Protein AF-0000000074467148 (afdb_homodimer)

Solvent-accessible surface area (backbone atoms only — not comparable to full-atom values): 26726 Å² total; per-residue (Å²): 134,72,75,73,66,62,62,80,53,48,64,63,38,46,51,55,46,44,69,70,68,57,58,71,66,44,76,43,79,76,62,63,61,38,77,90,37,53,48,39,23,67,80,35,46,62,63,37,41,44,37,37,30,52,40,49,51,48,48,52,51,47,27,49,78,68,72,18,40,34,40,35,54,47,58,42,64,22,31,46,59,41,92,94,37,37,88,87,49,82,38,47,50,94,80,54,76,74,76,33,55,79,20,55,50,23,32,38,51,49,55,31,47,70,57,46,72,66,40,91,47,50,44,78,45,66,46,48,82,69,73,62,61,58,79,48,76,84,27,48,66,45,44,56,67,69,36,61,63,39,61,74,54,61,29,28,50,43,64,56,45,30,52,58,56,52,49,52,50,38,26,72,64,75,40,73,79,69,70,73,43,76,49,51,72,71,59,47,55,72,73,43,84,42,67,82,70,40,35,38,44,45,49,65,70,58,42,53,56,36,43,77,75,75,40,79,76,67,42,41,64,57,48,48,52,51,28,49,52,50,34,41,53,51,55,54,60,74,94,135,72,74,73,68,62,65,80,53,48,63,63,39,46,51,54,47,44,70,71,67,56,59,71,65,45,78,43,80,76,64,64,63,39,77,91,37,53,50,39,25,67,80,36,46,63,64,36,42,45,36,37,28,52,41,50,49,48,48,51,50,48,28,49,77,67,73,20,39,32,39,36,55,48,57,42,64,22,33,46,57,41,90,93,36,36,87,86,49,81,39,46,48,94,82,53,76,74,75,33,56,80,20,54,51,23,32,38,50,48,56,30,47,71,55,47,71,66,41,89,46,51,45,79,43,65,46,46,83,70,73,63,62,58,79,46,74,85,26,48,66,45,44,56,69,70,36,60,62,40,59,74,56,63,28,27,51,44,64,58,45,31,54,59,56,53,50,51,50,40,25,73,63,74,40,73,80,69,71,72,44,76,50,51,70,71,58,48,55,74,74,43,84,42,67,80,68,40,35,38,46,44,50,65,69,57,43,54,56,34,43,76,74,73,40,79,74,67,43,40,64,57,49,48,53,52,30,48,51,50,33,43,52,51,55,54,61,75,94

Sequence (478 aa):
MGGQPPTRFLLFVARSELGRVRPSHVINAAGKRGDPNVDWCESHREETIRSNILGAVNLADCCFIHDVHLTHLGSGCIYDYNEDHPWDGPGYTEEDEPNFTKSFYSNTKVLSERVLRHYSNVLILRIRNPIGADLHPKNMITKLASYKKLINVPNTNPGPFTHNEVMDLLKKHIWPELQWENFTEEEQRKVLKAPRCNTTLDVRKLQRKLSEYGYRLPTAHEAMEDAFNRIKQRETLNVMGGQPPTRFLLFVARSELGRVRPSHVINAAGKRGDPNVDWCESHREETIRSNILGAVNLADCCFIHDVHLTHLGSGCIYDYNEDHPWDGPGYTEEDEPNFTKSFYSNTKVLSERVLRHYSNVLILRIRNPIGADLHPKNMITKLASYKKLINVPNTNPGPFTHNEVMDLLKKHIWPELQWENFTEEEQRKVLKAPRCNTTLDVRKLQRKLSEYGYRLPTAHEAMEDAFNRIKQRETLNV

Structure (mmCIF, N/CA/C/O backbone):
data_AF-0000000074467148-model_v1
#
loop_
_entity.id
_entity.type
_entity.pdbx_description
1 polymer 'NAD-dependent epimerase/dehydratase domain-containing protein'
#
loop_
_atom_site.group_PDB
_atom_site.id
_atom_site.type_symbol
_atom_site.label_atom_id
_atom_site.label_alt_id
_atom_site.label_comp_id
_atom_site.label_asym_id
_atom_site.label_entity_id
_atom_site.label_seq_id
_atom_site.pdbx_PDB_ins_code
_atom_site.Cartn_x
_atom_site.Cartn_y
_atom_site.Cartn_z
_atom_site.occupancy
_atom_site.B_iso_or_equiv
_atom_site.auth_seq_id
_atom_site.auth_comp_id
_atom_site.auth_asym_id
_atom_site.auth_atom_id
_atom_site.pdbx_PDB_model_num
ATOM 1 N N . MET A 1 1 ? 2.393 -16.094 -24.938 1 22.53 1 MET A N 1
ATOM 2 C CA . MET A 1 1 ? 3.393 -15.625 -23.984 1 22.53 1 MET A CA 1
ATOM 3 C C . MET A 1 1 ? 3.838 -14.203 -24.312 1 22.53 1 MET A C 1
ATOM 5 O O . MET A 1 1 ? 4.895 -14 -24.906 1 22.53 1 MET A O 1
ATOM 9 N N . GLY A 1 2 ? 2.988 -13.328 -24.781 1 29.53 2 GLY A N 1
ATOM 10 C CA . GLY A 1 2 ? 3.248 -11.992 -25.297 1 29.53 2 GLY A CA 1
ATOM 11 C C . GLY A 1 2 ? 4.012 -11.125 -24.312 1 29.53 2 GLY A C 1
ATOM 12 O O . GLY A 1 2 ? 3.924 -11.32 -23.094 1 29.53 2 GLY A O 1
ATOM 13 N N . GLY A 1 3 ? 5.156 -10.758 -24.688 1 32.91 3 GLY A N 1
ATOM 14 C CA . GLY A 1 3 ? 5.949 -9.797 -23.938 1 32.91 3 GLY A CA 1
ATOM 15 C C . GLY A 1 3 ? 5.109 -8.734 -23.266 1 32.91 3 GLY A C 1
ATOM 16 O O . GLY A 1 3 ? 4.145 -8.227 -23.844 1 32.91 3 GLY A O 1
ATOM 17 N N . GLN A 1 4 ? 4.98 -8.945 -21.969 1 37.38 4 GLN A N 1
ATOM 18 C CA . GLN A 1 4 ? 4.242 -7.906 -21.25 1 37.38 4 GLN A CA 1
ATOM 19 C C . GLN A 1 4 ? 4.633 -6.516 -21.75 1 37.38 4 GLN A C 1
ATOM 21 O O . GLN A 1 4 ? 5.82 -6.191 -21.828 1 37.38 4 GLN A O 1
ATOM 26 N N . PRO A 1 5 ? 3.867 -5.918 -22.516 1 41.41 5 PRO A N 1
ATOM 27 C CA . PRO A 1 5 ? 4.23 -4.547 -22.875 1 41.41 5 PRO A CA 1
ATOM 28 C C . PRO A 1 5 ? 4.797 -3.756 -21.703 1 41.41 5 PRO A C 1
ATOM 30 O O . PRO A 1 5 ? 4.488 -4.055 -20.547 1 41.41 5 PRO A O 1
ATOM 33 N N . PRO A 1 6 ? 5.844 -3.059 -21.953 1 41.28 6 PRO A N 1
ATOM 34 C CA . PRO A 1 6 ? 6.445 -2.285 -20.859 1 41.28 6 PRO A CA 1
ATOM 35 C C . PRO A 1 6 ? 5.402 -1.564 -20 1 41.28 6 PRO A C 1
ATOM 37 O O . PRO A 1 6 ? 4.371 -1.131 -20.516 1 41.28 6 PRO A O 1
ATOM 40 N N . THR A 1 7 ? 5.379 -1.869 -18.719 1 42.12 7 THR A N 1
ATOM 41 C CA . THR A 1 7 ? 4.504 -1.412 -17.656 1 42.12 7 THR A CA 1
ATOM 42 C C . THR A 1 7 ? 4.105 0.046 -17.859 1 42.12 7 THR A C 1
ATOM 44 O O . THR A 1 7 ? 2.98 0.439 -17.547 1 42.12 7 THR A O 1
ATOM 47 N N . ARG A 1 8 ? 5.137 0.842 -18.469 1 43.28 8 ARG A N 1
ATOM 48 C CA . ARG A 1 8 ? 4.855 2.25 -18.719 1 43.28 8 ARG A CA 1
ATOM 49 C C . ARG A 1 8 ? 3.555 2.418 -19.5 1 43.28 8 ARG A C 1
ATOM 51 O O . ARG A 1 8 ? 2.775 3.334 -19.219 1 43.28 8 ARG A O 1
ATOM 58 N N . PHE A 1 9 ? 3.418 1.468 -20.406 1 41.28 9 PHE A N 1
ATOM 59 C CA . PHE A 1 9 ? 2.32 1.437 -21.375 1 41.28 9 PHE A CA 1
ATOM 60 C C . PHE A 1 9 ? 1.026 0.995 -20.703 1 41.28 9 PHE A C 1
ATOM 62 O O . PHE A 1 9 ? -0.064 1.383 -21.125 1 41.28 9 PHE A O 1
ATOM 69 N N . LEU A 1 10 ? 1.215 0.474 -19.578 1 47.41 10 LEU A N 1
ATOM 70 C CA . LEU A 1 10 ? 0.026 -0.198 -19.062 1 47.41 10 LEU A CA 1
ATOM 71 C C . LEU A 1 10 ? -0.92 0.8 -18.406 1 47.41 10 LEU A C 1
ATOM 73 O O . LEU A 1 10 ? -2.141 0.698 -18.547 1 47.41 10 LEU A O 1
ATOM 77 N N . LEU A 1 11 ? -0.36 1.913 -17.75 1 52.75 11 LEU A N 1
ATOM 78 C CA . LEU A 1 11 ? -1.231 2.83 -17.016 1 52.75 11 LEU A CA 1
ATOM 79 C C . LEU A 1 11 ? -2.092 3.641 -17.984 1 52.75 11 LEU A C 1
ATOM 81 O O . LEU A 1 11 ? -3.299 3.783 -17.766 1 52.75 11 LEU A O 1
ATOM 85 N N . PHE A 1 12 ? -1.429 4.152 -19.094 1 54.44 12 PHE A N 1
ATOM 86 C CA . PHE A 1 12 ? -2.119 4.957 -20.094 1 54.44 12 PHE A CA 1
ATOM 87 C C . PHE A 1 12 ? -3.045 4.094 -20.938 1 54.44 12 PHE A C 1
ATOM 89 O O . PHE A 1 12 ? -4.141 4.523 -21.312 1 54.44 12 PHE A O 1
ATOM 96 N N . VAL A 1 13 ? -2.689 2.904 -20.859 1 56.62 13 VAL A N 1
ATOM 97 C CA . VAL A 1 13 ? -3.361 2.012 -21.797 1 56.62 13 VAL A CA 1
ATOM 98 C C . VAL A 1 13 ? -4.688 1.545 -21.203 1 56.62 13 VAL A C 1
ATOM 100 O O . VAL A 1 13 ? -5.699 1.472 -21.906 1 56.62 13 VAL A O 1
ATOM 103 N N . ALA A 1 14 ? -4.711 1.574 -19.938 1 70.62 14 ALA A N 1
ATOM 104 C CA . ALA A 1 14 ? -5.945 1.047 -19.359 1 70.62 14 ALA A CA 1
ATOM 105 C C . ALA A 1 14 ? -7.113 1.998 -19.609 1 70.62 14 ALA A C 1
ATOM 107 O O . ALA A 1 14 ? -8.188 1.574 -20.047 1 70.62 14 ALA A O 1
ATOM 108 N N . ARG A 1 15 ? -6.793 3.273 -19.438 1 70.12 15 ARG A N 1
ATOM 109 C CA . ARG A 1 15 ? -7.859 4.254 -19.594 1 70.12 15 ARG A CA 1
ATOM 110 C C . ARG A 1 15 ? -8.32 4.336 -21.047 1 70.12 15 ARG A C 1
ATOM 112 O O . ARG A 1 15 ? -9.523 4.32 -21.328 1 70.12 15 ARG A O 1
ATOM 119 N N . SER A 1 16 ? -7.273 4.438 -21.828 1 74.44 16 SER A N 1
ATOM 120 C CA . SER A 1 16 ? -7.598 4.547 -23.25 1 74.44 16 SER A CA 1
ATOM 121 C C . SER A 1 16 ? -8.328 3.303 -23.75 1 74.44 16 SER A C 1
ATOM 123 O O . SER A 1 16 ? -9.312 3.404 -24.469 1 74.44 16 SER A O 1
ATOM 125 N N . GLU A 1 17 ? -7.898 2.189 -23.312 1 80.19 17 GLU A N 1
ATOM 126 C CA . GLU A 1 17 ? -8.484 0.932 -23.781 1 80.19 17 GLU A CA 1
ATOM 127 C C . GLU A 1 17 ? -9.883 0.733 -23.219 1 80.19 17 GLU A C 1
ATOM 129 O O . GLU A 1 17 ? -10.766 0.208 -23.891 1 80.19 17 GLU A O 1
ATOM 134 N N . LEU A 1 18 ? -10.172 1.201 -22.016 1 84.69 18 LEU A N 1
ATOM 135 C CA . LEU A 1 18 ? -11.484 1.062 -21.406 1 84.69 18 LEU A CA 1
ATOM 136 C C . LEU A 1 18 ? -12.508 1.945 -22.109 1 84.69 18 LEU A C 1
ATOM 138 O O . LEU A 1 18 ? -13.672 1.561 -22.25 1 84.69 18 LEU A O 1
ATOM 142 N N . GLY A 1 19 ? -12.008 3.158 -22.469 1 81.38 19 GLY A N 1
ATOM 143 C CA . GLY A 1 19 ? -12.883 4.043 -23.219 1 81.38 19 GLY A CA 1
ATOM 144 C C . GLY A 1 19 ? -13.219 3.516 -24.609 1 81.38 19 GLY A C 1
ATOM 145 O O . GLY A 1 19 ? -14.336 3.703 -25.094 1 81.38 19 GLY A O 1
ATOM 146 N N . ARG A 1 20 ? -12.312 2.809 -25.188 1 84 20 ARG A N 1
ATOM 147 C CA . ARG A 1 20 ? -12.469 2.285 -26.531 1 84 20 ARG A CA 1
ATOM 148 C C . ARG A 1 20 ? -13.312 1.015 -26.531 1 84 20 ARG A C 1
ATOM 150 O O . ARG A 1 20 ? -14.273 0.898 -27.297 1 84 20 ARG A O 1
ATOM 157 N N . VAL A 1 21 ? -13.008 0.038 -25.641 1 85.81 21 VAL A N 1
ATOM 158 C CA . VAL A 1 21 ? -13.617 -1.286 -25.641 1 85.81 21 VAL A CA 1
ATOM 159 C C . VAL A 1 21 ? -14.914 -1.25 -24.828 1 85.81 21 VAL A C 1
ATOM 161 O O . VAL A 1 21 ? -15.867 -1.97 -25.141 1 85.81 21 VAL A O 1
ATOM 164 N N . ARG A 1 22 ? -15.016 -0.431 -23.844 1 86.94 22 ARG A N 1
ATOM 165 C CA . ARG A 1 22 ? -16.172 -0.265 -22.953 1 86.94 22 ARG A CA 1
ATOM 166 C C . ARG A 1 22 ? -16.656 -1.611 -22.438 1 86.94 22 ARG A C 1
ATOM 168 O O . ARG A 1 22 ? -17.828 -1.956 -22.594 1 86.94 22 ARG A O 1
ATOM 175 N N . PRO A 1 23 ? -15.82 -2.355 -21.781 1 91.19 23 PRO A N 1
ATOM 176 C CA . PRO A 1 23 ? -16.219 -3.664 -21.266 1 91.19 23 PRO A CA 1
ATOM 177 C C . PRO A 1 23 ? -17.141 -3.557 -20.047 1 91.19 23 PRO A C 1
ATOM 179 O O . PRO A 1 23 ? -17.172 -2.512 -19.391 1 91.19 23 PRO A O 1
ATOM 182 N N . SER A 1 24 ? -17.891 -4.621 -19.875 1 92.56 24 SER A N 1
ATOM 183 C CA . SER A 1 24 ? -18.688 -4.684 -18.641 1 92.56 24 SER A CA 1
ATOM 184 C C . SER A 1 24 ? -17.844 -5.199 -17.469 1 92.56 24 SER A C 1
ATOM 186 O O . SER A 1 24 ? -18.109 -4.852 -16.312 1 92.56 24 SER A O 1
ATOM 188 N N . HIS A 1 25 ? -16.922 -6.125 -17.844 1 95.31 25 HIS A N 1
ATOM 189 C CA . HIS A 1 25 ? -16.062 -6.73 -16.828 1 95.31 25 HIS A CA 1
ATOM 190 C C . HIS A 1 25 ? -14.625 -6.824 -17.312 1 95.31 25 HIS A C 1
ATOM 192 O O . HIS A 1 25 ? -14.375 -7.016 -18.516 1 95.31 25 HIS A O 1
ATOM 198 N N . VAL A 1 26 ? -13.734 -6.602 -16.375 1 95.25 26 VAL A N 1
ATOM 199 C CA . VAL A 1 26 ? -12.305 -6.777 -16.609 1 95.25 26 VAL A CA 1
ATOM 200 C C . VAL A 1 26 ? -11.742 -7.816 -15.641 1 95.25 26 VAL A C 1
ATOM 202 O O . VAL A 1 26 ? -12.109 -7.836 -14.461 1 95.25 26 VAL A O 1
ATOM 205 N N . ILE A 1 27 ? -10.945 -8.719 -16.125 1 95.38 27 ILE A N 1
ATOM 206 C CA . ILE A 1 27 ? -10.18 -9.648 -15.305 1 95.38 27 ILE A CA 1
ATOM 207 C C . ILE A 1 27 ? -8.695 -9.273 -15.352 1 95.38 27 ILE A C 1
ATOM 209 O O . ILE A 1 27 ? -8.109 -9.188 -16.438 1 95.38 27 ILE A O 1
ATOM 213 N N . ASN A 1 28 ? -8.117 -9.008 -14.188 1 94.44 28 ASN A N 1
ATOM 214 C CA . ASN A 1 28 ? -6.703 -8.672 -14.102 1 94.44 28 ASN A CA 1
ATOM 215 C C . ASN A 1 28 ? -5.871 -9.867 -13.625 1 94.44 28 ASN A C 1
ATOM 217 O O . ASN A 1 28 ? -5.953 -10.266 -12.469 1 94.44 28 ASN A O 1
ATOM 221 N N . ALA A 1 29 ? -5.086 -10.414 -14.523 1 91.75 29 ALA A N 1
ATOM 222 C CA . ALA A 1 29 ? -4.172 -11.5 -14.203 1 91.75 29 ALA A CA 1
ATOM 223 C C . ALA A 1 29 ? -2.719 -11.055 -14.336 1 91.75 29 ALA A C 1
ATOM 225 O O . ALA A 1 29 ? -1.809 -11.891 -14.367 1 91.75 29 ALA A O 1
ATOM 226 N N . ALA A 1 30 ? -2.639 -9.766 -14.461 1 87.31 30 ALA A N 1
ATOM 227 C CA . ALA A 1 30 ? -1.29 -9.234 -14.648 1 87.31 30 ALA A CA 1
ATOM 228 C C . ALA A 1 30 ? -0.532 -9.18 -13.328 1 87.31 30 ALA A C 1
ATOM 230 O O . ALA A 1 30 ? -1.136 -9.023 -12.258 1 87.31 30 ALA A O 1
ATOM 231 N N . GLY A 1 31 ? 0.733 -9.328 -13.344 1 86.75 31 GLY A N 1
ATOM 232 C CA . GLY A 1 31 ? 1.639 -9.242 -12.211 1 86.75 31 GLY A CA 1
ATOM 233 C C . GLY A 1 31 ? 3.018 -9.805 -12.5 1 86.75 31 GLY A C 1
ATOM 234 O O . GLY A 1 31 ? 3.166 -10.695 -13.352 1 86.75 31 GLY A O 1
ATOM 235 N N . LYS A 1 32 ? 3.922 -9.25 -11.797 1 87.75 32 LYS A N 1
ATOM 236 C CA . LYS A 1 32 ? 5.285 -9.758 -11.906 1 87.75 32 LYS A CA 1
ATOM 237 C C . LYS A 1 32 ? 5.617 -10.711 -10.766 1 87.75 32 LYS A C 1
ATOM 239 O O . LYS A 1 32 ? 5.535 -10.328 -9.594 1 87.75 32 LYS A O 1
ATOM 244 N N . ARG A 1 33 ? 5.863 -11.945 -11.078 1 85.06 33 ARG A N 1
ATOM 245 C CA . ARG A 1 33 ? 6.309 -12.93 -10.086 1 85.06 33 ARG A CA 1
ATOM 246 C C . ARG A 1 33 ? 7.828 -13.039 -10.07 1 85.06 33 ARG A C 1
ATOM 248 O O . ARG A 1 33 ? 8.398 -13.727 -9.219 1 85.06 33 ARG A O 1
ATOM 255 N N . GLY A 1 34 ? 8.398 -12.305 -10.977 1 84.5 34 GLY A N 1
ATOM 256 C CA . GLY A 1 34 ? 9.844 -12.344 -11.109 1 84.5 34 GLY A CA 1
ATOM 257 C C . GLY A 1 34 ? 10.32 -13.227 -12.25 1 84.5 34 GLY A C 1
ATOM 258 O O . GLY A 1 34 ? 9.609 -14.148 -12.664 1 84.5 34 GLY A O 1
ATOM 259 N N . ASP A 1 35 ? 11.328 -12.945 -12.852 1 80.5 35 ASP A N 1
ATOM 260 C CA . ASP A 1 35 ? 11.977 -13.742 -13.891 1 80.5 35 ASP A CA 1
ATOM 261 C C . ASP A 1 35 ? 13.43 -14.047 -13.531 1 80.5 35 ASP A C 1
ATOM 263 O O . ASP A 1 35 ? 14.258 -13.133 -13.461 1 80.5 35 ASP A O 1
ATOM 267 N N . PRO A 1 36 ? 13.703 -15.289 -13.148 1 78.31 36 PRO A N 1
ATOM 268 C CA . PRO A 1 36 ? 12.914 -16.5 -13.414 1 78.31 36 PRO A CA 1
ATOM 269 C C . PRO A 1 36 ? 11.977 -16.859 -12.266 1 78.31 36 PRO A C 1
ATOM 271 O O . PRO A 1 36 ? 11.078 -17.672 -12.438 1 78.31 36 PRO A O 1
ATOM 274 N N . ASN A 1 37 ? 12.32 -16.281 -11.102 1 83.5 37 ASN A N 1
ATOM 275 C CA . ASN A 1 37 ? 11.492 -16.609 -9.945 1 83.5 37 ASN A CA 1
ATOM 276 C C . ASN A 1 37 ? 11.344 -15.406 -9.008 1 83.5 37 ASN A C 1
ATOM 278 O O . ASN A 1 37 ? 11.734 -14.289 -9.359 1 83.5 37 ASN A O 1
ATOM 282 N N . VAL A 1 38 ? 10.805 -15.656 -7.867 1 89.56 38 VAL A N 1
ATOM 283 C CA . VAL A 1 38 ? 10.406 -14.625 -6.914 1 89.56 38 VAL A CA 1
ATOM 284 C C . VAL A 1 38 ? 11.648 -13.891 -6.402 1 89.56 38 VAL A C 1
ATOM 286 O O . VAL A 1 38 ? 11.562 -12.734 -5.988 1 89.56 38 VAL A O 1
ATOM 289 N N . ASP A 1 39 ? 12.797 -14.469 -6.516 1 92.5 39 ASP A N 1
ATOM 290 C CA . ASP A 1 39 ? 14.039 -13.844 -6.055 1 92.5 39 ASP A CA 1
ATOM 291 C C . ASP A 1 39 ? 14.336 -12.57 -6.836 1 92.5 39 ASP A C 1
ATOM 293 O O . ASP A 1 39 ? 14.938 -11.633 -6.301 1 92.5 39 ASP A O 1
ATOM 297 N N . TRP A 1 40 ? 13.922 -12.578 -8.047 1 94.38 40 TRP A N 1
ATOM 298 C CA . TRP A 1 40 ? 14.117 -11.445 -8.938 1 94.38 40 TRP A CA 1
ATOM 299 C C . TRP A 1 40 ? 13.492 -10.18 -8.352 1 94.38 40 TRP A C 1
ATOM 301 O O . TRP A 1 40 ? 14.055 -9.086 -8.469 1 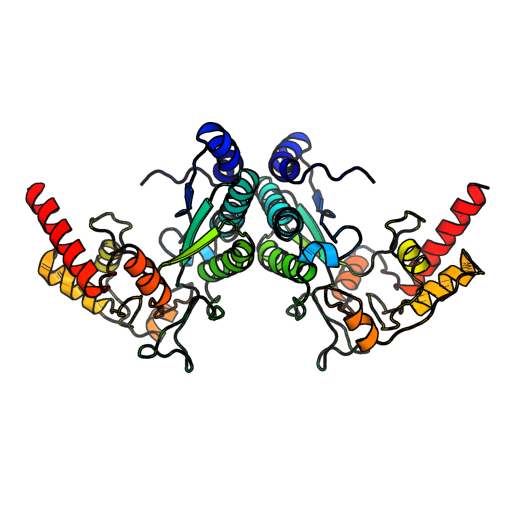94.38 40 TRP A O 1
ATOM 311 N N . CYS A 1 41 ? 12.461 -10.297 -7.629 1 95.56 41 CYS A N 1
ATOM 312 C CA . CYS A 1 41 ? 11.711 -9.164 -7.098 1 95.56 41 CYS A CA 1
ATOM 313 C C . CYS A 1 41 ? 12.492 -8.469 -5.992 1 95.56 41 CYS A C 1
ATOM 315 O O . CYS A 1 41 ? 12.25 -7.293 -5.699 1 95.56 41 CYS A O 1
ATOM 317 N N . GLU A 1 42 ? 13.43 -9.203 -5.398 1 96 42 GLU A N 1
ATOM 318 C CA . GLU A 1 42 ? 14.219 -8.633 -4.309 1 96 42 GLU A CA 1
ATOM 319 C C . GLU A 1 42 ? 15.141 -7.527 -4.816 1 96 42 GLU A C 1
ATOM 321 O O . GLU A 1 42 ? 15.445 -6.582 -4.082 1 96 42 GLU A O 1
ATOM 326 N N . SER A 1 43 ? 15.562 -7.68 -6.055 1 95.44 43 SER A N 1
ATOM 327 C CA . SER A 1 43 ? 16.531 -6.723 -6.594 1 95.44 43 SER A CA 1
ATOM 328 C C . SER A 1 43 ? 15.891 -5.836 -7.66 1 95.44 43 SER A C 1
ATOM 330 O O . SER A 1 43 ? 16.547 -4.965 -8.227 1 95.44 43 SER A O 1
ATOM 332 N N . HIS A 1 44 ? 14.688 -6.078 -8 1 96.12 44 HIS A N 1
ATOM 333 C CA . HIS A 1 44 ? 13.953 -5.285 -8.984 1 96.12 44 HIS A CA 1
ATOM 334 C C . HIS A 1 44 ? 12.672 -4.711 -8.375 1 96.12 44 HIS A C 1
ATOM 336 O O . HIS A 1 44 ? 11.586 -4.871 -8.945 1 96.12 44 HIS A O 1
ATOM 342 N N . ARG A 1 45 ? 12.859 -3.967 -7.371 1 96.5 45 ARG A N 1
ATOM 343 C CA . ARG A 1 45 ? 11.734 -3.557 -6.535 1 96.5 45 ARG A CA 1
ATOM 344 C C . ARG A 1 45 ? 10.859 -2.537 -7.258 1 96.5 45 ARG A C 1
ATOM 346 O O . ARG A 1 45 ? 9.633 -2.643 -7.238 1 96.5 45 ARG A O 1
ATOM 353 N N . GLU A 1 46 ? 11.469 -1.579 -7.953 1 95.94 46 GLU A N 1
ATOM 354 C CA . GLU A 1 46 ? 10.695 -0.551 -8.641 1 95.94 46 GLU A CA 1
ATOM 355 C C . GLU A 1 46 ? 9.836 -1.155 -9.742 1 95.94 46 GLU A C 1
ATOM 357 O O . GLU A 1 46 ? 8.664 -0.803 -9.883 1 95.94 46 GLU A O 1
ATOM 362 N N . GLU A 1 47 ? 10.406 -2.059 -10.414 1 94.19 47 GLU A N 1
ATOM 363 C CA . GLU A 1 47 ? 9.656 -2.738 -11.469 1 94.19 47 GLU A CA 1
ATOM 364 C C . GLU A 1 47 ? 8.516 -3.572 -10.883 1 94.19 47 GLU A C 1
ATOM 366 O O . GLU A 1 47 ? 7.434 -3.643 -11.469 1 94.19 47 GLU A O 1
ATOM 371 N N . THR A 1 48 ? 8.828 -4.203 -9.797 1 96.44 48 THR A N 1
ATOM 372 C CA . THR A 1 48 ? 7.816 -5.016 -9.133 1 96.44 48 THR A CA 1
ATOM 373 C C . THR A 1 48 ? 6.668 -4.145 -8.625 1 96.44 48 THR A C 1
ATOM 375 O O . THR A 1 48 ? 5.496 -4.492 -8.805 1 96.44 48 THR A O 1
ATOM 378 N N . ILE A 1 49 ? 6.98 -2.969 -8.07 1 97.19 49 ILE A N 1
ATOM 379 C CA . ILE A 1 49 ? 5.973 -2.025 -7.594 1 97.19 49 ILE A CA 1
ATOM 380 C C . ILE A 1 49 ? 5.117 -1.552 -8.766 1 97.19 49 ILE A C 1
ATOM 382 O O . ILE A 1 49 ? 3.889 -1.519 -8.672 1 97.19 49 ILE A O 1
ATOM 386 N N . ARG A 1 50 ? 5.746 -1.254 -9.828 1 94.88 50 ARG A N 1
ATOM 387 C CA . ARG A 1 50 ? 5.055 -0.731 -11.008 1 94.88 50 ARG A CA 1
ATOM 388 C C . ARG A 1 50 ? 3.996 -1.712 -11.5 1 94.88 50 ARG A C 1
ATOM 390 O O . ARG A 1 50 ? 2.865 -1.317 -11.797 1 94.88 50 ARG A O 1
ATOM 397 N N . SER A 1 51 ? 4.383 -2.906 -11.5 1 94 51 SER A N 1
ATOM 398 C CA . SER A 1 51 ? 3.48 -3.93 -12.016 1 94 51 SER A CA 1
ATOM 399 C C . SER A 1 51 ? 2.451 -4.344 -10.977 1 94 51 SER A C 1
ATOM 401 O O . SER A 1 51 ? 1.244 -4.277 -11.219 1 94 51 SER A O 1
ATOM 403 N N . ASN A 1 52 ? 2.877 -4.684 -9.797 1 96 52 ASN A N 1
ATOM 404 C CA . ASN A 1 52 ? 2.049 -5.402 -8.836 1 96 52 ASN A CA 1
ATOM 405 C C . ASN A 1 52 ? 1.216 -4.445 -7.984 1 96 52 ASN A C 1
ATOM 407 O O . ASN A 1 52 ? 0.215 -4.848 -7.391 1 96 52 ASN A O 1
ATOM 411 N N . ILE A 1 53 ? 1.654 -3.172 -7.852 1 97.12 53 ILE A N 1
ATOM 412 C CA . ILE A 1 53 ? 0.907 -2.225 -7.035 1 97.12 53 ILE A CA 1
ATOM 413 C C . ILE A 1 53 ? 0.31 -1.135 -7.922 1 97.12 53 ILE A C 1
ATOM 415 O O . ILE A 1 53 ? -0.901 -1.108 -8.156 1 97.12 53 ILE A O 1
ATOM 419 N N . LEU A 1 54 ? 1.164 -0.397 -8.586 1 95 54 LEU A N 1
ATOM 420 C CA . LEU A 1 54 ? 0.72 0.739 -9.391 1 95 54 LEU A CA 1
ATOM 421 C C . LEU A 1 54 ? -0.217 0.286 -10.508 1 95 54 LEU A C 1
ATOM 423 O O . LEU A 1 54 ? -1.293 0.861 -10.688 1 95 54 LEU A O 1
ATOM 427 N N . GLY A 1 55 ? 0.194 -0.719 -11.234 1 93.31 55 GLY A N 1
ATOM 428 C CA . GLY A 1 55 ? -0.629 -1.225 -12.32 1 93.31 55 GLY A CA 1
ATOM 429 C C . GLY A 1 55 ? -1.982 -1.731 -11.859 1 93.31 55 GLY A C 1
ATOM 430 O O . GLY A 1 55 ? -3.01 -1.406 -12.453 1 93.31 55 GLY A O 1
ATOM 431 N N . ALA A 1 56 ? -1.976 -2.486 -10.789 1 95.06 56 ALA A N 1
ATOM 432 C CA . ALA A 1 56 ? -3.209 -3.074 -10.273 1 95.06 56 ALA A CA 1
ATOM 433 C C . ALA A 1 56 ? -4.156 -1.995 -9.758 1 95.06 56 ALA A C 1
ATOM 435 O O . ALA A 1 56 ? -5.344 -1.987 -10.094 1 95.06 56 ALA A O 1
ATOM 436 N N . VAL A 1 57 ? -3.65 -1.03 -8.984 1 96.38 57 VAL A N 1
ATOM 437 C CA . VAL A 1 57 ? -4.484 0.001 -8.375 1 96.38 57 VAL A CA 1
ATOM 438 C C . VAL A 1 57 ? -4.98 0.964 -9.453 1 96.38 57 VAL A C 1
ATOM 440 O O . VAL A 1 57 ? -6.133 1.405 -9.414 1 96.38 57 VAL A O 1
ATOM 443 N N . ASN A 1 58 ? -4.125 1.257 -10.375 1 93.69 58 ASN A N 1
ATOM 444 C CA . ASN A 1 58 ? -4.535 2.115 -11.484 1 93.69 58 ASN A CA 1
ATOM 445 C C . ASN A 1 58 ? -5.68 1.494 -12.273 1 93.69 58 ASN A C 1
ATOM 447 O O . ASN A 1 58 ? -6.645 2.18 -12.625 1 93.69 58 ASN A O 1
ATOM 451 N N . LEU A 1 59 ? -5.535 0.259 -12.562 1 94.06 59 LEU A N 1
ATOM 452 C CA . LEU A 1 59 ? -6.594 -0.435 -13.289 1 94.06 59 LEU A CA 1
ATOM 453 C C . LEU A 1 59 ? -7.898 -0.416 -12.5 1 94.06 59 LEU A C 1
ATOM 455 O O . LEU A 1 59 ? -8.969 -0.164 -13.062 1 94.06 59 LEU A O 1
ATOM 459 N N . ALA A 1 60 ? -7.789 -0.695 -11.234 1 96.25 60 ALA A N 1
ATOM 460 C CA . ALA A 1 60 ? -8.977 -0.67 -10.383 1 96.25 60 ALA A CA 1
ATOM 461 C C . ALA A 1 60 ? -9.641 0.704 -10.406 1 96.25 60 ALA A C 1
ATOM 463 O O . ALA A 1 60 ? -10.859 0.808 -10.523 1 96.25 60 ALA A O 1
ATOM 464 N N . ASP A 1 61 ? -8.828 1.753 -10.305 1 95.31 61 ASP A N 1
ATOM 465 C CA . ASP A 1 61 ? -9.336 3.121 -10.289 1 95.31 61 ASP A CA 1
ATOM 466 C C . ASP A 1 61 ? -9.992 3.482 -11.617 1 95.31 61 ASP A C 1
ATOM 468 O O . ASP A 1 61 ? -11.062 4.082 -11.648 1 95.31 61 ASP A O 1
ATOM 472 N N . CYS A 1 62 ? -9.336 3.092 -12.742 1 93.19 62 CYS A N 1
ATOM 473 C CA . CYS A 1 62 ? -9.898 3.34 -14.062 1 93.19 62 CYS A CA 1
ATOM 474 C C . CYS A 1 62 ? -11.234 2.633 -14.234 1 93.19 62 CYS A C 1
ATOM 476 O O . CYS A 1 62 ? -12.188 3.215 -14.758 1 93.19 62 CYS A O 1
ATOM 478 N N . CYS A 1 63 ? -11.289 1.425 -13.797 1 94.81 63 CYS A N 1
ATOM 479 C CA . CYS A 1 63 ? -12.539 0.679 -13.875 1 94.81 63 CYS A CA 1
ATOM 480 C C . CYS A 1 63 ? -13.617 1.341 -13.031 1 94.81 63 CYS A C 1
ATOM 482 O O . CYS A 1 63 ? -14.773 1.431 -13.445 1 94.81 63 CYS A O 1
ATOM 484 N N . PHE A 1 64 ? -13.227 1.801 -11.883 1 95.56 64 PHE A N 1
ATOM 485 C CA . PHE A 1 64 ? -14.172 2.461 -10.992 1 95.56 64 PHE A CA 1
ATOM 486 C C . PHE A 1 64 ? -14.773 3.693 -11.656 1 95.56 64 PHE A C 1
ATOM 488 O O . PHE A 1 64 ? -15.992 3.865 -11.672 1 95.56 64 PHE A O 1
ATOM 495 N N . ILE A 1 65 ? -13.93 4.516 -12.234 1 92.5 65 ILE A N 1
ATOM 496 C CA . ILE A 1 65 ? -14.344 5.758 -12.875 1 92.5 65 ILE A CA 1
ATOM 497 C C . ILE A 1 65 ? -15.305 5.449 -14.023 1 92.5 65 ILE A C 1
ATOM 499 O O . ILE A 1 65 ? -16.25 6.199 -14.273 1 92.5 65 ILE A O 1
ATOM 503 N N . HIS A 1 66 ? -15.172 4.324 -14.68 1 92.44 66 HIS A N 1
ATOM 504 C CA . HIS A 1 66 ? -15.961 3.975 -15.852 1 92.44 66 HIS A CA 1
ATOM 505 C C . HIS A 1 66 ? -17.109 3.031 -15.484 1 92.44 66 HIS A C 1
ATOM 507 O O . HIS A 1 66 ? -17.781 2.494 -16.359 1 92.44 66 HIS A O 1
ATOM 513 N N . ASP A 1 67 ? -17.219 2.791 -14.211 1 94.38 67 ASP A N 1
ATOM 514 C CA . ASP A 1 67 ? -18.281 1.929 -13.711 1 94.38 67 ASP A CA 1
ATOM 515 C C . ASP A 1 67 ? -18.156 0.517 -14.281 1 94.38 67 ASP A C 1
ATOM 517 O O . ASP A 1 67 ? -19.125 -0.034 -14.805 1 94.38 67 ASP A O 1
ATOM 521 N N . VAL A 1 68 ? -16.953 0.001 -14.289 1 95.75 68 VAL A N 1
ATOM 522 C CA . VAL A 1 68 ? -16.656 -1.342 -14.781 1 95.75 68 VAL A CA 1
ATOM 523 C C . VAL A 1 68 ? -16.219 -2.229 -13.617 1 95.75 68 VAL A C 1
ATOM 525 O O . VAL A 1 68 ? -15.445 -1.801 -12.758 1 95.75 68 VAL A O 1
ATOM 528 N N . HIS A 1 69 ? -16.719 -3.445 -13.547 1 97.31 69 HIS A N 1
ATOM 529 C CA . HIS A 1 69 ? -16.312 -4.422 -12.547 1 97.31 69 HIS A CA 1
ATOM 530 C C . HIS A 1 69 ? -14.922 -4.977 -12.844 1 97.31 69 HIS A C 1
ATOM 532 O O . HIS A 1 69 ? -14.602 -5.281 -14 1 97.31 69 HIS A O 1
ATOM 538 N N . LEU A 1 70 ? -14.133 -5.117 -11.766 1 97.44 70 LEU A N 1
ATOM 539 C CA . LEU A 1 70 ? -12.805 -5.707 -11.891 1 97.44 70 LEU A CA 1
ATOM 540 C C . LEU A 1 70 ? -12.672 -6.949 -11.016 1 97.44 70 LEU A C 1
ATOM 542 O O . LEU A 1 70 ? -12.883 -6.879 -9.797 1 97.44 70 LEU A O 1
ATOM 546 N N . THR A 1 71 ? -12.422 -8.07 -11.648 1 97.5 71 THR A N 1
ATOM 547 C CA . THR A 1 71 ? -11.953 -9.242 -10.922 1 97.5 71 THR A CA 1
ATOM 548 C C . THR A 1 71 ? -10.422 -9.297 -10.914 1 97.5 71 THR A C 1
ATOM 550 O O . THR A 1 71 ? -9.797 -9.43 -11.969 1 97.5 71 THR A O 1
ATOM 553 N N . HIS A 1 72 ? -9.875 -9.141 -9.766 1 97.19 72 HIS A N 1
ATOM 554 C CA . HIS A 1 72 ? -8.422 -9.148 -9.586 1 97.19 72 HIS A CA 1
ATOM 555 C C . HIS A 1 72 ? -7.945 -10.5 -9.055 1 97.19 72 HIS A C 1
ATOM 557 O O . HIS A 1 72 ? -8.359 -10.93 -7.973 1 97.19 72 HIS A O 1
ATOM 563 N N . LEU A 1 73 ? -7.129 -11.18 -9.797 1 95.12 73 LEU A N 1
ATOM 564 C CA . LEU A 1 73 ? -6.512 -12.398 -9.297 1 95.12 73 LEU A CA 1
ATOM 565 C C . LEU A 1 73 ? -5.375 -12.078 -8.336 1 95.12 73 LEU A C 1
ATOM 567 O O . LEU A 1 73 ? -4.285 -11.688 -8.758 1 95.12 73 LEU A O 1
ATOM 571 N N . GLY A 1 74 ? -5.633 -12.258 -7.098 1 94.25 74 GLY A N 1
ATOM 572 C CA . GLY A 1 74 ? -4.648 -12.039 -6.051 1 94.25 74 GLY A CA 1
ATOM 573 C C . GLY A 1 74 ? -3.732 -13.234 -5.84 1 94.25 74 GLY A C 1
ATOM 574 O O . GLY A 1 74 ? -3.492 -14.008 -6.762 1 94.25 74 GLY A O 1
ATOM 575 N N . SER A 1 75 ? -3.152 -13.234 -4.703 1 93.5 75 SER A N 1
ATOM 576 C CA . SER A 1 75 ? -2.184 -14.289 -4.406 1 93.5 75 SER A CA 1
ATOM 577 C C . SER A 1 75 ? -2.404 -14.859 -3.01 1 93.5 75 SER A C 1
ATOM 579 O O . SER A 1 75 ? -2.684 -14.117 -2.066 1 93.5 75 SER A O 1
ATOM 581 N N . GLY A 1 76 ? -2.273 -16.156 -2.945 1 92.69 76 GLY A N 1
ATOM 582 C CA . GLY A 1 76 ? -2.248 -16.797 -1.637 1 92.69 76 GLY A CA 1
ATOM 583 C C . GLY A 1 76 ? -0.875 -16.781 -0.99 1 92.69 76 GLY A C 1
ATOM 584 O O . GLY A 1 76 ? -0.723 -17.172 0.168 1 92.69 76 GLY A O 1
ATOM 585 N N . CYS A 1 77 ? 0.107 -16.281 -1.768 1 93 77 CYS A N 1
ATOM 586 C CA . CYS A 1 77 ? 1.474 -16.234 -1.26 1 93 77 CYS A CA 1
ATOM 587 C C . CYS A 1 77 ? 1.648 -15.086 -0.266 1 93 77 CYS A C 1
ATOM 589 O O . CYS A 1 77 ? 2.674 -14.406 -0.274 1 93 77 CYS A O 1
ATOM 591 N N . ILE A 1 78 ? 0.611 -14.883 0.519 1 96.5 78 ILE A N 1
ATOM 592 C CA . ILE A 1 78 ? 0.639 -13.844 1.544 1 96.5 78 ILE A CA 1
ATOM 593 C C . ILE A 1 78 ? 0.365 -14.461 2.912 1 96.5 78 ILE A C 1
ATOM 595 O O . ILE A 1 78 ? 0.337 -13.758 3.926 1 96.5 78 ILE A O 1
ATOM 599 N N . TYR A 1 79 ? 0.246 -15.797 2.93 1 95.81 79 TYR A N 1
ATOM 600 C CA . TYR A 1 79 ? 0.019 -16.562 4.148 1 95.81 79 TYR A CA 1
ATOM 601 C C . TYR A 1 79 ? 1.085 -17.641 4.324 1 95.81 79 TYR A C 1
ATOM 603 O O . TYR A 1 79 ? 1.607 -18.172 3.342 1 95.81 79 TYR A O 1
ATOM 611 N N . ASP A 1 80 ? 1.338 -17.891 5.57 1 95.06 80 ASP A N 1
ATOM 612 C CA . ASP A 1 80 ? 2.229 -18.984 5.949 1 95.06 80 ASP A CA 1
ATOM 613 C C . ASP A 1 80 ? 1.656 -19.781 7.117 1 95.06 80 ASP A C 1
ATOM 615 O O . ASP A 1 80 ? 0.955 -19.234 7.969 1 95.06 80 ASP A O 1
ATOM 619 N N . TYR A 1 81 ? 1.956 -21.031 7.082 1 93.19 81 TYR A N 1
ATOM 620 C CA . TYR A 1 81 ? 1.502 -21.859 8.203 1 93.19 81 TYR A CA 1
ATOM 621 C C . TYR A 1 81 ? 2.072 -21.344 9.516 1 93.19 81 TYR A C 1
ATOM 623 O O . TYR A 1 81 ? 3.213 -20.875 9.57 1 93.19 81 TYR A O 1
ATOM 631 N N . ASN A 1 82 ? 1.251 -21.344 10.461 1 93.25 82 ASN A N 1
ATOM 632 C CA . ASN A 1 82 ? 1.671 -21.047 11.828 1 93.25 82 ASN A CA 1
ATOM 633 C C . ASN A 1 82 ? 0.844 -21.828 12.852 1 93.25 82 ASN A C 1
ATOM 635 O O . ASN A 1 82 ? 0.11 -22.75 12.484 1 93.25 82 ASN A O 1
ATOM 639 N N . GLU A 1 83 ? 1.021 -21.547 14.109 1 92.56 83 GLU A N 1
ATOM 640 C CA . GLU A 1 83 ? 0.348 -22.297 15.164 1 92.56 83 GLU A CA 1
ATOM 641 C C . GLU A 1 83 ? -1.169 -22.219 15.023 1 92.56 83 GLU A C 1
ATOM 643 O O . GLU A 1 83 ? -1.874 -23.203 15.227 1 92.56 83 GLU A O 1
ATOM 648 N N . ASP A 1 84 ? -1.646 -21.062 14.625 1 91.44 84 ASP A N 1
ATOM 649 C CA . ASP A 1 84 ? -3.082 -20.828 14.508 1 91.44 84 ASP A CA 1
ATOM 650 C C . ASP A 1 84 ? -3.625 -21.406 13.203 1 91.44 84 ASP A C 1
ATOM 652 O O . ASP A 1 84 ? -4.82 -21.703 13.094 1 91.44 84 ASP A O 1
ATOM 656 N N . HIS A 1 85 ? -2.721 -21.562 12.258 1 91.69 85 HIS A N 1
ATOM 657 C CA . HIS A 1 85 ? -3.094 -22.078 10.953 1 91.69 85 HIS A CA 1
ATOM 658 C C . HIS A 1 85 ? -2.121 -23.172 10.492 1 91.69 85 HIS A C 1
ATOM 660 O O . HIS A 1 85 ? -1.368 -22.953 9.531 1 91.69 85 HIS A O 1
ATOM 666 N N . PRO A 1 86 ? -2.281 -24.297 11.148 1 88.44 86 PRO A N 1
ATOM 667 C CA . PRO A 1 86 ? -1.412 -25.391 10.727 1 88.44 86 PRO A CA 1
ATOM 668 C C . PRO A 1 86 ? -1.826 -25.984 9.383 1 88.44 86 PRO A C 1
ATOM 670 O O . PRO A 1 86 ? -2.916 -25.703 8.883 1 88.44 86 PRO A O 1
ATOM 673 N N . TRP A 1 87 ? -0.944 -26.844 8.836 1 83.88 87 TRP A N 1
ATOM 674 C CA . TRP A 1 87 ? -1.155 -27.359 7.484 1 83.88 87 TRP A CA 1
ATOM 675 C C . TRP A 1 87 ? -2.422 -28.219 7.418 1 83.88 87 TRP A C 1
ATOM 677 O O . TRP A 1 87 ? -3.059 -28.312 6.367 1 83.88 87 TRP A O 1
ATOM 687 N N . ASP A 1 88 ? -2.803 -28.734 8.508 1 82 88 ASP A N 1
ATOM 688 C CA . ASP A 1 88 ? -3.959 -29.625 8.539 1 82 88 ASP A CA 1
ATOM 689 C C . ASP A 1 88 ? -5.16 -28.938 9.188 1 82 88 ASP A C 1
ATOM 691 O O . ASP A 1 88 ? -6.109 -29.609 9.609 1 82 88 ASP A O 1
ATOM 695 N N . GLY A 1 89 ? -5.086 -27.656 9.328 1 84.44 89 GLY A N 1
ATOM 696 C CA . GLY A 1 89 ? -6.18 -26.875 9.891 1 84.44 89 GLY A CA 1
ATOM 697 C C . GLY A 1 89 ? -7.172 -26.406 8.844 1 84.44 89 GLY A C 1
ATOM 698 O O . GLY A 1 89 ? -7.188 -26.922 7.719 1 84.44 89 GLY A O 1
ATOM 699 N N . PRO A 1 90 ? -8.148 -25.578 9.188 1 84.94 90 PRO A N 1
ATOM 700 C CA . PRO A 1 90 ? -9.227 -25.125 8.305 1 84.94 90 PRO A CA 1
ATOM 701 C C . PRO A 1 90 ? -8.734 -24.219 7.18 1 84.94 90 PRO A C 1
ATOM 703 O O . PRO A 1 90 ? -9.453 -23.984 6.211 1 84.94 90 PRO A O 1
ATOM 706 N N . GLY A 1 91 ? -7.484 -23.766 7.234 1 90.31 91 GLY A N 1
ATOM 707 C CA . GLY A 1 91 ? -6.969 -22.875 6.207 1 90.31 91 GLY A CA 1
ATOM 708 C C . GLY A 1 91 ? -7.262 -21.406 6.484 1 90.31 91 GLY A C 1
ATOM 709 O O . GLY A 1 91 ? -8.031 -21.094 7.391 1 90.31 91 GLY A O 1
ATOM 710 N N . TYR A 1 92 ? -6.703 -20.547 5.738 1 94.62 92 TYR A N 1
ATOM 711 C CA . TYR A 1 92 ? -6.922 -19.125 5.863 1 94.62 92 TYR A CA 1
ATOM 712 C C . TYR A 1 92 ? -8.18 -18.688 5.121 1 94.62 92 TYR A C 1
ATOM 714 O O . TYR A 1 92 ? -8.398 -19.094 3.973 1 94.62 92 TYR A O 1
ATOM 722 N N . THR A 1 93 ? -8.969 -17.859 5.711 1 94.25 93 THR A N 1
ATOM 723 C CA . THR A 1 93 ? -10.141 -17.281 5.062 1 94.25 93 THR A CA 1
ATOM 724 C C . THR A 1 93 ? -9.805 -15.93 4.438 1 94.25 93 THR A C 1
ATOM 726 O O . THR A 1 93 ? -8.695 -15.414 4.621 1 94.25 93 THR A O 1
ATOM 729 N N . GLU A 1 94 ? -10.758 -15.359 3.705 1 94.31 94 GLU A N 1
ATOM 730 C CA . GLU A 1 94 ? -10.594 -14.062 3.053 1 94.31 94 GLU A CA 1
ATOM 731 C C . GLU A 1 94 ? -10.484 -12.938 4.078 1 94.31 94 GLU A C 1
ATOM 733 O O . GLU A 1 94 ? -9.992 -11.859 3.766 1 94.31 94 GLU A O 1
ATOM 738 N N . GLU A 1 95 ? -10.898 -13.211 5.297 1 94.88 95 GLU A N 1
ATOM 739 C CA . GLU A 1 95 ? -10.922 -12.164 6.32 1 94.88 95 GLU A CA 1
ATOM 740 C C . GLU A 1 95 ? -9.672 -12.219 7.188 1 94.88 95 GLU A C 1
ATOM 742 O O . GLU A 1 95 ? -9.414 -11.305 7.977 1 94.88 95 GLU A O 1
ATOM 747 N N . ASP A 1 96 ? -8.945 -13.32 6.984 1 95.75 96 ASP A N 1
ATOM 748 C CA . ASP A 1 96 ? -7.719 -13.43 7.77 1 95.75 96 ASP A CA 1
ATOM 749 C C . ASP A 1 96 ? -6.68 -12.406 7.316 1 95.75 96 ASP A C 1
ATOM 751 O O . AS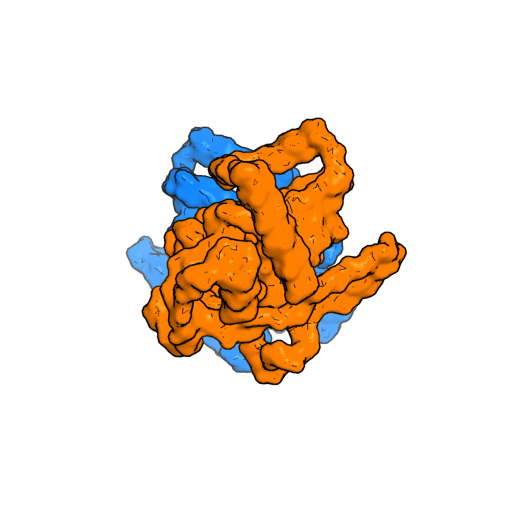P A 1 96 ? -6.492 -12.195 6.117 1 95.75 96 ASP A O 1
ATOM 755 N N . GLU A 1 97 ? -6.02 -11.797 8.289 1 95.75 97 GLU A N 1
ATOM 756 C CA . GLU A 1 97 ? -4.941 -10.867 7.961 1 95.75 97 GLU A CA 1
ATOM 757 C C . GLU A 1 97 ? -3.725 -11.609 7.41 1 95.75 97 GLU A C 1
ATOM 759 O O . GLU A 1 97 ? -3.322 -12.641 7.949 1 95.75 97 GLU A O 1
ATOM 764 N N . PRO A 1 98 ? -3.193 -11.102 6.328 1 96.88 98 PRO A N 1
ATOM 765 C CA . PRO A 1 98 ? -1.951 -11.703 5.84 1 96.88 98 PRO A CA 1
ATOM 766 C C . PRO A 1 98 ? -0.853 -11.734 6.898 1 96.88 98 PRO A C 1
ATOM 768 O O . PRO A 1 98 ? -0.712 -10.789 7.68 1 96.88 98 PRO A O 1
ATOM 771 N N . ASN A 1 99 ? -0.093 -12.852 6.941 1 96.31 99 ASN A N 1
ATOM 772 C CA . ASN A 1 99 ? 0.961 -12.977 7.941 1 96.31 99 ASN A CA 1
ATOM 773 C C . ASN A 1 99 ? 2.324 -13.195 7.297 1 96.31 99 ASN A C 1
ATOM 775 O O . ASN A 1 99 ? 3.287 -13.562 7.977 1 96.31 99 ASN A O 1
ATOM 779 N N . PHE A 1 100 ? 2.375 -13.062 5.953 1 95.75 100 PHE A N 1
ATOM 780 C CA . PHE A 1 100 ? 3.633 -13.32 5.262 1 95.75 100 PHE A CA 1
ATOM 781 C C . PHE A 1 100 ? 3.986 -12.172 4.324 1 95.75 100 PHE A C 1
ATOM 783 O O . PHE A 1 100 ? 3.357 -12.008 3.277 1 95.75 100 PHE A O 1
ATOM 790 N N . THR A 1 101 ? 5.035 -11.43 4.672 1 94.94 101 THR A N 1
ATOM 791 C CA . THR A 1 101 ? 5.531 -10.328 3.846 1 94.94 101 THR A CA 1
ATOM 792 C C . THR A 1 101 ? 7.051 -10.375 3.742 1 94.94 101 THR A C 1
ATOM 794 O O . THR A 1 101 ? 7.695 -9.352 3.494 1 94.94 101 THR A O 1
ATOM 797 N N . LYS A 1 102 ? 7.629 -11.539 3.936 1 94.44 102 LYS A N 1
ATOM 798 C CA . LYS A 1 102 ? 9.078 -11.664 4.047 1 94.44 102 LYS A CA 1
ATOM 799 C C . LYS A 1 102 ? 9.75 -11.547 2.68 1 94.44 102 LYS A C 1
ATOM 801 O O . LYS A 1 102 ? 10.922 -11.188 2.586 1 94.44 102 LYS A O 1
ATOM 806 N N . SER A 1 103 ? 9.086 -12.023 1.627 1 95.31 103 SER A N 1
ATOM 807 C CA . SER A 1 103 ? 9.562 -11.742 0.278 1 95.31 103 SER A CA 1
ATOM 808 C C . SER A 1 103 ? 9 -10.422 -0.245 1 95.31 103 SER A C 1
ATOM 810 O O . SER A 1 103 ? 7.887 -10.039 0.109 1 95.31 103 SER A O 1
ATOM 812 N N . PHE A 1 104 ? 9.852 -9.766 -1.117 1 96.94 104 PHE A N 1
ATOM 813 C CA . PHE A 1 104 ? 9.352 -8.508 -1.664 1 96.94 104 PHE A CA 1
ATOM 814 C C . PHE A 1 104 ? 8.133 -8.742 -2.547 1 96.94 104 PHE A C 1
ATOM 816 O O . PHE A 1 104 ? 7.203 -7.934 -2.561 1 96.94 104 PHE A O 1
ATOM 823 N N . TYR A 1 105 ? 8.086 -9.82 -3.26 1 95.88 105 TYR A N 1
ATOM 824 C CA . TYR A 1 105 ? 6.914 -10.211 -4.039 1 95.88 105 TYR A CA 1
ATOM 825 C C . TYR A 1 105 ? 5.668 -10.266 -3.168 1 95.88 105 TYR A C 1
ATOM 827 O O . TYR A 1 105 ? 4.664 -9.617 -3.467 1 95.88 105 TYR A O 1
ATOM 835 N N . SER A 1 106 ? 5.727 -11 -2.094 1 96.69 106 SER A N 1
ATOM 836 C CA . SER A 1 106 ? 4.578 -11.148 -1.207 1 96.69 106 SER A CA 1
ATOM 837 C C . SER A 1 106 ? 4.184 -9.82 -0.579 1 96.69 106 SER A C 1
ATOM 839 O O . SER A 1 106 ? 2.996 -9.531 -0.416 1 96.69 106 SER A O 1
ATOM 841 N N . ASN A 1 107 ? 5.207 -9.086 -0.225 1 97.44 107 ASN A N 1
ATOM 842 C CA . ASN A 1 107 ? 4.938 -7.77 0.337 1 97.44 107 ASN A CA 1
ATOM 843 C C . ASN A 1 107 ? 4.133 -6.902 -0.626 1 97.44 107 ASN A C 1
ATOM 845 O O . ASN A 1 107 ? 3.176 -6.238 -0.221 1 97.44 107 ASN A O 1
ATOM 849 N N . THR A 1 108 ? 4.484 -6.883 -1.897 1 97.81 108 THR A N 1
ATOM 850 C CA . THR A 1 108 ? 3.771 -6.066 -2.875 1 97.81 108 THR A CA 1
ATOM 851 C C . THR A 1 108 ? 2.336 -6.555 -3.045 1 97.81 108 THR A C 1
ATOM 853 O O . THR A 1 108 ? 1.419 -5.754 -3.23 1 97.81 108 THR A O 1
ATOM 856 N N . LYS A 1 109 ? 2.158 -7.82 -2.979 1 97.31 109 LYS A N 1
ATOM 857 C CA . LYS A 1 109 ? 0.809 -8.359 -3.111 1 97.31 109 LYS A CA 1
ATOM 858 C C . LYS A 1 109 ? -0.058 -7.977 -1.917 1 97.31 109 LYS A C 1
ATOM 860 O O . LYS A 1 109 ? -1.245 -7.68 -2.074 1 97.31 109 LYS A O 1
ATOM 865 N N . VAL A 1 110 ? 0.526 -8 -0.756 1 97.81 110 VAL A N 1
ATOM 866 C CA . VAL A 1 110 ? -0.194 -7.574 0.44 1 97.81 110 VAL A CA 1
ATOM 867 C C . VAL A 1 110 ? -0.566 -6.098 0.323 1 97.81 110 VAL A C 1
ATOM 869 O O . VAL A 1 110 ? -1.723 -5.723 0.536 1 97.81 110 VAL A O 1
ATOM 872 N N . LEU A 1 111 ? 0.398 -5.293 -0.009 1 98.06 111 LEU A N 1
ATOM 873 C CA . LEU A 1 111 ? 0.163 -3.859 -0.114 1 98.06 111 LEU A CA 1
ATOM 874 C C . LEU A 1 111 ? -0.896 -3.557 -1.169 1 98.06 111 LEU A C 1
ATOM 876 O O . LEU A 1 111 ? -1.779 -2.725 -0.947 1 98.06 111 LEU A O 1
ATOM 880 N N . SER A 1 112 ? -0.805 -4.215 -2.27 1 97.56 112 SER A N 1
ATOM 881 C CA . SER A 1 112 ? -1.789 -4.047 -3.332 1 97.56 112 SER A CA 1
ATOM 882 C C . SER A 1 112 ? -3.191 -4.402 -2.85 1 97.56 112 SER A C 1
ATOM 884 O O . SER A 1 112 ? -4.141 -3.646 -3.076 1 97.56 112 SER A O 1
ATOM 886 N N . GLU A 1 113 ? -3.328 -5.469 -2.176 1 97.69 113 GLU A N 1
ATOM 887 C CA . GLU A 1 113 ? -4.641 -5.914 -1.716 1 97.69 113 GLU A CA 1
ATOM 888 C C . GLU A 1 113 ? -5.215 -4.957 -0.674 1 97.69 113 GLU A C 1
ATOM 890 O O . GLU A 1 113 ? -6.422 -4.723 -0.64 1 97.69 113 GLU A O 1
ATOM 895 N N . ARG A 1 114 ? -4.328 -4.461 0.176 1 97.56 114 ARG A N 1
ATOM 896 C CA . ARG A 1 114 ? -4.766 -3.535 1.214 1 97.56 114 ARG A CA 1
ATOM 897 C C . ARG A 1 114 ? -5.379 -2.279 0.602 1 97.56 114 ARG A C 1
ATOM 899 O O . ARG A 1 114 ? -6.23 -1.636 1.217 1 97.56 114 ARG A O 1
ATOM 906 N N . VAL A 1 115 ? -5.004 -1.944 -0.582 1 98.38 115 VAL A N 1
ATOM 907 C CA . VAL A 1 115 ? -5.559 -0.785 -1.274 1 98.38 115 VAL A CA 1
ATOM 908 C C . VAL A 1 115 ? -6.805 -1.196 -2.059 1 98.38 115 VAL A C 1
ATOM 910 O O . VAL A 1 115 ? -7.855 -0.566 -1.938 1 98.38 115 VAL A O 1
ATOM 913 N N . LEU A 1 116 ? -6.73 -2.324 -2.773 1 98.25 116 LEU A N 1
ATOM 914 C CA . LEU A 1 116 ? -7.762 -2.762 -3.707 1 98.25 116 LEU A CA 1
ATOM 915 C C . LEU A 1 116 ? -9.055 -3.086 -2.971 1 98.25 116 LEU A C 1
ATOM 917 O O . LEU A 1 116 ? -10.148 -2.902 -3.518 1 98.25 116 LEU A O 1
ATOM 921 N N . ARG A 1 117 ? -8.938 -3.469 -1.758 1 97.38 117 ARG A N 1
ATOM 922 C CA . ARG A 1 117 ? -10.109 -3.924 -1.012 1 97.38 117 ARG A CA 1
ATOM 923 C C . ARG A 1 117 ? -11.078 -2.771 -0.758 1 97.38 117 ARG A C 1
ATOM 925 O O . ARG A 1 117 ? -12.227 -2.996 -0.383 1 97.38 117 ARG A O 1
ATOM 932 N N . HIS A 1 118 ? -10.633 -1.545 -0.952 1 97.62 118 HIS A N 1
ATOM 933 C CA . HIS A 1 118 ? -11.484 -0.393 -0.664 1 97.62 118 HIS A CA 1
ATOM 934 C C . HIS A 1 118 ? -12.281 0.028 -1.895 1 97.62 118 HIS A C 1
ATOM 936 O O . HIS A 1 118 ? -13.133 0.914 -1.814 1 97.62 118 HIS A O 1
ATOM 942 N N . TYR A 1 119 ? -11.961 -0.547 -3.051 1 97.94 119 TYR A N 1
ATOM 943 C CA . TYR A 1 119 ? -12.742 -0.291 -4.258 1 97.94 119 TYR A CA 1
ATOM 944 C C . TYR A 1 119 ? -13.984 -1.168 -4.297 1 97.94 119 TYR A C 1
ATOM 946 O O . TYR A 1 119 ? -13.891 -2.396 -4.266 1 97.94 119 TYR A O 1
ATOM 954 N N . SER A 1 120 ? -15.133 -0.554 -4.375 1 97 120 SER A N 1
ATOM 955 C CA . SER A 1 120 ? -16.406 -1.27 -4.328 1 97 120 SER A CA 1
ATOM 956 C C . SER A 1 120 ? -16.609 -2.1 -5.59 1 97 120 SER A C 1
ATOM 958 O O . SER A 1 120 ? -17.453 -3.012 -5.605 1 97 120 SER A O 1
ATOM 960 N N . ASN A 1 121 ? -15.914 -1.801 -6.637 1 97.44 121 ASN A N 1
ATOM 961 C CA . ASN A 1 121 ? -16.094 -2.482 -7.914 1 97.44 121 ASN A CA 1
ATOM 962 C C . ASN A 1 121 ? -15.117 -3.639 -8.086 1 97.44 121 ASN A C 1
ATOM 964 O O . ASN A 1 121 ? -15.008 -4.211 -9.172 1 97.44 121 ASN A O 1
ATOM 968 N N . VAL A 1 122 ? -14.383 -4.043 -7.043 1 98.19 122 VAL A N 1
ATOM 969 C CA . VAL A 1 122 ? -13.305 -5.012 -7.195 1 98.19 122 VAL A CA 1
ATOM 970 C C . VAL A 1 122 ? -13.656 -6.293 -6.441 1 98.19 122 VAL A C 1
ATOM 972 O O . VAL A 1 122 ? -14.102 -6.246 -5.297 1 98.19 122 VAL A O 1
ATOM 975 N N . LEU A 1 123 ? -13.539 -7.402 -7.09 1 97.5 123 LEU A N 1
ATOM 976 C CA . LEU A 1 123 ? -13.523 -8.734 -6.496 1 97.5 123 LEU A CA 1
ATOM 977 C C . LEU A 1 123 ? -12.117 -9.32 -6.508 1 97.5 123 LEU A C 1
ATOM 979 O O . LEU A 1 123 ? -11.484 -9.406 -7.566 1 97.5 123 LEU A O 1
ATOM 983 N N . ILE A 1 124 ? -11.617 -9.672 -5.363 1 97.38 124 ILE A N 1
ATOM 984 C CA . ILE A 1 124 ? -10.289 -10.258 -5.27 1 97.38 124 ILE A CA 1
ATOM 985 C C . ILE A 1 124 ? -10.406 -11.773 -5.121 1 97.38 124 ILE A C 1
ATOM 987 O O . ILE A 1 124 ? -11.07 -12.266 -4.199 1 97.38 124 ILE A O 1
ATOM 991 N N . LEU A 1 125 ? -9.805 -12.484 -6.02 1 95.12 125 LEU A N 1
ATOM 992 C CA . LEU A 1 125 ? -9.703 -13.938 -5.957 1 95.12 125 LEU A CA 1
ATOM 993 C C . LEU A 1 125 ? -8.266 -14.367 -5.707 1 95.12 125 LEU A C 1
ATOM 995 O O . LEU A 1 125 ? -7.402 -14.219 -6.582 1 95.12 125 LEU A O 1
ATOM 999 N N . ARG A 1 126 ? -8.031 -14.875 -4.547 1 94.19 126 ARG A N 1
ATOM 1000 C CA . ARG A 1 126 ? -6.688 -15.352 -4.23 1 94.19 126 ARG A CA 1
ATOM 1001 C C . ARG A 1 126 ? -6.441 -16.734 -4.82 1 94.19 126 ARG A C 1
ATOM 1003 O O . ARG A 1 126 ? -7.258 -17.641 -4.652 1 94.19 126 ARG A O 1
ATOM 1010 N N . ILE A 1 127 ? -5.32 -16.812 -5.469 1 89 127 ILE A N 1
ATOM 1011 C CA . ILE A 1 127 ? -4.977 -18.094 -6.09 1 89 127 ILE A CA 1
ATOM 1012 C C . ILE A 1 127 ? -3.594 -18.531 -5.617 1 89 127 ILE A C 1
ATOM 1014 O O . ILE A 1 127 ? -2.73 -17.703 -5.324 1 89 127 ILE A O 1
ATOM 1018 N N . ARG A 1 128 ? -3.461 -19.797 -5.477 1 88.38 128 ARG A N 1
ATOM 1019 C CA . ARG A 1 128 ? -2.178 -20.406 -5.145 1 88.38 128 ARG A CA 1
ATOM 1020 C C . ARG A 1 128 ? -1.86 -21.562 -6.09 1 88.38 128 ARG A C 1
ATOM 1022 O O . ARG A 1 128 ? -2.711 -22.422 -6.34 1 88.38 128 ARG A O 1
ATOM 1029 N N . ASN A 1 129 ? -0.684 -21.547 -6.695 1 86.44 129 ASN A N 1
ATOM 1030 C CA . ASN A 1 129 ? -0.144 -22.625 -7.527 1 86.44 129 ASN A CA 1
ATOM 1031 C C . ASN A 1 129 ? -1.078 -22.953 -8.688 1 86.44 129 ASN A C 1
ATOM 1033 O O . ASN A 1 129 ? -1.545 -24.094 -8.805 1 86.44 129 ASN A O 1
ATOM 1037 N N . PRO A 1 130 ? -1.29 -21.969 -9.469 1 84.81 130 PRO A N 1
ATOM 1038 C CA . PRO A 1 130 ? -2.127 -22.281 -10.625 1 84.81 130 PRO A CA 1
ATOM 1039 C C . PRO A 1 130 ? -1.498 -23.328 -11.539 1 84.81 130 PRO A C 1
ATOM 1041 O O . PRO A 1 130 ? -0.281 -23.328 -11.742 1 84.81 130 PRO A O 1
ATOM 1044 N N . ILE A 1 131 ? -2.295 -24.281 -12.023 1 86.25 131 ILE A N 1
ATOM 1045 C CA . ILE A 1 131 ? -1.87 -25.328 -12.938 1 86.25 131 ILE A CA 1
ATOM 1046 C C . ILE A 1 131 ? -2.678 -25.25 -14.234 1 86.25 131 ILE A C 1
ATOM 1048 O O . ILE A 1 131 ? -3.908 -25.172 -14.195 1 86.25 131 ILE A O 1
ATOM 1052 N N . GLY A 1 132 ? -2.031 -25.109 -15.289 1 87.5 132 GLY A N 1
ATOM 1053 C CA . GLY A 1 132 ? -2.664 -25.156 -16.594 1 87.5 132 GLY A CA 1
ATOM 1054 C C . GLY A 1 132 ? -2.594 -26.531 -17.25 1 87.5 132 GLY A C 1
ATOM 1055 O O . GLY A 1 132 ? -1.728 -27.328 -16.906 1 87.5 132 GLY A O 1
ATOM 1056 N N . ALA A 1 133 ? -3.514 -26.734 -18.109 1 90.75 133 ALA A N 1
ATOM 1057 C CA . ALA A 1 133 ? -3.527 -28.016 -18.828 1 90.75 133 ALA A CA 1
ATOM 1058 C C . ALA A 1 133 ? -2.646 -27.953 -20.078 1 90.75 133 ALA A C 1
ATOM 1060 O O . ALA A 1 133 ? -3.1 -28.25 -21.188 1 90.75 133 ALA A O 1
ATOM 1061 N N . ASP A 1 134 ? -1.435 -27.531 -19.891 1 90.56 134 ASP A N 1
ATOM 1062 C CA . ASP A 1 134 ? -0.456 -27.453 -20.969 1 90.56 134 ASP A CA 1
ATOM 1063 C C . ASP A 1 134 ? 0.966 -27.609 -20.438 1 90.56 134 ASP A C 1
ATOM 1065 O O . ASP A 1 134 ? 1.167 -27.781 -19.234 1 90.56 134 ASP A O 1
ATOM 1069 N N . LEU A 1 135 ? 1.894 -27.672 -21.422 1 90.31 135 LEU A N 1
ATOM 1070 C CA . LEU A 1 135 ? 3.285 -27.859 -21.016 1 90.31 135 LEU A CA 1
ATOM 1071 C C . LEU A 1 135 ? 4.109 -26.609 -21.312 1 90.31 135 LEU A C 1
ATOM 1073 O O . LEU A 1 135 ? 5.273 -26.719 -21.703 1 90.31 135 LEU A O 1
ATOM 1077 N N . HIS A 1 136 ? 3.457 -25.484 -21.172 1 88.38 136 HIS A N 1
ATOM 1078 C CA . HIS A 1 136 ? 4.191 -24.234 -21.312 1 88.38 136 HIS A CA 1
ATOM 1079 C C . HIS A 1 136 ? 5.305 -24.141 -20.266 1 88.38 136 HIS A C 1
ATOM 1081 O O . HIS A 1 136 ? 5.125 -24.531 -19.109 1 88.38 136 HIS A O 1
ATOM 1087 N N . PRO A 1 137 ? 6.41 -23.594 -20.672 1 86.44 137 PRO A N 1
ATOM 1088 C CA . PRO A 1 137 ? 7.551 -23.547 -19.766 1 86.44 137 PRO A CA 1
ATOM 1089 C C . PRO A 1 137 ? 7.246 -22.766 -18.484 1 86.44 137 PRO A C 1
ATOM 1091 O O . PRO A 1 137 ? 7.879 -23 -17.453 1 86.44 137 PRO A O 1
ATOM 1094 N N . LYS A 1 138 ? 6.273 -21.938 -18.5 1 83.06 138 LYS A N 1
ATOM 1095 C CA . LYS A 1 138 ? 5.945 -21.141 -17.328 1 83.06 138 LYS A CA 1
ATOM 1096 C C . LYS A 1 138 ? 4.859 -21.797 -16.484 1 83.06 138 LYS A C 1
ATOM 1098 O O . LYS A 1 138 ? 4.523 -21.312 -15.406 1 83.06 138 LYS A O 1
ATOM 1103 N N . ASN A 1 139 ? 4.391 -22.906 -16.984 1 88.75 139 ASN A N 1
ATOM 1104 C CA . ASN A 1 139 ? 3.459 -23.688 -16.188 1 88.75 139 ASN A CA 1
ATOM 1105 C C . ASN A 1 139 ? 4.137 -24.297 -14.961 1 88.75 139 ASN A C 1
ATOM 1107 O O . ASN A 1 139 ? 5.273 -24.766 -15.039 1 88.75 139 ASN A O 1
ATOM 1111 N N . MET A 1 140 ? 3.445 -24.234 -13.875 1 86.75 140 MET A N 1
ATOM 1112 C CA . MET A 1 140 ? 4 -24.734 -12.625 1 86.75 140 MET A CA 1
ATOM 1113 C C . MET A 1 140 ? 4.496 -26.172 -12.781 1 86.75 140 MET A C 1
ATOM 1115 O O . MET A 1 140 ? 5.547 -26.531 -12.242 1 86.75 140 MET A O 1
ATOM 1119 N N . ILE A 1 141 ? 3.826 -26.984 -13.484 1 87.94 141 ILE A N 1
ATOM 1120 C CA . ILE A 1 141 ? 4.172 -28.391 -13.57 1 87.94 141 ILE A CA 1
ATOM 1121 C C . ILE A 1 141 ? 5.465 -28.562 -14.359 1 87.94 141 ILE A C 1
ATOM 1123 O O . ILE A 1 141 ? 6.305 -29.391 -14.016 1 87.94 141 ILE A O 1
ATOM 1127 N N . THR A 1 142 ? 5.621 -27.766 -15.414 1 89.75 142 THR A N 1
ATOM 1128 C CA . THR A 1 142 ? 6.859 -27.828 -16.188 1 89.75 142 THR A CA 1
ATOM 1129 C C . THR A 1 142 ? 8.039 -27.312 -15.359 1 89.75 142 THR A C 1
ATOM 1131 O O . THR A 1 142 ? 9.141 -27.859 -15.438 1 89.75 142 THR A O 1
ATOM 1134 N N . LYS A 1 143 ? 7.785 -26.375 -14.586 1 88.88 143 LYS A N 1
ATOM 1135 C CA . LYS A 1 143 ? 8.828 -25.828 -13.719 1 88.88 143 LYS A CA 1
ATOM 1136 C C . LYS A 1 143 ? 9.258 -26.859 -12.672 1 88.88 143 LYS A C 1
ATOM 1138 O O . LYS A 1 143 ? 10.453 -27.094 -12.477 1 88.88 143 LYS A O 1
ATOM 1143 N N . LEU A 1 144 ? 8.305 -27.422 -12.055 1 90.5 144 LEU A N 1
ATOM 1144 C CA . LEU A 1 144 ? 8.602 -28.406 -11.023 1 90.5 144 LEU A CA 1
ATOM 1145 C C . LEU A 1 144 ? 9.422 -29.562 -11.609 1 90.5 144 LEU A C 1
ATOM 1147 O O . LEU A 1 144 ? 10.367 -30.031 -10.977 1 90.5 144 LEU A O 1
ATOM 1151 N N . ALA A 1 145 ? 9.055 -29.922 -12.773 1 92.62 145 ALA A N 1
ATOM 1152 C CA . ALA A 1 145 ? 9.703 -31.062 -13.43 1 92.62 145 ALA A CA 1
ATOM 1153 C C . ALA A 1 145 ? 11.164 -30.75 -13.742 1 92.62 145 ALA A C 1
ATOM 1155 O O . ALA A 1 145 ? 11.969 -31.656 -13.938 1 92.62 145 ALA A O 1
ATOM 1156 N N . SER A 1 146 ? 11.422 -29.5 -13.836 1 91.69 146 SER A N 1
ATOM 1157 C CA . SER A 1 146 ? 12.781 -29.109 -14.203 1 91.69 146 SER A CA 1
ATOM 1158 C C . SER A 1 146 ? 13.68 -29.016 -12.977 1 91.69 146 SER A C 1
ATOM 1160 O O . SER A 1 146 ? 14.898 -28.922 -13.102 1 91.69 146 SER A O 1
ATOM 1162 N N . TYR A 1 147 ? 13.156 -29.094 -11.805 1 90.31 147 TYR A N 1
ATOM 1163 C CA . TYR A 1 147 ? 13.93 -28.953 -10.578 1 90.31 147 TYR A CA 1
ATOM 1164 C C . TYR A 1 147 ? 14.5 -30.297 -10.133 1 90.31 147 TYR A C 1
ATOM 1166 O O . TYR A 1 147 ? 13.828 -31.328 -10.242 1 90.31 147 TYR A O 1
ATOM 1174 N N . LYS A 1 148 ? 15.695 -30.188 -9.656 1 91.5 148 LYS A N 1
ATOM 1175 C CA . LYS A 1 148 ? 16.312 -31.391 -9.109 1 91.5 148 LYS A CA 1
ATOM 1176 C C . LYS A 1 148 ? 15.852 -31.641 -7.676 1 91.5 148 LYS A C 1
ATOM 1178 O O . LYS A 1 148 ? 15.742 -32.812 -7.254 1 91.5 148 LYS A O 1
ATOM 1183 N N . LYS A 1 149 ? 15.633 -30.625 -6.961 1 93.5 149 LYS A N 1
ATOM 1184 C CA . LYS A 1 149 ? 15.211 -30.719 -5.566 1 93.5 149 LYS A CA 1
ATOM 1185 C C . LYS A 1 149 ? 13.906 -29.969 -5.328 1 93.5 149 LYS A C 1
ATOM 1187 O O . LYS A 1 149 ? 13.703 -28.891 -5.879 1 93.5 149 LYS A O 1
ATOM 1192 N N . LEU A 1 150 ? 13.055 -30.594 -4.492 1 93.38 150 LEU A N 1
ATOM 1193 C CA . LEU A 1 150 ? 11.75 -30.016 -4.199 1 93.38 150 LEU A CA 1
ATOM 1194 C C . LEU A 1 150 ? 11.453 -30.062 -2.705 1 93.38 150 LEU A C 1
ATOM 1196 O O . LEU A 1 150 ? 11.898 -30.984 -2.008 1 93.38 150 LEU A O 1
ATOM 1200 N N . ILE A 1 151 ? 10.734 -29.047 -2.314 1 90.19 151 ILE A N 1
ATOM 1201 C CA . ILE A 1 151 ? 10.18 -29.109 -0.966 1 90.19 151 ILE A CA 1
ATOM 1202 C C . ILE A 1 151 ? 8.898 -29.938 -0.965 1 90.19 151 ILE A C 1
ATOM 1204 O O . ILE A 1 151 ? 8.203 -30.016 -1.978 1 90.19 151 ILE A O 1
ATOM 1208 N N . ASN A 1 152 ? 8.703 -30.656 0.113 1 91.5 152 ASN A N 1
ATOM 1209 C CA . ASN A 1 152 ? 7.504 -31.5 0.189 1 91.5 152 ASN A CA 1
ATOM 1210 C C . ASN A 1 152 ? 6.598 -31.062 1.338 1 91.5 152 ASN A C 1
ATOM 1212 O O . ASN A 1 152 ? 6.41 -31.812 2.299 1 91.5 152 ASN A O 1
ATOM 1216 N N . VAL A 1 153 ? 6.027 -29.922 1.245 1 89.75 153 VAL A N 1
ATOM 1217 C CA . VAL A 1 153 ? 5.105 -29.359 2.227 1 89.75 153 VAL A CA 1
ATOM 1218 C C . VAL A 1 153 ? 3.73 -29.156 1.589 1 89.75 153 VAL A C 1
ATOM 1220 O O . VAL A 1 153 ? 3.631 -28.703 0.448 1 89.75 153 VAL A O 1
ATOM 1223 N N . PRO A 1 154 ? 2.744 -29.625 2.277 1 89.19 154 PRO A N 1
ATOM 1224 C CA . PRO A 1 154 ? 1.408 -29.406 1.722 1 89.19 154 PRO A CA 1
ATOM 1225 C C . PRO A 1 154 ? 1.119 -27.922 1.457 1 89.19 154 PRO A C 1
ATOM 1227 O O . PRO A 1 154 ? 1.502 -27.062 2.254 1 89.19 154 PRO A O 1
ATOM 1230 N N . ASN A 1 155 ? 0.537 -27.672 0.229 1 84.38 155 ASN A N 1
ATOM 1231 C CA . ASN A 1 155 ? 0.249 -26.312 -0.193 1 84.38 155 ASN A CA 1
ATOM 1232 C C . ASN A 1 155 ? -1.01 -26.25 -1.054 1 84.38 155 ASN A C 1
ATOM 1234 O O . ASN A 1 155 ? -1.389 -27.234 -1.686 1 84.38 155 ASN A O 1
ATOM 1238 N N . THR A 1 156 ? -1.698 -25.156 -1.063 1 71.38 156 THR A N 1
ATOM 1239 C CA . THR A 1 156 ? -2.703 -24.781 -2.057 1 71.38 156 THR A CA 1
ATOM 1240 C C . THR A 1 156 ? -4.102 -25.172 -1.576 1 71.38 156 THR A C 1
ATOM 1242 O O . THR A 1 156 ? -4.254 -25.781 -0.517 1 71.38 156 THR A O 1
ATOM 1245 N N . ASN A 1 157 ? -5.191 -24.547 -2.064 1 65.81 157 ASN A N 1
ATOM 1246 C CA . ASN A 1 157 ? -6.602 -24.859 -1.867 1 65.81 157 ASN A CA 1
ATOM 1247 C C . ASN A 1 157 ? -7.285 -25.219 -3.186 1 65.81 157 ASN A C 1
ATOM 1249 O O . ASN A 1 157 ? -6.832 -24.812 -4.254 1 65.81 157 ASN A O 1
ATOM 1253 N N . PRO A 1 158 ? -8.523 -25.969 -3.186 1 65.94 158 PRO A N 1
ATOM 1254 C CA . PRO A 1 158 ? -9.102 -26.828 -2.146 1 65.94 158 PRO A CA 1
ATOM 1255 C C . PRO A 1 158 ? -8.398 -28.188 -2.039 1 65.94 158 PRO A C 1
ATOM 1257 O O . PRO A 1 158 ? -8.266 -28.891 -3.039 1 65.94 158 PRO A O 1
ATOM 1260 N N . GLY A 1 159 ? -8 -28.531 -0.844 1 76.44 159 GLY A N 1
ATOM 1261 C CA . GLY A 1 159 ? -7.305 -29.797 -0.628 1 76.44 159 GLY A CA 1
ATOM 1262 C C . GLY A 1 159 ? -5.812 -29.703 -0.874 1 76.44 159 GLY A C 1
ATOM 1263 O O . GLY A 1 159 ? -5.348 -29.891 -2.002 1 76.44 159 GLY A O 1
ATOM 1264 N N . PRO A 1 160 ? -5.102 -29.406 0.06 1 86.44 160 PRO A N 1
ATOM 1265 C CA . PRO A 1 160 ? -3.66 -29.203 -0.116 1 86.44 160 PRO A CA 1
ATOM 1266 C C . PRO A 1 160 ? -2.961 -30.406 -0.723 1 86.44 160 PRO A C 1
ATOM 1268 O O . PRO A 1 160 ? -3.4 -31.547 -0.524 1 86.44 160 PRO A O 1
ATOM 1271 N N . PHE A 1 161 ? -2.025 -30.172 -1.597 1 89.94 161 PHE A N 1
ATOM 1272 C CA . PHE A 1 161 ? -1.163 -31.203 -2.164 1 89.94 161 PHE A CA 1
ATOM 1273 C C . PHE A 1 161 ? 0.306 -30.828 -1.986 1 89.94 161 PHE A C 1
ATOM 1275 O O . PHE A 1 161 ? 0.633 -29.688 -1.675 1 89.94 161 PHE A O 1
ATOM 1282 N N . THR A 1 162 ? 1.105 -31.844 -2.145 1 92.31 162 THR A N 1
ATOM 1283 C CA . THR A 1 162 ? 2.545 -31.625 -2.086 1 92.31 162 THR A CA 1
ATOM 1284 C C . THR A 1 162 ? 3.154 -31.656 -3.484 1 92.31 162 THR A C 1
ATOM 1286 O O . THR A 1 162 ? 2.551 -32.188 -4.418 1 92.31 162 THR A O 1
ATOM 1289 N N . HIS A 1 163 ? 4.324 -31.094 -3.555 1 92.62 163 HIS A N 1
ATOM 1290 C CA . HIS A 1 163 ? 5.035 -31.156 -4.828 1 92.62 163 HIS A CA 1
ATOM 1291 C C . HIS A 1 163 ? 5.344 -32.594 -5.215 1 92.62 163 HIS A C 1
ATOM 1293 O O . HIS A 1 163 ? 5.328 -32.938 -6.395 1 92.62 163 HIS A O 1
ATOM 1299 N N . ASN A 1 164 ? 5.586 -33.438 -4.254 1 94.56 164 ASN A N 1
ATOM 1300 C CA . ASN A 1 164 ? 5.816 -34.844 -4.539 1 94.56 164 ASN A CA 1
ATOM 1301 C C . ASN A 1 164 ? 4.598 -35.5 -5.199 1 94.56 164 ASN A C 1
ATOM 1303 O O . ASN A 1 164 ? 4.738 -36.312 -6.113 1 94.56 164 ASN A O 1
ATOM 1307 N N . GLU A 1 165 ? 3.455 -35.125 -4.727 1 92.69 165 GLU A N 1
ATOM 1308 C CA . GLU A 1 165 ? 2.232 -35.656 -5.312 1 92.69 165 GLU A CA 1
ATOM 1309 C C . GLU A 1 165 ? 2.086 -35.25 -6.77 1 92.69 165 GLU A C 1
ATOM 1311 O O . GLU A 1 165 ? 1.658 -36.031 -7.613 1 92.69 165 GLU A O 1
ATOM 1316 N N . VAL A 1 166 ? 2.396 -34 -7.012 1 92.44 166 VAL A N 1
ATOM 1317 C CA . VAL A 1 166 ? 2.344 -33.5 -8.383 1 92.44 166 VAL A CA 1
ATOM 1318 C C . VAL A 1 166 ? 3.324 -34.281 -9.258 1 92.44 166 VAL A C 1
ATOM 1320 O O . VAL A 1 166 ? 2.98 -34.688 -10.367 1 92.44 166 VAL A O 1
ATOM 1323 N N . MET A 1 167 ? 4.5 -34.5 -8.719 1 94.06 167 MET A N 1
ATOM 1324 C CA . MET A 1 167 ? 5.539 -35.188 -9.453 1 94.06 167 MET A CA 1
ATOM 1325 C C . MET A 1 167 ? 5.129 -36.656 -9.719 1 94.06 167 MET A C 1
ATOM 1327 O O . MET A 1 167 ? 5.387 -37.188 -10.797 1 94.06 167 MET A O 1
ATOM 1331 N N . ASP A 1 168 ? 4.531 -37.219 -8.773 1 94.88 168 ASP A N 1
ATOM 1332 C CA . ASP A 1 168 ? 4.055 -38.594 -8.945 1 94.88 168 ASP A CA 1
ATOM 1333 C C . ASP A 1 168 ? 3.021 -38.688 -10.062 1 94.88 168 ASP A C 1
ATOM 1335 O O . ASP A 1 168 ? 3.045 -39.625 -10.859 1 94.88 168 ASP A O 1
ATOM 1339 N N . LEU A 1 169 ? 2.164 -37.75 -10.078 1 93.06 169 LEU A N 1
ATOM 1340 C CA . LEU A 1 169 ? 1.151 -37.719 -11.133 1 93.06 169 LEU A CA 1
ATOM 1341 C C . LEU A 1 169 ? 1.791 -37.469 -12.492 1 93.06 169 LEU A C 1
ATOM 1343 O O . LEU A 1 169 ? 1.383 -38.062 -13.484 1 93.06 169 LEU A O 1
ATOM 1347 N N . LEU A 1 170 ? 2.738 -36.625 -12.516 1 92.5 170 LEU A N 1
ATOM 1348 C CA . LEU A 1 170 ? 3.449 -36.344 -13.766 1 92.5 170 LEU A CA 1
ATOM 1349 C C . LEU A 1 170 ? 4.176 -37.594 -14.25 1 92.5 170 LEU A C 1
ATOM 1351 O O . LEU A 1 170 ? 4.168 -37.906 -15.445 1 92.5 170 LEU A O 1
ATOM 1355 N N . LYS A 1 171 ? 4.805 -38.25 -13.359 1 93.44 171 LYS A N 1
ATOM 1356 C CA . LYS A 1 171 ? 5.48 -39.5 -13.688 1 93.44 171 LYS A CA 1
ATOM 1357 C C . LYS A 1 171 ? 4.5 -40.531 -14.258 1 93.44 171 LYS A C 1
ATOM 1359 O O . LYS A 1 171 ? 4.793 -41.188 -15.258 1 93.44 171 LYS A O 1
ATOM 1364 N N . LYS A 1 172 ? 3.4 -40.562 -13.664 1 93.69 172 LYS A N 1
ATOM 1365 C CA . LYS A 1 172 ? 2.371 -41.531 -14.039 1 93.69 172 LYS A CA 1
ATOM 1366 C C . LYS A 1 172 ? 1.798 -41.219 -15.422 1 93.69 172 LYS A C 1
ATOM 1368 O O . LYS A 1 172 ? 1.554 -42.125 -16.219 1 93.69 172 LYS A O 1
ATOM 1373 N N . HIS A 1 173 ? 1.651 -39.969 -15.789 1 92.38 173 HIS A N 1
ATOM 1374 C CA . HIS A 1 173 ? 0.838 -39.625 -16.953 1 92.38 173 HIS A CA 1
ATOM 1375 C C . HIS A 1 173 ? 1.704 -39.094 -18.094 1 92.38 173 HIS A C 1
ATOM 1377 O O . HIS A 1 173 ? 1.333 -39.219 -19.266 1 92.38 173 HIS A O 1
ATOM 1383 N N . ILE A 1 174 ? 2.836 -38.531 -17.812 1 90.94 174 ILE A N 1
ATOM 1384 C CA . ILE A 1 174 ? 3.492 -37.75 -18.859 1 90.94 174 ILE A CA 1
ATOM 1385 C C . ILE A 1 174 ? 4.941 -38.188 -19 1 90.94 174 ILE A C 1
ATOM 1387 O O . ILE A 1 174 ? 5.371 -38.594 -20.094 1 90.94 174 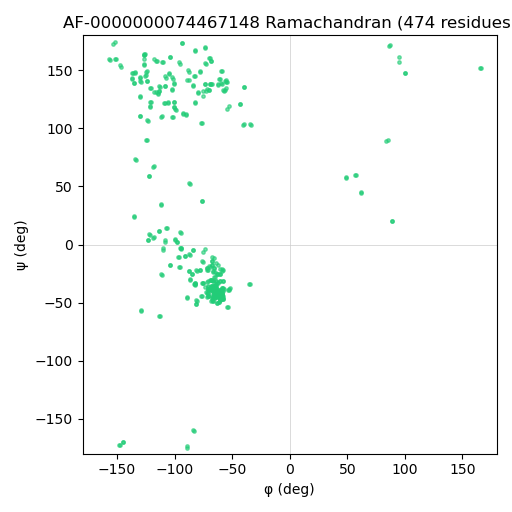ILE A O 1
ATOM 1391 N N . TRP A 1 175 ? 5.68 -38.125 -17.875 1 93.06 175 TRP A N 1
ATOM 1392 C CA . TRP A 1 175 ? 7.109 -38.406 -17.922 1 93.06 175 TRP A CA 1
ATOM 1393 C C . TRP A 1 175 ? 7.484 -39.531 -16.938 1 93.06 175 TRP A C 1
ATOM 1395 O O . TRP A 1 175 ? 7.957 -39.25 -15.836 1 93.06 175 TRP A O 1
ATOM 1405 N N . PRO A 1 176 ? 7.453 -40.75 -17.344 1 94.31 176 PRO A N 1
ATOM 1406 C CA . PRO A 1 176 ? 7.727 -41.875 -16.438 1 94.31 176 PRO A CA 1
ATOM 1407 C C . PRO A 1 176 ? 9.148 -41.875 -15.898 1 94.31 176 PRO A C 1
ATOM 1409 O O . PRO A 1 176 ? 9.43 -42.469 -14.867 1 94.31 176 PRO A O 1
ATOM 1412 N N . GLU A 1 177 ? 10.055 -41.156 -16.453 1 95.12 177 GLU A N 1
ATOM 1413 C CA . GLU A 1 177 ? 11.461 -41.188 -16.062 1 95.12 177 GLU A CA 1
ATOM 1414 C C . GLU A 1 177 ? 11.797 -40.031 -15.109 1 95.12 177 GLU A C 1
ATOM 1416 O O . GLU A 1 177 ? 12.953 -39.875 -14.719 1 95.12 177 GLU A O 1
ATOM 1421 N N . LEU A 1 178 ? 10.852 -39.25 -14.758 1 95.25 178 LEU A N 1
ATOM 1422 C CA . LEU A 1 178 ? 11.078 -38.125 -13.883 1 95.25 178 LEU A CA 1
ATOM 1423 C C . LEU A 1 178 ? 11.688 -38.562 -12.555 1 95.25 178 LEU A C 1
ATOM 1425 O O . LEU A 1 178 ? 11.273 -39.594 -11.984 1 95.25 178 LEU A O 1
ATOM 1429 N N . GLN A 1 179 ? 12.758 -37.844 -12.164 1 95.88 179 GLN A N 1
ATOM 1430 C CA . GLN A 1 179 ? 13.406 -38.062 -10.875 1 95.88 179 GLN A CA 1
ATOM 1431 C C . GLN A 1 179 ? 13.594 -36.75 -10.125 1 95.88 179 GLN A C 1
ATOM 1433 O O . GLN A 1 179 ? 13.781 -35.688 -10.75 1 95.88 179 GLN A O 1
ATOM 1438 N N . TRP A 1 180 ? 13.43 -36.812 -8.781 1 96.06 180 TRP A N 1
ATOM 1439 C CA . TRP A 1 180 ? 13.664 -35.625 -7.961 1 96.06 180 TRP A CA 1
ATOM 1440 C C . TRP A 1 180 ? 14.125 -36.031 -6.559 1 96.06 180 TRP A C 1
ATOM 1442 O O . TRP A 1 180 ? 14.023 -37.188 -6.172 1 96.06 180 TRP A O 1
ATOM 1452 N N . GLU A 1 181 ? 14.758 -35.094 -5.867 1 96.38 181 GLU A N 1
ATOM 1453 C CA . GLU A 1 181 ? 15.102 -35.219 -4.453 1 96.38 181 GLU A CA 1
ATOM 1454 C C . GLU A 1 181 ? 14.359 -34.188 -3.611 1 96.38 181 GLU A C 1
ATOM 1456 O O . GLU A 1 181 ? 13.812 -33.219 -4.145 1 96.38 181 GLU A O 1
ATOM 1461 N N . ASN A 1 182 ? 14.242 -34.5 -2.34 1 95.38 182 ASN A N 1
ATOM 1462 C CA . ASN A 1 182 ? 13.633 -33.562 -1.429 1 95.38 182 ASN A CA 1
ATOM 1463 C C . ASN A 1 182 ? 14.68 -32.875 -0.551 1 95.38 182 ASN A C 1
ATOM 1465 O O . ASN A 1 182 ? 15.719 -33.438 -0.251 1 95.38 182 ASN A O 1
ATOM 1469 N N . PHE A 1 183 ? 14.398 -31.656 -0.232 1 93 183 PHE A N 1
ATOM 1470 C CA . PHE A 1 183 ? 15.18 -30.969 0.793 1 93 183 PHE A CA 1
ATOM 1471 C C . PHE A 1 183 ? 14.273 -30.422 1.881 1 93 183 PHE A C 1
ATOM 1473 O O . PHE A 1 183 ? 13.055 -30.344 1.705 1 93 183 PHE A O 1
ATOM 1480 N N . THR A 1 184 ? 14.953 -30.078 3.023 1 89.5 184 THR A N 1
ATOM 1481 C CA . THR A 1 184 ? 14.211 -29.5 4.141 1 89.5 184 THR A CA 1
ATOM 1482 C C . THR A 1 184 ? 13.992 -28 3.928 1 89.5 184 THR A C 1
ATOM 1484 O O . THR A 1 184 ? 14.625 -27.391 3.064 1 89.5 184 THR A O 1
ATOM 1487 N N . GLU A 1 185 ? 13.125 -27.516 4.734 1 86.25 185 GLU A N 1
ATOM 1488 C CA . GLU A 1 185 ? 12.891 -26.078 4.691 1 86.25 185 GLU A CA 1
ATOM 1489 C C . GLU A 1 185 ? 14.172 -25.297 5 1 86.25 185 GLU A C 1
ATOM 1491 O O . GLU A 1 185 ? 14.438 -24.266 4.398 1 86.25 185 GLU A O 1
ATOM 1496 N N . GLU A 1 186 ? 14.906 -25.828 5.953 1 89.06 186 GLU A N 1
ATOM 1497 C CA . GLU A 1 186 ? 16.172 -25.188 6.32 1 89.06 186 GLU A CA 1
ATOM 1498 C C . GLU A 1 186 ? 17.156 -25.203 5.152 1 89.06 186 GLU A C 1
ATOM 1500 O O . GLU A 1 186 ? 17.812 -24.188 4.887 1 89.06 186 GLU A O 1
ATOM 1505 N N . GLU A 1 187 ? 17.203 -26.281 4.465 1 89.69 187 GLU A N 1
ATOM 1506 C CA . GLU A 1 187 ? 18.078 -26.406 3.301 1 89.69 187 GLU A CA 1
ATOM 1507 C C . GLU A 1 187 ? 17.625 -25.469 2.182 1 89.69 187 GLU A C 1
ATOM 1509 O O . GLU A 1 187 ? 18.453 -24.812 1.536 1 89.69 187 GLU A O 1
ATOM 1514 N N . GLN A 1 188 ? 16.359 -25.422 1.98 1 87.56 188 GLN A N 1
ATOM 1515 C CA . GLN A 1 188 ? 15.805 -24.562 0.944 1 87.56 188 GLN A CA 1
ATOM 1516 C C . GLN A 1 188 ? 16.109 -23.094 1.222 1 87.56 188 GLN A C 1
ATOM 1518 O O . GLN A 1 188 ? 16.453 -22.344 0.306 1 87.56 188 GLN A O 1
ATOM 1523 N N . ARG A 1 189 ? 16.031 -22.719 2.494 1 87.06 189 ARG A N 1
ATOM 1524 C CA . ARG A 1 189 ? 16.266 -21.328 2.889 1 87.06 189 ARG A CA 1
ATOM 1525 C C . ARG A 1 189 ? 17.688 -20.906 2.576 1 87.06 189 ARG A C 1
ATOM 1527 O O . ARG A 1 189 ? 17.953 -19.734 2.297 1 87.06 189 ARG A O 1
ATOM 1534 N N . LYS A 1 190 ? 18.594 -21.828 2.516 1 87.5 190 LYS A N 1
ATOM 1535 C CA . LYS A 1 190 ? 20.016 -21.516 2.273 1 87.5 190 LYS A CA 1
ATOM 1536 C C . LYS A 1 190 ? 20.266 -21.234 0.797 1 87.5 190 LYS A C 1
ATOM 1538 O O . LYS A 1 190 ? 21.203 -20.516 0.451 1 87.5 190 LYS A O 1
ATOM 1543 N N . VAL A 1 191 ? 19.359 -21.75 0.044 1 82.56 191 VAL A N 1
ATOM 1544 C CA . VAL A 1 191 ? 19.656 -21.656 -1.382 1 82.56 191 VAL A CA 1
ATOM 1545 C C . VAL A 1 191 ? 18.812 -20.547 -2.008 1 82.56 191 VAL A C 1
ATOM 1547 O O . VAL A 1 191 ? 19.141 -20.031 -3.074 1 82.56 191 VAL A O 1
ATOM 1550 N N . LEU A 1 192 ? 17.797 -20.125 -1.379 1 86.06 192 LEU A N 1
ATOM 1551 C CA . LEU A 1 192 ? 16.891 -19.141 -1.95 1 86.06 192 LEU A CA 1
ATOM 1552 C C . LEU A 1 192 ? 17.156 -17.766 -1.367 1 86.06 192 LEU A C 1
ATOM 1554 O O . LEU A 1 192 ? 17.438 -17.625 -0.174 1 86.06 192 LEU A O 1
ATOM 1558 N N . LYS A 1 193 ? 17 -16.781 -2.242 1 84.19 193 LYS A N 1
ATOM 1559 C CA . LYS A 1 193 ? 17.188 -15.398 -1.811 1 84.19 193 LYS A CA 1
ATOM 1560 C C . LYS A 1 193 ? 15.969 -14.906 -1.028 1 84.19 193 LYS A C 1
ATOM 1562 O O . LYS A 1 193 ? 16.109 -14.25 0.004 1 84.19 193 LYS A O 1
ATOM 1567 N N . ALA A 1 194 ? 14.836 -15.211 -1.529 1 88.56 194 ALA A N 1
ATOM 1568 C CA . ALA A 1 194 ? 13.586 -14.797 -0.886 1 88.56 194 ALA A CA 1
ATOM 1569 C C . ALA A 1 194 ? 12.945 -15.961 -0.132 1 88.56 194 ALA A C 1
ATOM 1571 O O . ALA A 1 194 ? 12.828 -17.062 -0.665 1 88.56 194 ALA A O 1
ATOM 1572 N N . PRO A 1 195 ? 12.531 -15.688 1.105 1 89.56 195 PRO A N 1
ATOM 1573 C CA . PRO A 1 195 ? 11.789 -16.734 1.822 1 89.56 195 PRO A CA 1
ATOM 1574 C C . PRO A 1 195 ? 10.523 -17.156 1.09 1 89.56 195 PRO A C 1
ATOM 1576 O O . PRO A 1 195 ? 9.93 -16.375 0.35 1 89.56 195 PRO A O 1
ATOM 1579 N N . ARG A 1 196 ? 10.172 -18.406 1.264 1 88.5 196 ARG A N 1
ATOM 1580 C CA . ARG A 1 196 ? 8.953 -18.938 0.686 1 88.5 196 ARG A CA 1
ATOM 1581 C C . ARG A 1 196 ? 7.918 -19.25 1.769 1 88.5 196 ARG A C 1
ATOM 1583 O O . ARG A 1 196 ? 8.266 -19.359 2.947 1 88.5 196 ARG A O 1
ATOM 1590 N N . CYS A 1 197 ? 6.684 -19.266 1.286 1 90.69 197 CYS A N 1
ATOM 1591 C CA . CYS A 1 197 ? 5.586 -19.562 2.197 1 90.69 197 CYS A CA 1
ATOM 1592 C C . CYS A 1 197 ? 4.727 -20.703 1.662 1 90.69 197 CYS A C 1
ATOM 1594 O O . CYS A 1 197 ? 4.785 -21.031 0.474 1 90.69 197 CYS A O 1
ATOM 1596 N N . ASN A 1 198 ? 4.059 -21.375 2.59 1 90.62 198 ASN A N 1
ATOM 1597 C CA . ASN A 1 198 ? 3.082 -22.422 2.289 1 90.62 198 ASN A CA 1
ATOM 1598 C C . ASN A 1 198 ? 1.777 -22.188 3.049 1 90.62 198 ASN A C 1
ATOM 1600 O O . ASN A 1 198 ? 1.793 -21.781 4.207 1 90.62 198 ASN A O 1
ATOM 1604 N N . THR A 1 199 ? 0.716 -22.469 2.332 1 92 199 THR A N 1
ATOM 1605 C CA . THR A 1 199 ? -0.556 -22.219 2.998 1 92 199 THR A CA 1
ATOM 1606 C C . THR A 1 199 ? -1.669 -23.062 2.383 1 92 199 THR A C 1
ATOM 1608 O O . THR A 1 199 ? -1.511 -23.594 1.288 1 92 199 THR A O 1
ATOM 1611 N N . THR A 1 200 ? -2.684 -23.219 3.154 1 91.44 200 THR A N 1
ATOM 1612 C CA . THR A 1 200 ? -3.979 -23.688 2.67 1 91.44 200 THR A CA 1
ATOM 1613 C C . THR A 1 200 ? -5.031 -22.578 2.799 1 91.44 200 THR A C 1
ATOM 1615 O O . THR A 1 200 ? -5.156 -21.953 3.852 1 91.44 200 THR A O 1
ATOM 1618 N N . LEU A 1 201 ? -5.75 -22.406 1.72 1 92.44 201 LEU A N 1
ATOM 1619 C CA . LEU A 1 201 ? -6.812 -21.406 1.717 1 92.44 201 LEU A CA 1
ATOM 1620 C C . LEU A 1 201 ? -8.172 -22.062 1.914 1 92.44 201 LEU A C 1
ATOM 1622 O O . LEU A 1 201 ? -8.445 -23.125 1.359 1 92.44 201 LEU A O 1
ATOM 1626 N N . ASP A 1 202 ? -8.945 -21.422 2.719 1 91.94 202 ASP A N 1
ATOM 1627 C CA . ASP A 1 202 ? -10.328 -21.844 2.857 1 91.94 202 ASP A CA 1
ATOM 1628 C C . ASP A 1 202 ? -11.133 -21.5 1.605 1 91.94 202 ASP A C 1
ATOM 1630 O O . ASP A 1 202 ? -11.031 -20.391 1.075 1 91.94 202 ASP A O 1
ATOM 1634 N N . VAL A 1 203 ? -11.93 -22.469 1.105 1 92.06 203 VAL A N 1
ATOM 1635 C CA . VAL A 1 203 ? -12.609 -22.25 -0.166 1 92.06 203 VAL A CA 1
ATOM 1636 C C . VAL A 1 203 ? -14.117 -22.297 0.042 1 92.06 203 VAL A C 1
ATOM 1638 O O . VAL A 1 203 ? -14.883 -22.297 -0.924 1 92.06 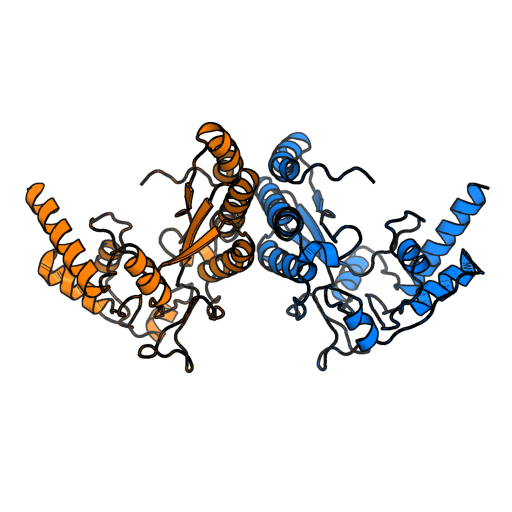203 VAL A O 1
ATOM 1641 N N . ARG A 1 204 ? -14.695 -22.391 1.19 1 93.88 204 ARG A N 1
ATOM 1642 C CA . ARG A 1 204 ? -16.125 -22.578 1.473 1 93.88 204 ARG A CA 1
ATOM 1643 C C . ARG A 1 204 ? -16.953 -21.438 0.892 1 93.88 204 ARG A C 1
ATOM 1645 O O . ARG A 1 204 ? -18.016 -21.656 0.322 1 93.88 204 ARG A O 1
ATOM 1652 N N . LYS A 1 205 ? -16.375 -20.156 1.013 1 94.75 205 LYS A N 1
ATOM 1653 C CA . LYS A 1 205 ? -17.094 -19.016 0.462 1 94.75 205 LYS A CA 1
ATOM 1654 C C . LYS A 1 205 ? -17.25 -19.141 -1.051 1 94.75 205 LYS A C 1
ATOM 1656 O O . LYS A 1 205 ? -18.344 -18.922 -1.588 1 94.75 205 LYS A O 1
ATOM 1661 N N . LEU A 1 206 ? -16.219 -19.516 -1.678 1 93.25 206 LEU A N 1
ATOM 1662 C CA . LEU A 1 206 ? -16.25 -19.703 -3.125 1 93.25 206 LEU A CA 1
ATOM 1663 C C . LEU A 1 206 ? -17.156 -20.875 -3.508 1 93.25 206 LEU A C 1
ATOM 1665 O O . LEU A 1 206 ? -17.938 -20.766 -4.453 1 93.25 206 LEU A O 1
ATOM 1669 N N . GLN A 1 207 ? -17 -21.891 -2.795 1 92.88 207 GLN A N 1
ATOM 1670 C CA . GLN A 1 207 ? -17.812 -23.078 -3.057 1 92.88 207 GLN A CA 1
ATOM 1671 C C . GLN A 1 207 ? -19.297 -22.766 -2.939 1 92.88 207 GLN A C 1
ATOM 1673 O O . GLN A 1 207 ? -20.094 -23.188 -3.781 1 92.88 207 GLN A O 1
ATOM 1678 N N . ARG A 1 208 ? -19.641 -22.094 -1.898 1 95.75 208 ARG A N 1
ATOM 1679 C CA . ARG A 1 208 ? -21.031 -21.719 -1.691 1 95.75 208 ARG A CA 1
ATOM 1680 C C . ARG A 1 208 ? -21.531 -20.828 -2.83 1 95.75 208 ARG A C 1
ATOM 1682 O O . ARG A 1 208 ? -22.641 -21.047 -3.348 1 95.75 208 ARG A O 1
ATOM 1689 N N . LYS A 1 209 ? -20.75 -19.922 -3.195 1 95.62 209 LYS A N 1
ATOM 1690 C CA . LYS A 1 209 ? -21.156 -19 -4.266 1 95.62 209 LYS A CA 1
ATOM 1691 C C . LYS A 1 209 ? -21.328 -19.75 -5.586 1 95.62 209 LYS A C 1
ATOM 1693 O O . LYS A 1 209 ? -22.297 -19.516 -6.316 1 95.62 209 LYS A O 1
ATOM 1698 N N . LEU A 1 210 ? -20.438 -20.625 -5.883 1 95 210 LEU A N 1
ATOM 1699 C CA . LEU A 1 210 ? -20.5 -21.406 -7.113 1 95 210 LEU A CA 1
ATOM 1700 C C . LEU A 1 210 ? -21.734 -22.297 -7.129 1 95 210 LEU A C 1
ATOM 1702 O O . LEU A 1 210 ? -22.359 -22.469 -8.172 1 95 210 LEU A O 1
ATOM 1706 N N . SER A 1 211 ? -22 -22.766 -6 1 95.81 211 SER A N 1
ATOM 1707 C CA . SER A 1 211 ? -23.141 -23.672 -5.898 1 95.81 211 SER A CA 1
ATOM 1708 C C . SER A 1 211 ? -24.438 -22.953 -6.242 1 95.81 211 SER A C 1
ATOM 1710 O O . SER A 1 211 ? -25.359 -23.547 -6.793 1 95.81 211 SER A O 1
ATOM 1712 N N . GLU A 1 212 ? -24.516 -21.703 -5.871 1 96.94 212 GLU A N 1
ATOM 1713 C CA . GLU A 1 212 ? -25.688 -20.906 -6.215 1 96.94 212 GLU A CA 1
ATOM 1714 C C . GLU A 1 212 ? -25.906 -20.859 -7.723 1 96.94 212 GLU A C 1
ATOM 1716 O O . GLU A 1 212 ? -27.031 -20.672 -8.18 1 96.94 212 GLU A O 1
ATOM 1721 N N . TYR A 1 213 ? -24.938 -21.094 -8.477 1 96.44 213 TYR A N 1
ATOM 1722 C CA . TYR A 1 213 ? -25.031 -21.047 -9.938 1 96.44 213 TYR A CA 1
ATOM 1723 C C . TYR A 1 213 ? -24.969 -22.438 -10.531 1 96.44 213 TYR A C 1
ATOM 1725 O O . TYR A 1 213 ? -24.828 -22.594 -11.75 1 96.44 213 TYR A O 1
ATOM 1733 N N . GLY A 1 214 ? -24.891 -23.469 -9.695 1 96.56 214 GLY A N 1
ATOM 1734 C CA . GLY A 1 214 ? -24.922 -24.844 -10.156 1 96.56 214 GLY A CA 1
ATOM 1735 C C . GLY A 1 214 ? -23.547 -25.391 -10.484 1 96.56 214 GLY A C 1
ATOM 1736 O O . GLY A 1 214 ? -23.422 -26.375 -11.219 1 96.56 214 GLY A O 1
ATOM 1737 N N . TYR A 1 215 ? -22.547 -24.75 -9.945 1 95.62 215 TYR A N 1
ATOM 1738 C CA . TYR A 1 215 ? -21.188 -25.203 -10.211 1 95.62 215 TYR A CA 1
ATOM 1739 C C . TYR A 1 215 ? -20.594 -25.875 -8.984 1 95.62 215 TYR A C 1
ATOM 1741 O O . TYR A 1 215 ? -20.859 -25.469 -7.852 1 95.62 215 TYR A O 1
ATOM 1749 N N . ARG A 1 216 ? -19.828 -26.891 -9.32 1 93.56 216 ARG A N 1
ATOM 1750 C CA . ARG A 1 216 ? -19.047 -27.562 -8.281 1 93.56 216 ARG A CA 1
ATOM 1751 C C . ARG A 1 216 ? -17.562 -27.234 -8.422 1 93.56 216 ARG A C 1
ATOM 1753 O O . ARG A 1 216 ? -17.016 -27.266 -9.523 1 93.56 216 ARG A O 1
ATOM 1760 N N . LEU A 1 217 ? -17 -26.984 -7.336 1 91.25 217 LEU A N 1
ATOM 1761 C CA . LEU A 1 217 ? -15.562 -26.766 -7.316 1 91.25 217 LEU A CA 1
ATOM 1762 C C . LEU A 1 217 ? -14.812 -28.078 -7.098 1 91.25 217 LEU A C 1
ATOM 1764 O O . LEU A 1 217 ? -14.906 -28.672 -6.027 1 91.25 217 LEU A O 1
ATOM 1768 N N . PRO A 1 218 ? -14.133 -28.469 -8.094 1 90.56 218 PRO A N 1
ATOM 1769 C CA . PRO A 1 218 ? -13.367 -29.703 -7.863 1 90.56 218 PRO A CA 1
ATOM 1770 C C . PRO A 1 218 ? -12.219 -29.516 -6.879 1 90.56 218 PRO A C 1
ATOM 1772 O O . PRO A 1 218 ? -11.758 -28.391 -6.676 1 90.56 218 PRO A O 1
ATOM 1775 N N . THR A 1 219 ? -11.781 -30.656 -6.27 1 88.88 219 THR A N 1
ATOM 1776 C CA . THR A 1 219 ? -10.562 -30.594 -5.469 1 88.88 219 THR A CA 1
ATOM 1777 C C . THR A 1 219 ? -9.336 -30.391 -6.352 1 88.88 219 THR A C 1
ATOM 1779 O O . THR A 1 219 ? -9.398 -30.609 -7.566 1 88.88 219 THR A O 1
ATOM 1782 N N . ALA A 1 220 ? -8.32 -29.938 -5.707 1 89.5 220 ALA A N 1
ATOM 1783 C CA . ALA A 1 220 ? -7.074 -29.75 -6.449 1 89.5 220 ALA A CA 1
ATOM 1784 C C . ALA A 1 220 ? -6.613 -31.062 -7.09 1 89.5 220 ALA A C 1
ATOM 1786 O O . ALA A 1 220 ? -6.129 -31.062 -8.219 1 89.5 220 ALA A O 1
ATOM 1787 N N . HIS A 1 221 ? -6.801 -32.156 -6.383 1 90.81 221 HIS A N 1
ATOM 1788 C CA . HIS A 1 221 ? -6.398 -33.469 -6.891 1 90.81 221 HIS A CA 1
ATOM 1789 C C . HIS A 1 221 ? -7.207 -33.844 -8.125 1 90.81 221 HIS A C 1
ATOM 1791 O O . HIS A 1 221 ? -6.645 -34.312 -9.125 1 90.81 221 HIS A O 1
ATOM 1797 N N . GLU A 1 222 ? -8.484 -33.625 -7.992 1 91.25 222 GLU A N 1
ATOM 1798 C CA . GLU A 1 222 ? -9.352 -33.906 -9.141 1 91.25 222 GLU A CA 1
ATOM 1799 C C . GLU A 1 222 ? -8.953 -33.031 -10.336 1 91.25 222 GLU A C 1
ATOM 1801 O O . GLU A 1 222 ? -8.898 -33.531 -11.469 1 91.25 222 GLU A O 1
ATOM 1806 N N . ALA A 1 223 ? -8.727 -31.828 -10.094 1 90.62 223 ALA A N 1
ATOM 1807 C CA . ALA A 1 223 ? -8.383 -30.875 -11.148 1 90.62 223 ALA A CA 1
ATOM 1808 C C . ALA A 1 223 ? -7.047 -31.234 -11.797 1 90.62 223 ALA A C 1
ATOM 1810 O O . ALA A 1 223 ? -6.887 -31.125 -13.016 1 90.62 223 ALA A O 1
ATOM 1811 N N . MET A 1 224 ? -6.094 -31.656 -11 1 91 224 MET A N 1
ATOM 1812 C CA . MET A 1 224 ? -4.789 -32.062 -11.523 1 91 224 MET A CA 1
ATOM 1813 C C . MET A 1 224 ? -4.91 -33.281 -12.422 1 91 224 MET A C 1
ATOM 1815 O O . MET A 1 224 ? -4.324 -33.312 -13.5 1 91 224 MET A O 1
ATOM 1819 N N . GLU A 1 225 ? -5.652 -34.188 -11.93 1 92.06 225 GLU A N 1
ATOM 1820 C CA . GLU A 1 225 ? -5.871 -35.406 -12.734 1 92.06 225 GLU A CA 1
ATOM 1821 C C . GLU A 1 225 ? -6.477 -35.062 -14.086 1 92.06 225 GLU A C 1
ATOM 1823 O O . GLU A 1 225 ? -6.031 -35.562 -15.117 1 92.06 225 GLU A O 1
ATOM 1828 N N . ASP A 1 226 ? -7.453 -34.25 -14.008 1 92.75 226 ASP A N 1
ATOM 1829 C CA . ASP A 1 226 ? -8.094 -33.812 -15.242 1 92.75 226 ASP A CA 1
ATOM 1830 C C . ASP A 1 226 ? -7.109 -33.094 -16.156 1 92.75 226 ASP A C 1
ATOM 1832 O O . ASP A 1 226 ? -7.082 -33.344 -17.359 1 92.75 226 ASP A O 1
ATOM 1836 N N . ALA A 1 227 ? -6.352 -32.219 -15.617 1 92.56 227 ALA A N 1
ATOM 1837 C CA . ALA A 1 227 ? -5.387 -31.422 -16.391 1 92.56 227 ALA A CA 1
ATOM 1838 C C . ALA A 1 227 ? -4.348 -32.344 -17.031 1 92.56 227 ALA A C 1
ATOM 1840 O O . ALA A 1 227 ? -4.012 -32.156 -18.219 1 92.56 227 ALA A O 1
ATOM 1841 N N . PHE A 1 228 ? -3.889 -33.312 -16.359 1 92.38 228 PHE A N 1
ATOM 1842 C CA . PHE A 1 228 ? -2.854 -34.219 -16.875 1 92.38 228 PHE A CA 1
ATOM 1843 C C . PHE A 1 228 ? -3.41 -35.125 -17.969 1 92.38 228 PHE A C 1
ATOM 1845 O O . PHE A 1 228 ? -2.723 -35.406 -18.938 1 92.38 228 PHE A O 1
ATOM 1852 N N . ASN A 1 229 ? -4.621 -35.5 -17.781 1 92 229 ASN A N 1
ATOM 1853 C CA . ASN A 1 229 ? -5.273 -36.281 -18.828 1 92 229 ASN A CA 1
ATOM 1854 C C . ASN A 1 229 ? -5.434 -35.469 -20.109 1 92 229 ASN A C 1
ATOM 1856 O O . ASN A 1 229 ? -5.23 -36 -21.203 1 92 229 ASN A O 1
ATOM 1860 N N . ARG A 1 230 ? -5.77 -34.312 -19.938 1 92.56 230 ARG A N 1
ATOM 1861 C CA . ARG A 1 230 ? -5.918 -33.438 -21.094 1 92.56 230 ARG A CA 1
ATOM 1862 C C . ARG A 1 230 ? -4.582 -33.219 -21.797 1 92.56 230 ARG A C 1
ATOM 1864 O O . ARG A 1 230 ? -4.52 -33.188 -23.031 1 92.56 230 ARG A O 1
ATOM 1871 N N . ILE A 1 231 ? -3.57 -33.031 -21.047 1 91.44 231 ILE A N 1
ATOM 1872 C CA . ILE A 1 231 ? -2.236 -32.875 -21.609 1 91.44 231 ILE A CA 1
ATOM 1873 C C . ILE A 1 231 ? -1.832 -34.094 -22.406 1 91.44 231 ILE A C 1
ATOM 1875 O O . ILE A 1 231 ? -1.331 -34 -23.531 1 91.44 231 ILE A O 1
ATOM 1879 N N . LYS A 1 232 ? -2.088 -35.188 -21.859 1 88.5 232 LYS A N 1
ATOM 1880 C CA . LYS A 1 232 ? -1.762 -36.438 -22.516 1 88.5 232 LYS A CA 1
ATOM 1881 C C . LYS A 1 232 ? -2.504 -36.594 -23.828 1 88.5 232 LYS A C 1
ATOM 1883 O O . LYS A 1 232 ? -1.928 -37.031 -24.828 1 88.5 232 LYS A O 1
ATOM 1888 N N . GLN A 1 233 ? -3.711 -36.25 -23.766 1 88 233 GLN A N 1
ATOM 1889 C CA . GLN A 1 233 ? -4.527 -36.344 -24.969 1 88 233 GLN A CA 1
ATOM 1890 C C . GLN A 1 233 ? -4.02 -35.438 -26.078 1 88 233 GLN A C 1
ATOM 1892 O O . GLN A 1 233 ? -4.039 -35.781 -27.25 1 88 233 GLN A O 1
ATOM 1897 N N . ARG A 1 234 ? -3.607 -34.281 -25.719 1 85.81 234 ARG A N 1
ATOM 1898 C CA . ARG A 1 234 ? -3.109 -33.312 -26.688 1 85.81 234 ARG A CA 1
ATOM 1899 C C . ARG A 1 234 ? -1.756 -33.75 -27.25 1 85.81 234 ARG A C 1
ATOM 1901 O O . ARG A 1 234 ? -1.462 -33.531 -28.422 1 85.81 234 ARG A O 1
ATOM 1908 N N . GLU A 1 235 ? -0.913 -34.188 -26.391 1 75.69 235 GLU A N 1
ATOM 1909 C CA . GLU A 1 235 ? 0.403 -34.625 -26.844 1 75.69 235 GLU A CA 1
ATOM 1910 C C . GLU A 1 235 ? 0.292 -35.875 -27.719 1 75.69 235 GLU A C 1
ATOM 1912 O O . GLU A 1 235 ? 1.092 -36.062 -28.641 1 75.69 235 GLU A O 1
ATOM 1917 N N . THR A 1 236 ? -0.646 -36.719 -27.359 1 65.5 236 THR A N 1
ATOM 1918 C CA . THR A 1 236 ? -0.865 -37.906 -28.188 1 65.5 236 THR A CA 1
ATOM 1919 C C . THR A 1 236 ? -1.434 -37.5 -29.547 1 65.5 236 THR A C 1
ATOM 1921 O O . THR A 1 236 ? -1.141 -38.156 -30.547 1 65.5 236 THR A O 1
ATOM 1924 N N . LEU A 1 237 ? -2.174 -36.406 -29.438 1 57.38 237 LEU A N 1
ATOM 1925 C CA . LEU A 1 237 ? -2.729 -35.969 -30.703 1 57.38 237 LEU A CA 1
ATOM 1926 C C . LEU A 1 237 ? -1.655 -35.312 -31.562 1 57.38 237 LEU A C 1
ATOM 1928 O O . LEU A 1 237 ? -1.75 -35.312 -32.781 1 57.38 237 LEU A O 1
ATOM 1932 N N . ASN A 1 238 ? -0.792 -34.688 -30.938 1 50.28 238 ASN A N 1
ATOM 1933 C CA . ASN A 1 238 ? 0.284 -34.062 -31.703 1 50.28 238 ASN A CA 1
ATOM 1934 C C . ASN A 1 238 ? 1.289 -35.125 -32.188 1 50.28 238 ASN A C 1
ATOM 1936 O O . ASN A 1 238 ? 2.262 -34.781 -32.875 1 50.28 238 ASN A O 1
ATOM 1940 N N . VAL A 1 239 ? 1.14 -36.375 -31.766 1 40.69 239 VAL A N 1
ATOM 1941 C CA . VAL A 1 239 ? 1.907 -37.469 -32.375 1 40.69 239 VAL A CA 1
ATOM 1942 C C . VAL A 1 239 ? 1.087 -38.125 -33.5 1 40.69 239 VAL A C 1
ATOM 1944 O O . VAL A 1 239 ? -0.128 -38.281 -33.344 1 40.69 239 VAL A O 1
ATOM 1947 N N . MET B 1 1 ? -4.469 28.953 -4.449 1 22.55 1 MET B N 1
ATOM 1948 C CA . MET B 1 1 ? -5.332 27.875 -3.986 1 22.55 1 MET B CA 1
ATOM 1949 C C . MET B 1 1 ? -5.988 27.156 -5.164 1 22.55 1 MET B C 1
ATOM 1951 O O . MET B 1 1 ? -7.156 27.391 -5.465 1 22.55 1 MET B O 1
ATOM 1955 N N . GLY B 1 2 ? -5.34 27 -6.297 1 29.38 2 GLY B N 1
ATOM 1956 C CA . GLY B 1 2 ? -5.82 26.484 -7.566 1 29.38 2 GLY B CA 1
ATOM 1957 C C . GLY B 1 2 ? -6.488 25.125 -7.445 1 29.38 2 GLY B C 1
ATOM 1958 O O . GLY B 1 2 ? -6.207 24.375 -6.512 1 29.38 2 GLY B O 1
ATOM 1959 N N . GLY B 1 3 ? -7.695 25.078 -7.793 1 32.91 3 GLY B N 1
ATOM 1960 C CA . GLY B 1 3 ? -8.438 23.828 -7.898 1 32.91 3 GLY B CA 1
ATOM 1961 C C . GLY B 1 3 ? -7.578 22.656 -8.344 1 32.91 3 GLY B C 1
ATOM 1962 O O . GLY B 1 3 ? -6.727 22.812 -9.219 1 32.91 3 GLY B O 1
ATOM 1963 N N . GLN B 1 4 ? -7.266 21.859 -7.348 1 37.44 4 GLN B N 1
ATOM 1964 C CA . GLN B 1 4 ? -6.492 20.672 -7.738 1 37.44 4 GLN B CA 1
ATOM 1965 C C . GLN B 1 4 ? -7.008 20.094 -9.047 1 37.44 4 GLN B C 1
ATOM 1967 O O . GLN B 1 4 ? -8.211 19.859 -9.195 1 37.44 4 GLN B O 1
ATOM 1972 N N . PRO B 1 5 ? -6.375 20.297 -10.07 1 41.09 5 PRO B N 1
ATOM 1973 C CA . PRO B 1 5 ? -6.852 19.609 -11.281 1 41.09 5 PRO B CA 1
ATOM 1974 C C . PRO B 1 5 ? -7.309 18.188 -11.016 1 41.09 5 PRO B C 1
ATOM 1976 O O . PRO B 1 5 ? -6.84 17.547 -10.07 1 41.09 5 PRO B O 1
ATOM 1979 N N . PRO B 1 6 ? -8.414 17.828 -11.562 1 41.03 6 PRO B N 1
ATOM 1980 C CA . PRO B 1 6 ? -8.914 16.469 -11.336 1 41.03 6 PRO B CA 1
ATOM 1981 C C . PRO B 1 6 ? -7.812 15.422 -11.438 1 41.03 6 PRO B C 1
ATOM 1983 O O . PRO B 1 6 ? -6.883 15.57 -12.234 1 41.03 6 PRO B O 1
ATOM 1986 N N . THR B 1 7 ? -7.605 14.664 -10.359 1 41.94 7 THR B N 1
ATOM 1987 C CA . THR B 1 7 ? -6.625 13.617 -10.102 1 41.94 7 THR B CA 1
ATOM 1988 C C . THR B 1 7 ? -6.344 12.812 -11.367 1 41.94 7 THR B C 1
ATOM 1990 O O . THR B 1 7 ? -5.215 12.359 -11.578 1 41.94 7 THR B O 1
ATOM 1993 N N . ARG B 1 8 ? -7.477 12.664 -12.227 1 43.09 8 ARG B N 1
ATOM 1994 C CA . ARG B 1 8 ? -7.309 11.922 -13.469 1 43.09 8 ARG B CA 1
ATOM 1995 C C . ARG B 1 8 ? -6.125 12.461 -14.273 1 43.09 8 ARG B C 1
ATOM 1997 O O . ARG B 1 8 ? -5.375 11.688 -14.867 1 43.09 8 ARG B O 1
ATOM 2004 N N . PHE B 1 9 ? -6.043 13.766 -14.18 1 41.38 9 PHE B N 1
ATOM 2005 C CA . PHE B 1 9 ? -5.082 14.555 -14.945 1 41.38 9 PHE B CA 1
ATOM 2006 C C . PHE B 1 9 ? -3.686 14.43 -14.344 1 41.38 9 PHE B C 1
ATOM 2008 O O . PHE B 1 9 ? -2.686 14.547 -15.047 1 41.38 9 PHE B O 1
ATOM 2015 N N . LEU B 1 10 ? -3.688 13.922 -13.188 1 47.25 10 LEU B N 1
ATOM 2016 C CA . LEU B 1 10 ? -2.402 14.07 -12.508 1 47.25 10 LEU B CA 1
ATOM 2017 C C . LEU B 1 10 ? -1.434 12.977 -12.945 1 47.25 10 LEU B C 1
ATOM 2019 O O . LEU B 1 10 ? -0.242 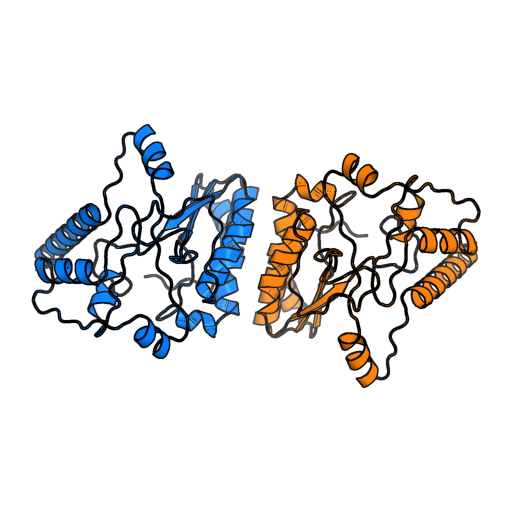13.234 -13.133 1 47.25 10 LEU B O 1
ATOM 2023 N N . LEU B 1 11 ? -1.967 11.703 -13.258 1 52.53 11 LEU B N 1
ATOM 2024 C CA . LEU B 1 11 ? -1.053 10.609 -13.562 1 52.53 11 LEU B CA 1
ATOM 2025 C C . LEU B 1 11 ? -0.383 10.828 -14.914 1 52.53 11 LEU B C 1
ATOM 2027 O O . LEU B 1 11 ? 0.833 10.664 -15.047 1 52.53 11 LEU B O 1
ATOM 2031 N N . PHE B 1 12 ? -1.216 11.242 -15.938 1 54.62 12 PHE B N 1
ATOM 2032 C CA . PHE B 1 12 ? -0.711 11.477 -17.281 1 54.62 12 PHE B CA 1
ATOM 2033 C C . PHE B 1 12 ? 0.137 12.742 -17.328 1 54.62 12 PHE B C 1
ATOM 2035 O O . PHE B 1 12 ? 1.138 12.805 -18.047 1 54.62 12 PHE B O 1
ATOM 2042 N N . VAL B 1 13 ? -0.135 13.453 -16.359 1 57.06 13 VAL B N 1
ATOM 2043 C CA . VAL B 1 13 ? 0.448 14.789 -16.406 1 57.06 13 VAL B CA 1
ATOM 2044 C C . VAL B 1 13 ? 1.871 14.75 -15.852 1 57.06 13 VAL B C 1
ATOM 2046 O O . VAL B 1 13 ? 2.773 15.391 -16.391 1 57.06 13 VAL B O 1
ATOM 2049 N N . ALA B 1 14 ? 2.061 13.781 -15.031 1 70.56 14 ALA B N 1
ATOM 2050 C CA . ALA B 1 14 ? 3.393 13.797 -14.438 1 70.56 14 ALA B CA 1
ATOM 2051 C C . ALA B 1 14 ? 4.457 13.414 -15.461 1 70.56 14 ALA B C 1
ATOM 2053 O O . ALA B 1 14 ? 5.48 14.094 -15.586 1 70.56 14 ALA B O 1
ATOM 2054 N N . ARG B 1 15 ? 4.098 12.398 -16.234 1 70.25 15 ARG B N 1
ATOM 2055 C CA . ARG B 1 15 ? 5.074 11.922 -17.203 1 70.25 15 ARG B CA 1
ATOM 2056 C C . ARG B 1 15 ? 5.324 12.969 -18.297 1 70.25 15 ARG B C 1
ATOM 2058 O O . ARG B 1 15 ? 6.477 13.258 -18.625 1 70.25 15 ARG B O 1
ATOM 2065 N N . SER B 1 16 ? 4.184 13.414 -18.75 1 74.81 16 SER B N 1
ATOM 2066 C CA . SER B 1 16 ? 4.309 14.406 -19.812 1 74.81 16 SER B CA 1
ATOM 2067 C C . SER B 1 16 ? 5.031 15.656 -19.312 1 74.81 16 SER B C 1
ATOM 2069 O O . SER B 1 16 ? 5.902 16.188 -20.016 1 74.81 16 SER B O 1
ATOM 2071 N N . GLU B 1 17 ? 4.73 16.062 -18.172 1 80.06 17 GLU B N 1
ATOM 2072 C CA . GLU B 1 17 ? 5.316 17.281 -17.625 1 80.06 17 GLU B CA 1
ATOM 2073 C C . GLU B 1 17 ? 6.793 17.078 -17.281 1 80.06 17 GLU B C 1
ATOM 2075 O O . GLU B 1 17 ? 7.602 17.984 -17.469 1 80.06 17 GLU B O 1
ATOM 2080 N N . LEU B 1 18 ? 7.203 15.906 -16.891 1 84.75 18 LEU B N 1
ATOM 2081 C CA . LEU B 1 18 ? 8.594 15.625 -16.547 1 84.75 18 LEU B CA 1
ATOM 2082 C C . LEU B 1 18 ? 9.461 15.617 -17.812 1 84.75 18 LEU B C 1
ATOM 2084 O O . LEU B 1 18 ? 10.617 16.047 -17.781 1 84.75 18 LEU B O 1
ATOM 2088 N N . GLY B 1 19 ? 8.844 15.055 -18.875 1 81.5 19 GLY B N 1
ATOM 2089 C CA . GLY B 1 19 ? 9.555 15.07 -20.141 1 81.5 19 GLY B CA 1
ATOM 2090 C C . GLY B 1 19 ? 9.727 16.469 -20.703 1 81.5 19 GLY B C 1
ATOM 2091 O O . GLY B 1 19 ? 10.758 16.766 -21.328 1 81.5 19 GLY B O 1
ATOM 2092 N N . ARG B 1 20 ? 8.797 17.312 -20.438 1 84.12 20 ARG B N 1
ATOM 2093 C CA . ARG B 1 20 ? 8.797 18.672 -20.969 1 84.12 20 ARG B CA 1
ATOM 2094 C C . ARG B 1 20 ? 9.703 19.578 -20.141 1 84.12 20 ARG B C 1
ATOM 2096 O O . ARG B 1 20 ? 10.555 20.281 -20.688 1 84.12 20 ARG B O 1
ATOM 2103 N N . VAL B 1 21 ? 9.578 19.547 -18.797 1 85.81 21 VAL B N 1
ATOM 2104 C CA . VAL B 1 21 ? 10.266 20.469 -17.906 1 85.81 21 VAL B CA 1
ATOM 2105 C C . VAL B 1 21 ? 11.656 19.938 -17.562 1 85.81 21 VAL B C 1
ATOM 2107 O O . VAL B 1 21 ? 12.594 20.703 -17.359 1 85.81 21 VAL B O 1
ATOM 2110 N N . ARG B 1 22 ? 11.836 18.656 -17.547 1 86.81 22 ARG B N 1
ATOM 2111 C CA . ARG B 1 22 ? 13.086 17.969 -17.25 1 86.81 22 ARG B CA 1
ATOM 2112 C C . ARG B 1 22 ? 13.719 18.516 -15.977 1 86.81 22 ARG B C 1
ATOM 2114 O O . ARG B 1 22 ? 14.875 18.938 -15.984 1 86.81 22 ARG B O 1
ATOM 2121 N N . PRO B 1 23 ? 13.039 18.484 -14.883 1 91.06 23 PRO B N 1
ATOM 2122 C CA . PRO B 1 23 ? 13.586 19 -13.617 1 91.06 23 PRO B CA 1
ATOM 2123 C C . PRO B 1 23 ? 14.656 18.094 -13.023 1 91.06 23 PRO B C 1
ATOM 2125 O O . PRO B 1 23 ? 14.734 16.906 -13.375 1 91.06 23 PRO B O 1
ATOM 2128 N N . SER B 1 24 ? 15.5 18.719 -12.227 1 92.56 24 SER B N 1
ATOM 2129 C CA . SER B 1 24 ? 16.453 17.906 -11.484 1 92.56 24 SER B CA 1
ATOM 2130 C C . SER B 1 24 ? 15.82 17.328 -10.219 1 92.56 24 SER B C 1
ATOM 2132 O O . SER B 1 24 ? 16.219 16.266 -9.742 1 92.56 24 SER B O 1
ATOM 2134 N N . HIS B 1 25 ? 14.891 18.172 -9.656 1 95.31 25 HIS B N 1
ATOM 2135 C CA . HIS B 1 25 ? 14.219 17.781 -8.43 1 95.31 25 HIS B CA 1
ATOM 2136 C C . HIS B 1 25 ? 12.734 18.094 -8.484 1 95.31 25 HIS B C 1
ATOM 2138 O O . HIS B 1 25 ? 12.336 19.094 -9.102 1 95.31 25 HIS B O 1
ATOM 2144 N N . VAL B 1 26 ? 11.977 17.203 -7.891 1 95.12 26 VAL B N 1
ATOM 2145 C CA . VAL B 1 26 ? 10.539 17.406 -7.727 1 95.12 26 VAL B CA 1
ATOM 2146 C C . VAL B 1 26 ? 10.18 17.359 -6.242 1 95.12 26 VAL B C 1
ATOM 2148 O O . VAL B 1 26 ? 10.695 16.531 -5.496 1 95.12 26 VAL B O 1
ATOM 2151 N N . ILE B 1 27 ? 9.375 18.281 -5.797 1 95.38 27 ILE B N 1
ATOM 2152 C CA . ILE B 1 27 ? 8.773 18.25 -4.465 1 95.38 27 ILE B CA 1
ATOM 2153 C C . ILE B 1 27 ? 7.285 17.953 -4.57 1 95.38 27 ILE B C 1
ATOM 2155 O O . ILE B 1 27 ? 6.551 18.641 -5.277 1 95.38 27 ILE B O 1
ATOM 2159 N N . ASN B 1 28 ? 6.859 16.875 -3.92 1 94.44 28 ASN B N 1
ATOM 2160 C CA . ASN B 1 28 ? 5.449 16.5 -3.918 1 94.44 28 ASN B CA 1
ATOM 2161 C C . ASN B 1 28 ? 4.766 16.906 -2.615 1 94.44 28 ASN B C 1
ATOM 2163 O O . ASN B 1 28 ? 5.027 16.328 -1.562 1 94.44 28 ASN B O 1
ATOM 2167 N N . ALA B 1 29 ? 3.896 17.891 -2.703 1 91.81 29 ALA B N 1
ATOM 2168 C CA . ALA B 1 29 ? 3.102 18.328 -1.562 1 91.81 29 ALA B CA 1
ATOM 2169 C C . ALA B 1 29 ? 1.619 18.047 -1.778 1 91.81 29 ALA B C 1
ATOM 2171 O O . ALA B 1 29 ? 0.766 18.578 -1.062 1 91.81 29 ALA B O 1
ATOM 2172 N N . ALA B 1 30 ? 1.45 17.266 -2.805 1 87.38 30 ALA B N 1
ATOM 2173 C CA . ALA B 1 30 ? 0.059 16.969 -3.139 1 87.38 30 ALA B CA 1
ATOM 2174 C C . ALA B 1 30 ? -0.519 15.906 -2.203 1 87.38 30 ALA B C 1
ATOM 2176 O O . ALA B 1 30 ? 0.213 15.055 -1.691 1 87.38 30 ALA B O 1
ATOM 2177 N N . GLY B 1 31 ? -1.763 15.953 -1.933 1 86.75 31 GLY B N 1
ATOM 2178 C CA . GLY B 1 31 ? -2.51 15 -1.127 1 86.75 31 GLY B CA 1
ATOM 2179 C C . GLY B 1 31 ? -3.879 15.508 -0.716 1 86.75 31 GLY B C 1
ATOM 2180 O O . GLY B 1 31 ? -4.082 16.719 -0.59 1 86.75 31 GLY B O 1
ATOM 2181 N N . LYS B 1 32 ? -4.723 14.562 -0.53 1 87.5 32 LYS B N 1
ATOM 2182 C CA . LYS B 1 32 ? -6.055 14.906 -0.046 1 87.5 32 LYS B CA 1
ATOM 2183 C C . LYS B 1 32 ? -6.172 14.672 1.457 1 87.5 32 LYS B C 1
ATOM 2185 O O . LYS B 1 32 ? -5.949 13.562 1.938 1 87.5 32 LYS B O 1
ATOM 2190 N N . ARG B 1 33 ? -6.387 15.719 2.193 1 84.88 33 ARG B N 1
ATOM 2191 C CA . ARG B 1 33 ? -6.621 15.617 3.629 1 84.88 33 ARG B CA 1
ATOM 2192 C C . ARG B 1 33 ? -8.117 15.586 3.936 1 84.88 33 ARG B C 1
ATOM 2194 O O . ARG B 1 33 ? -8.516 15.383 5.086 1 84.88 33 ARG B O 1
ATOM 2201 N N . GLY B 1 34 ? -8.852 15.719 2.883 1 84.69 34 GLY B N 1
ATOM 2202 C CA . GLY B 1 34 ? -10.297 15.75 3.027 1 84.69 34 GLY B CA 1
ATOM 2203 C C . GLY B 1 34 ? -10.875 17.156 2.98 1 84.69 34 GLY B C 1
ATOM 2204 O O . GLY B 1 34 ? -10.18 18.125 3.297 1 84.69 34 GLY B O 1
ATOM 2205 N N . ASP B 1 35 ? -11.969 17.359 2.521 1 80.62 35 ASP B N 1
ATOM 2206 C CA . ASP B 1 35 ? -12.703 18.625 2.502 1 80.62 35 ASP B CA 1
ATOM 2207 C C . ASP B 1 35 ? -14.07 18.469 3.158 1 80.62 35 ASP B C 1
ATOM 2209 O O . ASP B 1 35 ? -14.938 17.75 2.645 1 80.62 35 ASP B O 1
ATOM 2213 N N . PRO B 1 36 ? -14.219 19.016 4.359 1 78.31 36 PRO B N 1
ATOM 2214 C CA . PRO B 1 36 ? -13.406 20.078 4.969 1 78.31 36 PRO B CA 1
ATOM 2215 C C . PRO B 1 36 ? -12.297 19.516 5.867 1 78.31 36 PRO B C 1
ATOM 2217 O O . PRO B 1 36 ? -11.383 20.25 6.242 1 78.31 36 PRO B O 1
ATOM 2220 N N . ASN B 1 37 ? -12.516 18.25 6.258 1 83.5 37 ASN B N 1
ATOM 2221 C CA . ASN B 1 37 ? -11.523 17.656 7.148 1 83.5 37 ASN B CA 1
ATOM 2222 C C . ASN B 1 37 ? -11.328 16.172 6.863 1 83.5 37 ASN B C 1
ATOM 2224 O O . ASN B 1 37 ? -11.812 15.664 5.852 1 83.5 37 ASN B O 1
ATOM 2228 N N . VAL B 1 38 ? -10.625 15.531 7.734 1 89.56 38 VAL B N 1
ATOM 2229 C CA . VAL B 1 38 ? -10.172 14.156 7.547 1 89.56 38 VAL B CA 1
ATOM 2230 C C . VAL B 1 38 ? -11.367 13.211 7.508 1 89.56 38 VAL B C 1
ATOM 2232 O O . VAL B 1 38 ? -11.297 12.133 6.918 1 89.56 38 VAL B O 1
ATOM 2235 N N . ASP B 1 39 ? -12.484 13.609 8.008 1 92.5 39 ASP B N 1
ATOM 2236 C CA . ASP B 1 39 ? -13.688 12.781 8.023 1 92.5 39 ASP B CA 1
ATOM 2237 C C . ASP B 1 39 ? -14.164 12.484 6.602 1 92.5 39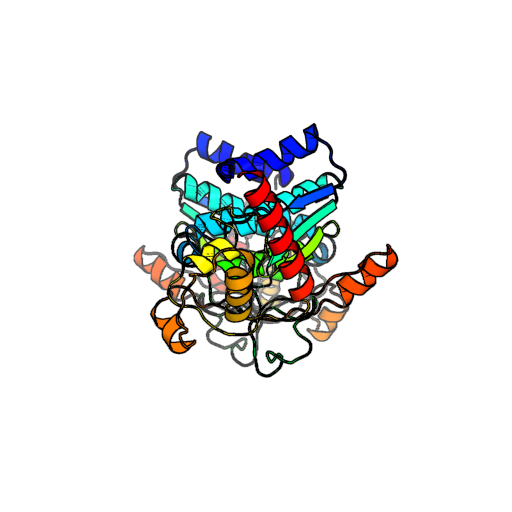 ASP B C 1
ATOM 2239 O O . ASP B 1 39 ? -14.742 11.422 6.348 1 92.5 39 ASP B O 1
ATOM 2243 N N . TRP B 1 40 ? -13.914 13.406 5.766 1 94.44 40 TRP B N 1
ATOM 2244 C CA . TRP B 1 40 ? -14.297 13.281 4.363 1 94.44 40 TRP B CA 1
ATOM 2245 C C . TRP B 1 40 ? -13.672 12.047 3.734 1 94.44 40 TRP B C 1
ATOM 2247 O O . TRP B 1 40 ? -14.305 11.359 2.932 1 94.44 40 TRP B O 1
ATOM 2257 N N . CYS B 1 41 ? -12.539 11.656 4.148 1 95.62 41 CYS B N 1
ATOM 2258 C CA . CYS B 1 41 ? -11.789 10.547 3.562 1 95.62 41 CYS B CA 1
ATOM 2259 C C . CYS B 1 41 ? -12.453 9.211 3.887 1 95.62 41 CYS B C 1
ATOM 2261 O O . CYS B 1 41 ? -12.25 8.227 3.182 1 95.62 41 CYS B O 1
ATOM 2263 N N . GLU B 1 42 ? -13.258 9.211 4.957 1 96.06 42 GLU B N 1
ATOM 2264 C CA . GLU B 1 42 ? -13.914 7.977 5.367 1 96.06 42 GLU B CA 1
ATOM 2265 C C . GLU B 1 42 ? -14.961 7.547 4.344 1 96.06 42 GLU B C 1
ATOM 2267 O O . GLU B 1 42 ? -15.219 6.352 4.176 1 96.06 42 GLU B O 1
ATOM 2272 N N . SER B 1 43 ? -15.547 8.539 3.693 1 95.5 43 SER B N 1
ATOM 2273 C CA . SER B 1 43 ? -16.625 8.227 2.764 1 95.5 43 SER B CA 1
ATOM 2274 C C . SER B 1 43 ? -16.203 8.461 1.318 1 95.5 43 SER B C 1
ATOM 2276 O O . SER B 1 43 ? -16.984 8.25 0.391 1 95.5 43 SER B O 1
ATOM 2278 N N . HIS B 1 44 ? -15.047 8.938 1.1 1 96.12 44 HIS B N 1
ATOM 2279 C CA . HIS B 1 44 ? -14.5 9.172 -0.232 1 96.12 44 HIS B CA 1
ATOM 2280 C C . HIS B 1 44 ? -13.188 8.414 -0.43 1 96.12 44 HIS B C 1
ATOM 2282 O O . HIS B 1 44 ? -12.18 9.008 -0.834 1 96.12 44 HIS B O 1
ATOM 2288 N N . ARG B 1 45 ? -13.266 7.164 -0.294 1 96.44 45 ARG B N 1
ATOM 2289 C CA . ARG B 1 45 ? -12.07 6.344 -0.196 1 96.44 45 ARG B CA 1
ATOM 2290 C C . ARG B 1 45 ? -11.367 6.238 -1.545 1 96.44 45 ARG B C 1
ATOM 2292 O O . ARG B 1 45 ? -10.141 6.379 -1.624 1 96.44 45 ARG B O 1
ATOM 2299 N N . GLU B 1 46 ? -12.125 6.078 -2.631 1 96 46 GLU B N 1
ATOM 2300 C CA . GLU B 1 46 ? -11.516 5.938 -3.949 1 96 46 GLU B CA 1
ATOM 2301 C C . GLU B 1 46 ? -10.781 7.211 -4.352 1 96 46 GLU B C 1
ATOM 2303 O O . GLU B 1 46 ? -9.664 7.152 -4.867 1 96 46 GLU B O 1
ATOM 2308 N N . GLU B 1 47 ? -11.383 8.289 -4.051 1 94.19 47 GLU B N 1
ATOM 2309 C CA . GLU B 1 47 ? -10.742 9.57 -4.348 1 94.19 47 GLU B CA 1
ATOM 2310 C C . GLU B 1 47 ? -9.492 9.773 -3.498 1 94.19 47 GLU B C 1
ATOM 2312 O O . GLU B 1 47 ? -8.492 10.32 -3.977 1 94.19 47 GLU B O 1
ATOM 2317 N N . THR B 1 48 ? -9.609 9.367 -2.264 1 96.5 48 THR B N 1
ATOM 2318 C CA . THR B 1 48 ? -8.477 9.484 -1.359 1 96.5 48 THR B CA 1
ATOM 2319 C C . THR B 1 48 ? -7.32 8.602 -1.821 1 96.5 48 THR B C 1
ATOM 2321 O O . THR B 1 48 ? -6.168 9.031 -1.841 1 96.5 48 THR B O 1
ATOM 2324 N N . ILE B 1 49 ? -7.617 7.379 -2.287 1 97.19 49 ILE B N 1
ATOM 2325 C CA . ILE B 1 49 ? -6.613 6.457 -2.805 1 97.19 49 ILE B CA 1
ATOM 2326 C C . ILE B 1 49 ? -5.957 7.051 -4.047 1 97.19 49 ILE B C 1
ATOM 2328 O O . ILE B 1 49 ? -4.73 7.035 -4.176 1 97.19 49 ILE B O 1
ATOM 2332 N N . ARG B 1 50 ? -6.738 7.602 -4.883 1 94.88 50 ARG B N 1
ATOM 2333 C CA . ARG B 1 50 ? -6.242 8.164 -6.137 1 94.88 50 ARG B CA 1
ATOM 2334 C C . ARG B 1 50 ? -5.207 9.25 -5.883 1 94.88 50 ARG B C 1
ATOM 2336 O O . ARG B 1 50 ? -4.152 9.273 -6.52 1 94.88 50 ARG B O 1
ATOM 2343 N N . SER B 1 51 ? -5.516 10.023 -4.949 1 94 51 SER B N 1
ATOM 2344 C CA . SER B 1 51 ? -4.637 11.148 -4.656 1 94 51 SER B CA 1
ATOM 2345 C C . SER B 1 51 ? -3.447 10.719 -3.801 1 94 51 SER B C 1
ATOM 2347 O O . SER B 1 51 ? -2.295 10.93 -4.176 1 94 51 SER B O 1
ATOM 2349 N N . ASN B 1 52 ? -3.688 10.047 -2.717 1 96 52 ASN B N 1
ATOM 2350 C CA . ASN B 1 52 ? -2.695 9.875 -1.662 1 96 52 ASN B CA 1
ATOM 2351 C C . ASN B 1 52 ? -1.812 8.656 -1.92 1 96 52 ASN B C 1
ATOM 2353 O O . ASN B 1 52 ? -0.721 8.539 -1.358 1 96 52 ASN B O 1
ATOM 2357 N N . ILE B 1 53 ? -2.307 7.684 -2.713 1 97.12 53 ILE B N 1
ATOM 2358 C CA . ILE B 1 53 ? -1.513 6.488 -2.971 1 97.12 53 ILE B CA 1
ATOM 2359 C C . ILE B 1 53 ? -1.107 6.445 -4.441 1 97.12 53 ILE B C 1
ATOM 2361 O O . ILE B 1 53 ? 0.057 6.676 -4.777 1 97.12 53 ILE B O 1
ATOM 2365 N N . LEU B 1 54 ? -2.088 6.383 -5.316 1 95 54 LEU B N 1
ATOM 2366 C CA . LEU B 1 54 ? -1.823 6.242 -6.742 1 95 54 LEU B CA 1
ATOM 2367 C C . LEU B 1 54 ? -1.02 7.426 -7.27 1 95 54 LEU B C 1
ATOM 2369 O O . LEU B 1 54 ? -0.014 7.242 -7.957 1 95 54 LEU B O 1
ATOM 2373 N N . GLY B 1 55 ? -1.473 8.617 -6.945 1 93.38 55 GLY B N 1
ATOM 2374 C CA . GLY B 1 55 ? -0.775 9.812 -7.398 1 93.38 55 GLY B CA 1
ATOM 2375 C C . GLY B 1 55 ? 0.655 9.891 -6.902 1 93.38 55 GLY B C 1
ATOM 2376 O O . GLY B 1 55 ? 1.572 10.18 -7.676 1 93.38 55 GLY B O 1
ATOM 2377 N N . ALA B 1 56 ? 0.842 9.602 -5.648 1 95 56 ALA B N 1
ATOM 2378 C CA . ALA B 1 56 ? 2.168 9.695 -5.039 1 95 56 ALA B CA 1
ATOM 2379 C C . ALA B 1 56 ? 3.109 8.641 -5.621 1 95 56 ALA B C 1
ATOM 2381 O O . ALA B 1 56 ? 4.238 8.961 -6.008 1 95 56 ALA B O 1
ATOM 2382 N N . VAL B 1 57 ? 2.66 7.391 -5.75 1 96.38 57 VAL B N 1
ATOM 2383 C CA . VAL B 1 57 ? 3.508 6.301 -6.219 1 96.38 57 VAL B CA 1
ATOM 2384 C C . VAL B 1 57 ? 3.799 6.477 -7.707 1 96.38 57 VAL B C 1
ATOM 2386 O O . VAL B 1 57 ? 4.918 6.223 -8.164 1 96.38 57 VAL B O 1
ATOM 2389 N N . ASN B 1 58 ? 2.809 6.914 -8.422 1 93.62 58 ASN B N 1
ATOM 2390 C CA . ASN B 1 58 ? 3.018 7.176 -9.836 1 93.62 58 ASN B CA 1
ATOM 2391 C C . ASN B 1 58 ? 4.078 8.25 -10.062 1 93.62 58 ASN B C 1
ATOM 2393 O O . ASN B 1 58 ? 4.945 8.102 -10.922 1 93.62 58 ASN B O 1
ATOM 2397 N N . LEU B 1 59 ? 3.967 9.281 -9.32 1 94.12 59 LEU B N 1
ATOM 2398 C CA . LEU B 1 59 ? 4.953 10.344 -9.438 1 94.12 59 LEU B CA 1
ATOM 2399 C C . LEU B 1 59 ? 6.352 9.836 -9.102 1 94.12 59 LEU B C 1
ATOM 2401 O O . LEU B 1 59 ? 7.316 10.148 -9.805 1 94.12 59 LEU B O 1
ATOM 2405 N N . ALA B 1 60 ? 6.434 9.086 -8.047 1 96.25 60 ALA B N 1
ATOM 2406 C CA . ALA B 1 60 ? 7.719 8.508 -7.656 1 96.25 60 ALA B CA 1
ATOM 2407 C C . ALA B 1 60 ? 8.289 7.641 -8.773 1 96.25 60 ALA B C 1
ATOM 2409 O O . ALA B 1 60 ? 9.477 7.73 -9.094 1 96.25 60 ALA B O 1
ATOM 2410 N N . ASP B 1 61 ? 7.441 6.816 -9.367 1 95.38 61 ASP B N 1
ATOM 2411 C CA . ASP B 1 61 ? 7.867 5.91 -10.438 1 95.38 61 ASP B CA 1
ATOM 2412 C C . ASP B 1 61 ? 8.305 6.691 -11.672 1 95.38 61 ASP B C 1
ATOM 2414 O O . ASP B 1 61 ? 9.328 6.371 -12.281 1 95.38 61 ASP B O 1
ATOM 2418 N N . CYS B 1 62 ? 7.535 7.738 -12.047 1 93.12 62 CYS B N 1
ATOM 2419 C CA . CYS B 1 62 ? 7.895 8.586 -13.18 1 93.12 62 CYS B CA 1
ATOM 2420 C C . CYS B 1 62 ? 9.242 9.258 -12.945 1 93.12 62 CYS B C 1
ATOM 2422 O O . CYS B 1 62 ? 10.078 9.305 -13.852 1 93.12 62 CYS B O 1
ATOM 2424 N N . CYS B 1 63 ? 9.414 9.766 -11.781 1 94.94 63 CYS B N 1
ATOM 2425 C CA . CYS B 1 63 ? 10.688 10.398 -11.445 1 94.94 63 CYS B CA 1
ATOM 2426 C C . CYS B 1 63 ? 11.828 9.391 -11.516 1 94.94 63 CYS B C 1
ATOM 2428 O O . CYS B 1 63 ? 12.914 9.711 -12.016 1 94.94 63 CYS B O 1
ATOM 2430 N N . PHE B 1 64 ? 11.57 8.219 -11.055 1 95.5 64 PHE B N 1
ATOM 2431 C CA . PHE B 1 64 ? 12.586 7.172 -11.078 1 95.5 64 PHE B CA 1
ATOM 2432 C C . PHE B 1 64 ? 13.016 6.867 -12.508 1 95.5 64 PHE B C 1
ATOM 2434 O O . PHE B 1 64 ? 14.211 6.828 -12.805 1 95.5 64 PHE B O 1
ATOM 2441 N N . ILE B 1 65 ? 12.055 6.691 -13.375 1 92.5 65 ILE B N 1
ATOM 2442 C CA . ILE B 1 65 ? 12.305 6.355 -14.773 1 92.5 65 ILE B CA 1
ATOM 2443 C C . ILE B 1 65 ? 13.117 7.465 -15.43 1 92.5 65 ILE B C 1
ATOM 2445 O O . ILE B 1 65 ? 13.984 7.199 -16.281 1 92.5 65 ILE B O 1
ATOM 2449 N N . HIS B 1 66 ? 12.969 8.695 -15.031 1 92.38 66 HIS B N 1
ATOM 2450 C CA . HIS B 1 66 ? 13.625 9.844 -15.656 1 92.38 66 HIS B CA 1
ATOM 2451 C C . HIS B 1 66 ? 14.859 10.266 -14.867 1 92.38 66 HIS B C 1
ATOM 2453 O O . HIS B 1 66 ? 15.445 11.312 -15.148 1 92.38 66 HIS B O 1
ATOM 2459 N N . ASP B 1 67 ? 15.148 9.5 -13.867 1 94.38 67 ASP B N 1
ATOM 2460 C CA . ASP B 1 67 ? 16.328 9.773 -13.039 1 94.38 67 ASP B CA 1
ATOM 2461 C C . ASP B 1 67 ? 16.203 11.141 -12.367 1 94.38 67 ASP B C 1
ATOM 2463 O O . ASP B 1 67 ? 17.125 11.953 -12.438 1 94.38 67 ASP B O 1
ATOM 2467 N N . VAL B 1 68 ? 15.047 11.422 -11.812 1 95.81 68 VAL B N 1
ATOM 2468 C CA . VAL B 1 68 ? 14.773 12.664 -11.109 1 95.81 68 VAL B CA 1
ATOM 2469 C C . VAL B 1 68 ? 14.547 12.375 -9.625 1 95.81 68 VAL B C 1
ATOM 2471 O O . VAL B 1 68 ? 13.867 11.414 -9.266 1 95.81 68 VAL B O 1
ATOM 2474 N N . HIS B 1 69 ? 15.117 13.172 -8.75 1 97.38 69 HIS B N 1
ATOM 2475 C CA . HIS B 1 69 ? 14.906 13.07 -7.309 1 97.38 69 HIS B CA 1
ATOM 2476 C C . HIS B 1 69 ? 13.523 13.586 -6.914 1 97.38 69 HIS B C 1
ATOM 2478 O O . HIS B 1 69 ? 13.078 14.617 -7.41 1 97.38 69 HIS B O 1
ATOM 2484 N N . LEU B 1 70 ? 12.906 12.828 -5.992 1 97.44 70 LEU B N 1
ATOM 2485 C CA . LEU B 1 70 ? 11.609 13.242 -5.465 1 97.44 70 LEU B CA 1
ATOM 2486 C C . LEU B 1 70 ? 11.672 13.422 -3.953 1 97.44 70 LEU B C 1
ATOM 2488 O O . LEU B 1 70 ? 12.031 12.492 -3.227 1 97.44 70 LEU B O 1
ATOM 2492 N N . THR B 1 71 ? 11.398 14.625 -3.51 1 97.5 71 THR B N 1
ATOM 2493 C CA . THR B 1 71 ? 11.102 14.859 -2.1 1 97.5 71 THR B CA 1
ATOM 2494 C C . THR B 1 71 ? 9.594 14.797 -1.851 1 97.5 71 THR B C 1
ATOM 2496 O O . THR B 1 71 ? 8.836 15.625 -2.365 1 97.5 71 THR B O 1
ATOM 2499 N N . HIS B 1 72 ? 9.195 13.797 -1.13 1 97.19 72 HIS B N 1
ATOM 2500 C CA . HIS B 1 72 ? 7.789 13.586 -0.808 1 97.19 72 HIS B CA 1
ATOM 2501 C C . HIS B 1 72 ? 7.465 14.07 0.6 1 97.19 72 HIS B C 1
ATOM 2503 O O . HIS B 1 72 ? 8.039 13.594 1.577 1 97.19 72 HIS B O 1
ATOM 2509 N N . LEU B 1 73 ? 6.598 15.031 0.712 1 95.12 73 LEU B N 1
ATOM 2510 C CA . LEU B 1 73 ? 6.125 15.453 2.025 1 95.12 73 LEU B CA 1
ATOM 2511 C C . LEU B 1 73 ? 5.109 14.453 2.582 1 95.12 73 LEU B C 1
ATOM 2513 O O . LEU B 1 73 ? 3.951 14.438 2.156 1 95.12 73 LEU B O 1
ATOM 2517 N N . GLY B 1 74 ? 5.551 13.68 3.506 1 94.19 74 GLY B N 1
ATOM 2518 C CA . GLY B 1 74 ? 4.703 12.703 4.172 1 94.19 74 GLY B CA 1
ATOM 2519 C C . GLY B 1 74 ? 3.9 13.289 5.316 1 94.19 74 GLY B C 1
ATOM 2520 O O . GLY B 1 74 ? 3.582 14.484 5.309 1 94.19 74 GLY B O 1
ATOM 2521 N N . SER B 1 75 ? 3.482 12.422 6.148 1 93.38 75 SER B N 1
ATOM 2522 C CA . SER B 1 75 ? 2.627 12.844 7.25 1 93.38 75 SER B CA 1
ATOM 2523 C C . SER B 1 75 ? 3.062 12.211 8.562 1 93.38 75 SER B C 1
ATOM 2525 O O . SER B 1 75 ? 3.41 11.023 8.602 1 93.38 75 SER B O 1
ATOM 2527 N N . GLY B 1 76 ? 3.018 13.023 9.586 1 92.62 76 GLY B N 1
ATOM 2528 C CA . GLY B 1 76 ? 3.205 12.477 10.922 1 92.62 76 GLY B CA 1
ATOM 2529 C C . GLY B 1 76 ? 1.933 11.906 11.516 1 92.62 76 GLY B C 1
ATOM 2530 O O . GLY B 1 76 ? 1.959 11.305 12.594 1 92.62 76 GLY B O 1
ATOM 2531 N N . CYS B 1 77 ? 0.828 12.078 10.773 1 92.94 77 CYS B N 1
ATOM 2532 C CA . CYS B 1 77 ? -0.46 11.594 11.258 1 92.94 77 CYS B CA 1
ATOM 2533 C C . CYS B 1 77 ? -0.567 10.078 11.094 1 92.94 77 CYS B C 1
ATOM 2535 O O . CYS B 1 77 ? -1.62 9.57 10.711 1 92.94 77 CYS B O 1
ATOM 2537 N N . ILE B 1 78 ? 0.555 9.406 11.32 1 96.5 78 ILE B N 1
ATOM 2538 C CA . ILE B 1 78 ? 0.604 7.949 11.234 1 96.5 78 ILE B CA 1
ATOM 2539 C C . ILE B 1 78 ? 1.094 7.371 12.562 1 96.5 78 ILE B C 1
ATOM 2541 O O . ILE B 1 78 ? 1.216 6.152 12.703 1 96.5 78 ILE B O 1
ATOM 2545 N N . TYR B 1 79 ? 1.297 8.273 13.547 1 95.75 79 TYR B N 1
ATOM 2546 C CA . TYR B 1 79 ? 1.727 7.906 14.891 1 95.75 79 TYR B CA 1
ATOM 2547 C C . TYR B 1 79 ? 0.756 8.43 15.938 1 95.75 79 TYR B C 1
ATOM 2549 O O . TYR B 1 79 ? 0.133 9.477 15.75 1 95.75 79 TYR B O 1
ATOM 2557 N N . ASP B 1 80 ? 0.685 7.676 16.984 1 95.12 80 ASP B N 1
ATOM 2558 C CA . ASP B 1 80 ? -0.08 8.086 18.156 1 95.12 80 ASP B CA 1
ATOM 2559 C C . ASP B 1 80 ? 0.688 7.785 19.438 1 95.12 80 ASP B C 1
ATOM 2561 O O . ASP B 1 80 ? 1.461 6.828 19.5 1 95.12 80 ASP B O 1
ATOM 2565 N N . TYR B 1 81 ? 0.465 8.625 20.391 1 93.31 81 TYR B N 1
ATOM 2566 C CA . TYR B 1 81 ? 1.114 8.375 21.672 1 93.31 81 TYR B CA 1
ATOM 2567 C C . TYR B 1 81 ? 0.698 7.027 22.234 1 93.31 81 TYR B C 1
ATOM 2569 O O . TYR B 1 81 ? -0.449 6.605 22.078 1 93.31 81 TYR B O 1
ATOM 2577 N N . ASN B 1 82 ? 1.631 6.375 22.766 1 93.5 82 ASN B N 1
ATOM 2578 C CA . ASN B 1 82 ? 1.38 5.145 23.5 1 93.5 82 ASN B CA 1
ATOM 2579 C C . ASN B 1 82 ? 2.377 4.965 24.641 1 93.5 82 ASN B C 1
ATOM 2581 O O . ASN B 1 82 ? 3.107 5.895 24.984 1 93.5 82 ASN B O 1
ATOM 2585 N N . GLU B 1 83 ? 2.359 3.83 25.297 1 92.69 83 GLU B N 1
ATOM 2586 C CA . GLU B 1 83 ? 3.207 3.588 26.453 1 92.69 83 GLU B CA 1
ATOM 2587 C C . GLU B 1 83 ? 4.684 3.73 26.109 1 92.69 83 GLU B C 1
ATOM 2589 O O . GLU B 1 83 ? 5.465 4.285 26.875 1 92.69 83 GLU B O 1
ATOM 2594 N N . ASP B 1 84 ? 5.047 3.281 24.922 1 91.5 84 ASP B N 1
ATOM 2595 C CA . ASP B 1 84 ? 6.441 3.303 24.5 1 91.5 84 ASP B CA 1
ATOM 2596 C C . ASP B 1 84 ? 6.836 4.688 23.984 1 91.5 84 ASP B C 1
ATOM 2598 O O . ASP B 1 84 ? 8.016 5.035 23.969 1 91.5 84 ASP B O 1
ATOM 2602 N N . HIS B 1 85 ? 5.816 5.43 23.594 1 91.69 85 HIS B N 1
ATOM 2603 C CA . HIS B 1 85 ? 6.039 6.77 23.062 1 91.69 85 HIS B CA 1
ATOM 2604 C C . HIS B 1 85 ? 5.074 7.777 23.672 1 91.69 85 HIS B C 1
ATOM 2606 O O . HIS B 1 85 ? 4.188 8.289 22.984 1 91.69 85 HIS B O 1
ATOM 2612 N N . PRO B 1 86 ? 5.395 8.062 24.922 1 88.44 86 PRO B N 1
ATOM 2613 C CA . PRO B 1 86 ? 4.543 9.062 25.562 1 88.44 86 PRO B CA 1
ATOM 2614 C C . PRO B 1 86 ? 4.809 10.477 25.047 1 88.44 86 PRO B C 1
ATOM 2616 O O . PRO B 1 86 ? 5.797 10.711 24.359 1 88.44 86 PRO B O 1
ATOM 2619 N N . TRP B 1 87 ? 3.904 11.414 25.422 1 83.88 87 TRP B N 1
ATOM 2620 C CA . TRP B 1 87 ? 3.963 12.766 24.875 1 83.88 87 TRP B CA 1
ATOM 2621 C C . TRP B 1 87 ? 5.258 13.461 25.281 1 83.88 87 TRP B C 1
ATOM 2623 O O . TRP B 1 87 ? 5.754 14.328 24.562 1 83.88 87 TRP B O 1
ATOM 2633 N N . ASP B 1 88 ? 5.812 13.047 26.344 1 81.81 88 ASP B N 1
ATOM 2634 C CA . ASP B 1 88 ? 7.012 13.695 26.859 1 81.81 88 ASP B CA 1
ATOM 2635 C C . ASP B 1 88 ? 8.25 12.828 26.625 1 81.81 88 ASP B C 1
ATOM 2637 O O . ASP B 1 88 ? 9.281 13.031 27.266 1 81.81 88 ASP B O 1
ATOM 2641 N N . GLY B 1 89 ? 8.117 11.852 25.797 1 84.5 89 GLY B N 1
ATOM 2642 C CA . GLY B 1 89 ? 9.234 10.984 25.453 1 84.5 89 GLY B CA 1
ATOM 2643 C C . GLY B 1 89 ? 10.039 11.5 24.266 1 84.5 89 GLY B C 1
ATOM 2644 O O . GLY B 1 89 ? 9.93 12.664 23.891 1 84.5 89 GLY B O 1
ATOM 2645 N N . PRO B 1 90 ? 11.023 10.766 23.766 1 84.81 90 PRO B N 1
ATOM 2646 C CA . PRO B 1 90 ? 11.945 11.172 22.703 1 84.81 90 PRO B CA 1
ATOM 2647 C C . PRO B 1 90 ? 11.25 11.359 21.359 1 84.81 90 PRO B C 1
ATOM 2649 O O . PRO B 1 90 ? 11.82 11.961 20.438 1 84.81 90 PRO B O 1
ATO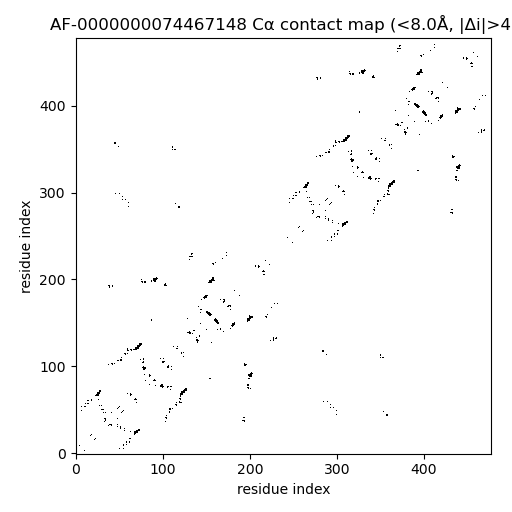M 2652 N N . GLY B 1 91 ? 9.992 10.922 21.219 1 90 91 GLY B N 1
ATOM 2653 C CA . GLY B 1 91 ? 9.281 11.039 19.953 1 90 91 GLY B CA 1
ATOM 2654 C C . GLY B 1 91 ? 9.531 9.867 19.031 1 90 91 GLY B C 1
ATOM 2655 O O . GLY B 1 91 ? 10.414 9.039 19.281 1 90 91 GLY B O 1
ATOM 2656 N N . TYR B 1 92 ? 8.82 9.805 17.969 1 94.5 92 TYR B N 1
ATOM 2657 C CA . TYR B 1 92 ? 8.977 8.75 16.969 1 94.5 92 TYR B CA 1
ATOM 2658 C C . TYR B 1 92 ? 10.094 9.094 16 1 94.5 92 TYR B C 1
ATOM 2660 O O . TYR B 1 92 ? 10.18 10.219 15.5 1 94.5 92 TYR B O 1
ATOM 2668 N N . THR B 1 93 ? 10.914 8.156 15.664 1 94.25 93 THR B N 1
ATOM 2669 C CA . THR B 1 93 ? 11.945 8.312 14.648 1 94.25 93 THR B CA 1
ATOM 2670 C C . THR B 1 93 ? 11.445 7.852 13.289 1 94.25 93 THR B C 1
ATOM 2672 O O . THR B 1 93 ? 10.352 7.301 13.18 1 94.25 93 THR B O 1
ATOM 2675 N N . GLU B 1 94 ? 12.25 8.062 12.25 1 94.25 94 GLU B N 1
ATOM 2676 C CA . GLU B 1 94 ? 11.922 7.664 10.883 1 94.25 94 GLU B CA 1
ATOM 2677 C C . GLU B 1 94 ? 11.883 6.145 10.742 1 94.25 94 GLU B C 1
ATOM 2679 O O . GLU B 1 94 ? 11.281 5.617 9.805 1 94.25 94 GLU B O 1
ATOM 2684 N N . GLU B 1 95 ? 12.484 5.453 11.695 1 94.94 95 GLU B N 1
ATOM 2685 C CA . GLU B 1 95 ? 12.578 4 11.602 1 94.94 95 GLU B CA 1
ATOM 2686 C C . GLU B 1 95 ? 11.461 3.318 12.383 1 94.94 95 GLU B C 1
ATOM 2688 O O . GLU B 1 95 ? 11.266 2.107 12.258 1 94.94 95 GLU B O 1
ATOM 2693 N N . ASP B 1 96 ? 10.781 4.156 13.156 1 95.69 96 ASP B N 1
ATOM 2694 C CA . ASP B 1 96 ? 9.688 3.574 13.922 1 95.69 96 ASP B CA 1
ATOM 2695 C C . ASP B 1 96 ? 8.539 3.158 13.016 1 95.69 96 ASP B C 1
ATOM 2697 O O . ASP B 1 96 ? 8.172 3.891 12.086 1 95.69 96 ASP B O 1
ATOM 2701 N N . GLU B 1 97 ? 7.98 1.986 13.297 1 95.81 97 GLU B N 1
ATOM 2702 C CA . GLU B 1 97 ? 6.812 1.538 12.547 1 95.81 97 GLU B CA 1
ATOM 2703 C C . GLU B 1 97 ? 5.582 2.371 12.883 1 95.81 97 GLU B C 1
ATOM 2705 O O . GLU B 1 97 ? 5.32 2.646 14.062 1 95.81 97 GLU B O 1
ATOM 2710 N N . PRO B 1 98 ? 4.887 2.799 11.875 1 96.88 98 PRO B N 1
ATOM 2711 C CA . PRO B 1 98 ? 3.627 3.488 12.156 1 96.88 98 PRO B CA 1
ATOM 2712 C C . PRO B 1 98 ? 2.686 2.662 13.031 1 96.88 98 PRO B C 1
ATOM 2714 O O . PRO B 1 98 ? 2.596 1.442 12.859 1 96.88 98 PRO B O 1
ATOM 2717 N N . ASN B 1 99 ? 2.006 3.348 13.977 1 96.31 99 ASN B N 1
ATOM 2718 C CA . ASN B 1 99 ? 1.104 2.627 14.867 1 96.31 99 ASN B CA 1
ATOM 2719 C C . ASN B 1 99 ? -0.319 3.172 14.781 1 96.31 99 ASN B C 1
ATOM 2721 O O . ASN B 1 99 ? -1.159 2.854 15.625 1 96.31 99 ASN B O 1
ATOM 2725 N N . PHE B 1 100 ? -0.565 4.059 13.797 1 95.56 100 PHE B N 1
ATOM 2726 C CA . PHE B 1 100 ? -1.886 4.668 13.703 1 95.56 100 PHE B CA 1
ATOM 2727 C C . PHE B 1 100 ? -2.434 4.566 12.289 1 95.56 100 PHE B C 1
ATOM 2729 O O . PHE B 1 100 ? -1.962 5.258 11.383 1 95.56 100 PHE B O 1
ATOM 2736 N N . THR B 1 101 ? -3.469 3.754 12.109 1 94.81 101 THR B N 1
ATOM 2737 C CA . THR B 1 101 ? -4.141 3.598 10.82 1 94.81 101 THR B CA 1
ATOM 2738 C C . THR B 1 101 ? -5.656 3.613 11 1 94.81 101 THR B C 1
ATOM 2740 O O . THR B 1 101 ? -6.387 3.068 10.172 1 94.81 101 THR B O 1
ATOM 2743 N N . LYS B 1 102 ? -6.125 4.23 12.062 1 94.25 102 LYS B N 1
ATOM 2744 C CA . LYS B 1 102 ? -7.535 4.148 12.422 1 94.25 102 LYS B CA 1
ATOM 2745 C C . LYS B 1 102 ? -8.391 5.039 11.523 1 94.25 102 LYS B C 1
ATOM 2747 O O . LYS B 1 102 ? -9.586 4.797 11.352 1 94.25 102 LYS B O 1
ATOM 2752 N N . SER B 1 103 ? -7.832 6.152 11.094 1 95.25 103 SER B N 1
ATOM 2753 C CA . SER B 1 103 ? -8.508 6.93 10.055 1 95.25 103 SER B CA 1
ATOM 2754 C C . SER B 1 103 ? -8.094 6.469 8.664 1 95.25 103 SER B C 1
ATOM 2756 O O . SER B 1 103 ? -6.961 6.023 8.461 1 95.25 103 SER B O 1
ATOM 2758 N N . PHE B 1 104 ? -9.039 6.621 7.707 1 97 104 PHE B N 1
ATOM 2759 C CA . PHE B 1 104 ? -8.695 6.211 6.352 1 97 104 PHE B CA 1
ATOM 2760 C C . PHE B 1 104 ? -7.598 7.102 5.777 1 97 104 PHE B C 1
ATOM 2762 O O . PHE B 1 104 ? -6.734 6.633 5.035 1 97 104 PHE B O 1
ATOM 2769 N N . TYR B 1 105 ? -7.625 8.359 6.105 1 95.62 105 TYR B N 1
ATOM 2770 C CA . TYR B 1 105 ? -6.551 9.273 5.727 1 95.62 105 TYR B CA 1
ATOM 2771 C C . TYR B 1 105 ? -5.195 8.742 6.18 1 95.62 105 TYR B C 1
ATOM 2773 O O . TYR B 1 105 ? -4.281 8.594 5.367 1 95.62 105 TYR B O 1
ATOM 2781 N N . SER B 1 106 ? -5.09 8.438 7.426 1 96.81 106 SER B N 1
ATOM 2782 C CA . SER B 1 106 ? -3.828 7.957 7.977 1 96.81 106 SER B CA 1
ATOM 2783 C C . SER B 1 106 ? -3.432 6.621 7.359 1 96.81 106 SER B C 1
ATOM 2785 O O . SER B 1 106 ? -2.252 6.375 7.098 1 96.81 106 SER B O 1
ATOM 2787 N N . ASN B 1 107 ? -4.43 5.82 7.176 1 97.44 107 ASN B N 1
ATOM 2788 C CA . ASN B 1 107 ? -4.164 4.535 6.543 1 97.44 107 ASN B CA 1
ATOM 2789 C C . ASN B 1 107 ? -3.551 4.707 5.156 1 97.44 107 ASN B C 1
ATOM 2791 O O . ASN B 1 107 ? -2.59 4.016 4.805 1 97.44 107 ASN B O 1
ATOM 2795 N N . THR B 1 108 ? -4.078 5.605 4.348 1 97.75 108 THR B N 1
ATOM 2796 C CA . THR B 1 108 ? -3.551 5.816 3.002 1 97.75 108 THR B CA 1
ATOM 2797 C C . THR B 1 108 ? -2.125 6.355 3.057 1 97.75 108 THR B C 1
ATOM 2799 O O . THR B 1 108 ? -1.29 6.004 2.221 1 97.75 108 THR B O 1
ATOM 2802 N N . LYS B 1 109 ? -1.866 7.172 4.02 1 97.25 109 LYS B N 1
ATOM 2803 C CA . LYS B 1 109 ? -0.516 7.711 4.148 1 97.25 109 LYS B CA 1
ATOM 2804 C C . LYS B 1 109 ? 0.479 6.621 4.531 1 97.25 109 LYS B C 1
ATOM 2806 O O . LYS B 1 109 ? 1.612 6.609 4.047 1 97.25 109 LYS B O 1
ATOM 2811 N N . VAL B 1 110 ? 0.058 5.742 5.391 1 97.81 110 VAL B N 1
ATOM 2812 C CA . VAL B 1 110 ? 0.905 4.617 5.77 1 97.81 110 VAL B CA 1
ATOM 2813 C C . VAL B 1 110 ? 1.167 3.734 4.551 1 97.81 110 VAL B C 1
ATOM 2815 O O . VAL B 1 110 ? 2.316 3.395 4.258 1 97.81 110 VAL B O 1
ATOM 2818 N N . LEU B 1 111 ? 0.123 3.381 3.869 1 98.06 111 LEU B N 1
ATOM 2819 C CA . LEU B 1 111 ? 0.251 2.508 2.707 1 98.06 111 LEU B CA 1
ATOM 2820 C C . LEU B 1 111 ? 1.139 3.145 1.644 1 98.06 111 LEU B C 1
ATOM 2822 O O . LEU B 1 111 ? 1.988 2.473 1.054 1 98.06 111 LEU B O 1
ATOM 2826 N N . SER B 1 112 ? 0.946 4.395 1.414 1 97.56 112 SER B N 1
ATOM 2827 C CA . SER B 1 112 ? 1.768 5.121 0.451 1 97.56 112 SER B CA 1
ATOM 2828 C C . SER B 1 112 ? 3.24 5.082 0.842 1 97.56 112 SER B C 1
ATOM 2830 O O . SER B 1 112 ? 4.102 4.797 0.008 1 97.56 112 SER B O 1
ATOM 2832 N N . GLU B 1 113 ? 3.535 5.316 2.057 1 97.69 113 GLU B N 1
ATOM 2833 C CA . GLU B 1 113 ? 4.922 5.355 2.514 1 97.69 113 GLU B CA 1
ATOM 2834 C C . GLU B 1 113 ? 5.57 3.977 2.42 1 97.69 113 GLU B C 1
ATOM 2836 O O . GLU B 1 113 ? 6.754 3.863 2.102 1 97.69 113 GLU B O 1
ATOM 2841 N N . ARG B 1 114 ? 4.773 2.963 2.736 1 97.62 114 ARG B N 1
ATOM 2842 C CA . ARG B 1 114 ? 5.289 1.6 2.68 1 97.62 114 ARG B CA 1
ATOM 2843 C C . ARG B 1 114 ? 5.738 1.242 1.267 1 97.62 114 ARG B C 1
ATOM 2845 O O . ARG B 1 114 ? 6.617 0.398 1.083 1 97.62 114 ARG B O 1
ATOM 2852 N N . VAL B 1 115 ? 5.199 1.875 0.289 1 98.38 115 VAL B N 1
ATOM 2853 C CA . VAL B 1 115 ? 5.586 1.645 -1.099 1 98.38 115 VAL B CA 1
ATOM 2854 C C . VAL B 1 115 ? 6.738 2.576 -1.476 1 98.38 115 VAL B C 1
ATOM 2856 O O . VAL B 1 115 ? 7.762 2.129 -1.999 1 98.38 115 VAL B O 1
ATOM 2859 N N . LEU B 1 116 ? 6.629 3.854 -1.117 1 98.31 116 LEU B N 1
ATOM 2860 C CA . LEU B 1 116 ? 7.551 4.898 -1.545 1 98.31 116 LEU B CA 1
ATOM 2861 C C . LEU B 1 116 ? 8.953 4.652 -0.992 1 98.31 116 LEU B C 1
ATOM 2863 O O . LEU B 1 116 ? 9.945 4.996 -1.631 1 98.31 116 LEU B O 1
ATOM 2867 N N . ARG B 1 117 ? 9.023 4.004 0.107 1 97.38 117 ARG B N 1
ATOM 2868 C CA . ARG B 1 117 ? 10.312 3.826 0.78 1 97.38 117 ARG B CA 1
ATOM 2869 C C . ARG B 1 117 ? 11.234 2.924 -0.031 1 97.38 117 ARG B C 1
ATOM 2871 O O . ARG B 1 117 ? 12.438 2.867 0.227 1 97.38 117 ARG B O 1
ATOM 2878 N N . HIS B 1 118 ? 10.695 2.221 -1.005 1 97.62 118 HIS B N 1
ATOM 2879 C CA . HIS B 1 118 ? 11.508 1.287 -1.778 1 97.62 118 HIS B CA 1
ATOM 2880 C C . HIS B 1 118 ? 12.102 1.964 -3.006 1 97.62 118 HIS B C 1
ATOM 2882 O O . HIS B 1 118 ? 12.906 1.361 -3.723 1 97.62 118 HIS B O 1
ATOM 2888 N N . TYR B 1 119 ? 11.664 3.184 -3.303 1 98 119 TYR B N 1
ATOM 2889 C CA . TYR B 1 119 ? 12.258 3.951 -4.391 1 98 119 TYR B CA 1
ATOM 2890 C C . TYR B 1 119 ? 13.539 4.645 -3.934 1 98 119 TYR B C 1
ATOM 2892 O O . TYR B 1 119 ? 13.516 5.441 -2.992 1 98 119 TYR B O 1
ATOM 2900 N N . SER B 1 120 ? 14.617 4.371 -4.59 1 97.06 120 SER B N 1
ATOM 2901 C CA . SER B 1 120 ? 15.922 4.895 -4.199 1 97.06 120 SER B CA 1
ATOM 2902 C C . SER B 1 120 ? 16.016 6.398 -4.453 1 97.06 120 SER B C 1
ATOM 2904 O O . SER B 1 120 ? 16.891 7.074 -3.91 1 97.06 120 SER B O 1
ATOM 2906 N N . ASN B 1 121 ? 15.164 6.93 -5.273 1 97.44 121 ASN B N 1
ATOM 2907 C CA . ASN B 1 121 ? 15.219 8.344 -5.645 1 97.44 121 ASN B CA 1
ATOM 2908 C C . ASN B 1 121 ? 14.289 9.188 -4.777 1 97.44 121 ASN B C 1
ATOM 2910 O O . ASN B 1 121 ? 14.062 10.359 -5.059 1 97.44 121 ASN B O 1
ATOM 2914 N N . VAL B 1 122 ? 13.727 8.641 -3.689 1 98.19 122 VAL B N 1
ATOM 2915 C CA . VAL B 1 122 ? 12.695 9.344 -2.93 1 98.19 122 VAL B CA 1
ATOM 2916 C C . VAL B 1 122 ? 13.219 9.672 -1.532 1 98.19 122 VAL B C 1
ATOM 2918 O O . VAL B 1 122 ? 13.805 8.812 -0.867 1 98.19 122 VAL B O 1
ATOM 2921 N N . LEU B 1 123 ? 13.078 10.891 -1.132 1 97.5 123 LEU B N 1
ATOM 2922 C CA . LEU B 1 123 ? 13.219 11.352 0.246 1 97.5 123 LEU B CA 1
ATOM 2923 C C . LEU B 1 123 ? 11.859 11.664 0.859 1 97.5 123 LEU B C 1
ATOM 2925 O O . LEU B 1 123 ? 11.094 12.461 0.306 1 97.5 123 LEU B O 1
ATOM 2929 N N . ILE B 1 124 ? 11.547 11.016 1.939 1 97.31 124 ILE B N 1
ATOM 2930 C CA . ILE B 1 124 ? 10.273 11.266 2.617 1 97.31 124 ILE B CA 1
ATOM 2931 C C . ILE B 1 124 ? 10.5 12.18 3.82 1 97.31 124 ILE B C 1
ATOM 2933 O O . ILE B 1 124 ? 11.312 11.867 4.699 1 97.31 124 ILE B O 1
ATOM 2937 N N . LEU B 1 125 ? 9.828 13.273 3.842 1 95.06 125 LEU B N 1
ATOM 2938 C CA . LEU B 1 125 ? 9.82 14.195 4.973 1 95.06 125 LEU B CA 1
ATOM 2939 C C . LEU B 1 125 ? 8.453 14.211 5.652 1 95.06 125 LEU B C 1
ATOM 2941 O O . LEU B 1 125 ? 7.477 14.703 5.078 1 95.06 125 LEU B O 1
ATOM 2945 N N . ARG B 1 126 ? 8.398 13.68 6.816 1 94.06 126 ARG B N 1
ATOM 2946 C CA . ARG B 1 126 ? 7.141 13.68 7.559 1 94.06 126 ARG B CA 1
ATOM 2947 C C . ARG B 1 126 ? 6.902 15.023 8.227 1 94.06 126 ARG B C 1
ATOM 2949 O O . ARG B 1 126 ? 7.777 15.547 8.914 1 94.06 126 ARG B O 1
ATOM 2956 N N . ILE B 1 127 ? 5.727 15.5 8 1 89.12 127 ILE B N 1
ATOM 2957 C CA . ILE B 1 127 ? 5.375 16.797 8.578 1 89.12 127 ILE B CA 1
ATOM 2958 C C . ILE B 1 127 ? 4.102 16.656 9.406 1 89.12 127 ILE B C 1
ATOM 2960 O O . ILE B 1 127 ? 3.24 15.828 9.102 1 89.12 127 ILE B O 1
ATOM 2964 N N . ARG B 1 128 ? 4.066 17.422 10.461 1 88.44 128 ARG B N 1
ATOM 2965 C CA . ARG B 1 128 ? 2.881 17.516 11.305 1 88.44 128 ARG B CA 1
ATOM 2966 C C . ARG B 1 128 ? 2.496 18.969 11.562 1 88.44 128 ARG B C 1
ATOM 2968 O O . ARG B 1 128 ? 3.344 19.781 11.93 1 88.44 128 ARG B O 1
ATOM 2975 N N . ASN B 1 129 ? 1.249 19.328 11.297 1 86.5 129 ASN B N 1
ATOM 2976 C CA . ASN B 1 129 ? 0.66 20.625 11.602 1 86.5 129 ASN B CA 1
ATOM 2977 C C . ASN B 1 129 ? 1.45 21.766 10.961 1 86.5 129 ASN B C 1
ATOM 2979 O O . ASN B 1 129 ? 1.956 22.641 11.664 1 86.5 129 ASN B O 1
ATOM 2983 N N . PRO B 1 130 ? 1.505 21.688 9.695 1 85.25 130 PRO B N 1
ATOM 2984 C CA . PRO B 1 130 ? 2.201 22.797 9.047 1 85.25 130 PRO B CA 1
ATOM 2985 C C . PRO B 1 130 ? 1.521 24.141 9.289 1 85.25 130 PRO B C 1
ATOM 2987 O O . PRO B 1 130 ? 0.29 24.219 9.312 1 85.25 130 PRO B O 1
ATOM 2990 N N . ILE B 1 131 ? 2.299 25.188 9.555 1 86.5 131 ILE B N 1
ATOM 2991 C CA . ILE B 1 131 ? 1.821 26.547 9.773 1 86.5 131 ILE B CA 1
ATOM 2992 C C . ILE B 1 131 ? 2.449 27.5 8.75 1 86.5 131 ILE B C 1
ATOM 2994 O O . ILE B 1 131 ? 3.668 27.484 8.562 1 86.5 131 ILE B O 1
ATOM 2998 N N . GLY B 1 132 ? 1.673 28.156 8.039 1 87.62 132 GLY B N 1
ATOM 2999 C CA . GLY B 1 132 ? 2.131 29.188 7.125 1 87.62 132 GLY B CA 1
ATOM 3000 C C . GLY B 1 132 ? 2.053 30.578 7.723 1 87.62 132 GLY B C 1
ATOM 3001 O O . GLY B 1 132 ? 1.283 30.828 8.656 1 87.62 132 GLY B O 1
ATOM 3002 N N . ALA B 1 133 ? 2.844 31.422 7.18 1 90.88 133 ALA B N 1
ATOM 3003 C CA . ALA B 1 133 ? 2.836 32.812 7.645 1 90.88 133 ALA B CA 1
ATOM 3004 C C . ALA B 1 133 ? 1.791 33.625 6.895 1 90.88 133 ALA B C 1
ATOM 3006 O O . ALA B 1 133 ? 2.107 34.688 6.332 1 90.88 133 ALA B O 1
ATOM 3007 N N . ASP B 1 134 ? 0.606 33.156 6.891 1 90.75 134 ASP B N 1
ATOM 3008 C CA . ASP B 1 134 ? -0.513 33.812 6.246 1 90.75 134 ASP B CA 1
ATOM 3009 C C . ASP B 1 134 ? -1.837 33.438 6.906 1 90.75 134 ASP B C 1
ATOM 3011 O O . ASP B 1 134 ? -1.862 32.656 7.855 1 90.75 134 ASP B O 1
ATOM 3015 N N . LEU B 1 135 ? -2.879 34.156 6.43 1 90.44 135 LEU B N 1
ATOM 3016 C CA . LEU B 1 135 ? -4.191 33.906 7.023 1 90.44 135 LEU B CA 1
ATOM 3017 C C . LEU B 1 135 ? -5.121 33.25 6.02 1 90.44 135 LEU B C 1
ATOM 3019 O O . LEU B 1 135 ? -6.32 33.531 5.988 1 90.44 135 LEU B O 1
ATOM 3023 N N . HIS B 1 136 ? -4.539 32.406 5.191 1 88.69 136 HIS B N 1
ATOM 3024 C CA . HIS B 1 136 ? -5.363 31.641 4.273 1 88.69 136 HIS B CA 1
ATOM 3025 C C . HIS B 1 136 ? -6.336 30.734 5.031 1 88.69 136 HIS B C 1
ATOM 3027 O O . HIS B 1 136 ? -5.977 30.156 6.059 1 88.69 136 HIS B O 1
ATOM 3033 N N . PRO B 1 137 ? -7.504 30.609 4.52 1 86.62 137 PRO B N 1
ATOM 3034 C CA . PRO B 1 137 ? -8.516 29.828 5.242 1 86.62 137 PRO B CA 1
ATOM 3035 C C . PRO B 1 137 ? -8.094 28.391 5.48 1 86.62 137 PRO B C 1
ATOM 3037 O O . PRO B 1 137 ? -8.562 27.75 6.422 1 86.62 137 PRO B O 1
ATOM 3040 N N . LYS B 1 138 ? -7.188 27.891 4.73 1 83.25 138 LYS B N 1
ATOM 3041 C CA . LYS B 1 138 ? -6.758 26.5 4.867 1 83.25 138 LYS B CA 1
ATOM 3042 C C . LYS B 1 138 ? -5.535 26.391 5.77 1 83.25 138 LYS B C 1
ATOM 3044 O O . LYS B 1 138 ? -5.09 25.281 6.09 1 83.25 138 LYS B O 1
ATOM 3049 N N . ASN B 1 139 ? -5.074 27.531 6.184 1 88.88 139 ASN B N 1
ATOM 3050 C CA . ASN B 1 139 ? -3.996 27.531 7.168 1 88.88 139 ASN B CA 1
ATOM 3051 C C . ASN B 1 139 ? -4.465 26.984 8.516 1 88.88 139 ASN B C 1
ATOM 3053 O O . ASN B 1 139 ? -5.57 27.281 8.961 1 88.88 139 ASN B O 1
ATOM 3057 N N . MET B 1 140 ? -3.637 26.188 9.102 1 86.88 140 MET B N 1
ATOM 3058 C CA . MET B 1 140 ? -3.984 25.562 10.375 1 86.88 140 MET B CA 1
ATOM 3059 C C . MET B 1 140 ? -4.41 26.625 11.398 1 86.88 140 MET B C 1
ATOM 3061 O O . MET B 1 140 ? -5.352 26.406 12.164 1 86.88 140 MET B O 1
ATOM 3065 N N . ILE B 1 141 ? -3.775 27.734 11.43 1 88.19 141 ILE B N 1
ATOM 3066 C CA . ILE B 1 141 ? -4.039 28.719 12.469 1 88.19 141 ILE B CA 1
ATOM 3067 C C . ILE B 1 141 ? -5.418 29.344 12.242 1 88.19 141 ILE B C 1
ATOM 3069 O O . ILE B 1 141 ? -6.148 29.609 13.195 1 88.19 141 ILE B O 1
ATOM 3073 N N . THR B 1 142 ? -5.773 29.578 10.977 1 90.06 142 THR B N 1
ATOM 3074 C CA . THR B 1 142 ? -7.098 30.125 10.688 1 90.06 142 THR B CA 1
ATOM 3075 C C . THR B 1 142 ? -8.18 29.094 11.023 1 90.06 142 THR B C 1
ATOM 3077 O O . THR B 1 142 ? -9.25 29.453 11.516 1 90.06 142 THR B O 1
ATOM 3080 N N . LYS B 1 143 ? -7.883 27.906 10.805 1 89 143 LYS B N 1
ATOM 3081 C CA . LYS B 1 143 ? -8.836 26.844 11.125 1 89 143 LYS B CA 1
ATOM 3082 C C . LYS B 1 143 ? -9.047 26.734 12.633 1 89 143 LYS B C 1
ATOM 3084 O O . LYS B 1 143 ? -10.188 26.672 13.102 1 89 143 LYS B O 1
ATOM 3089 N N . LEU B 1 144 ? -7.992 26.703 13.328 1 90.69 144 LEU B N 1
ATOM 3090 C CA . LEU B 1 144 ? -8.086 26.609 14.781 1 90.69 144 LEU B CA 1
ATOM 3091 C C . LEU B 1 144 ? -8.891 27.766 15.359 1 90.69 144 LEU B C 1
ATOM 3093 O O . LEU B 1 144 ? -9.711 27.562 16.25 1 90.69 144 LEU B O 1
ATOM 3097 N N . ALA B 1 145 ? -8.656 28.891 14.789 1 92.81 145 ALA B N 1
ATOM 3098 C CA . ALA B 1 145 ? -9.312 30.094 15.289 1 92.81 145 ALA B CA 1
ATOM 3099 C C . ALA B 1 145 ? -10.82 30.031 15.047 1 92.81 145 ALA B C 1
ATOM 3101 O O . ALA B 1 145 ? -11.586 30.734 15.711 1 92.81 145 ALA B O 1
ATOM 3102 N N . SER B 1 146 ? -11.18 29.25 14.102 1 91.88 146 SER B N 1
ATOM 3103 C CA . SER B 1 146 ? -12.594 29.188 13.75 1 91.88 146 SER B CA 1
ATOM 3104 C C . SER B 1 146 ? -13.32 28.156 14.617 1 91.88 146 SER B C 1
ATOM 3106 O O . SER B 1 146 ? -14.555 28.141 14.648 1 91.88 146 SER B O 1
ATOM 3108 N N . TYR B 1 147 ? -12.633 27.391 15.391 1 90.38 147 TYR B N 1
ATOM 3109 C CA . TYR B 1 147 ? -13.242 26.344 16.203 1 90.38 147 TYR B CA 1
ATOM 3110 C C . TYR B 1 147 ? -13.656 26.891 17.562 1 90.38 147 TYR B C 1
ATOM 3112 O O . TYR B 1 147 ? -12.945 27.703 18.156 1 90.38 147 TYR B O 1
ATOM 3120 N N . LYS B 1 148 ? -14.781 26.391 17.953 1 91.56 148 LYS B N 1
ATOM 3121 C CA . LYS B 1 148 ? -15.25 26.766 19.297 1 91.56 148 LYS B CA 1
ATOM 3122 C C . LYS B 1 148 ? -14.578 25.906 20.359 1 91.56 148 LYS B C 1
ATOM 3124 O O . LYS B 1 148 ? -14.359 26.359 21.484 1 91.56 148 LYS B O 1
ATOM 3129 N N . LYS B 1 149 ? -14.336 24.703 20.047 1 93.56 149 LYS B N 1
ATOM 3130 C CA . LYS B 1 149 ? -13.727 23.766 20.984 1 93.56 149 LYS B CA 1
ATOM 3131 C C . LYS B 1 149 ? -12.453 23.141 20.422 1 93.56 149 LYS B C 1
ATOM 3133 O O . LYS B 1 149 ? -12.398 22.844 19.219 1 93.56 149 LYS B O 1
ATOM 3138 N N . LEU B 1 150 ? -11.469 23 21.312 1 93.38 150 LEU B N 1
ATOM 3139 C CA . LEU B 1 150 ? -10.18 22.469 20.891 1 93.38 150 LEU B CA 1
ATOM 3140 C C . LEU B 1 150 ? -9.688 21.406 21.891 1 93.38 150 LEU B C 1
ATOM 3142 O O . LEU B 1 150 ? -9.984 21.484 23.078 1 93.38 150 LEU B O 1
ATOM 3146 N N . ILE B 1 151 ? -8.977 20.484 21.312 1 90.12 151 ILE B N 1
ATOM 3147 C CA . ILE B 1 151 ? -8.25 19.547 22.172 1 90.12 151 ILE B CA 1
ATOM 3148 C C . ILE B 1 151 ? -6.93 20.188 22.609 1 90.12 151 ILE B C 1
ATOM 3150 O O . ILE B 1 151 ? -6.371 21.031 21.906 1 90.12 151 ILE B O 1
ATOM 3154 N N . ASN B 1 152 ? -6.551 19.875 23.812 1 91.5 152 ASN B N 1
ATOM 3155 C CA . ASN B 1 152 ? -5.305 20.453 24.312 1 91.5 152 ASN B CA 1
ATOM 3156 C C . ASN B 1 152 ? -4.277 19.375 24.641 1 91.5 152 ASN B C 1
ATOM 3158 O O . ASN B 1 152 ? -3.91 19.188 25.797 1 91.5 152 ASN B O 1
ATOM 3162 N N . VAL B 1 153 ? -3.807 18.688 23.641 1 90 153 VAL B N 1
ATOM 3163 C CA . VAL B 1 153 ? -2.793 17.641 23.75 1 90 153 VAL B CA 1
ATOM 3164 C C . VAL B 1 153 ? -1.536 18.062 22.984 1 90 153 VAL B C 1
ATOM 3166 O O . VAL B 1 153 ? -1.62 18.594 21.891 1 90 153 VAL B O 1
ATOM 3169 N N . PRO B 1 154 ? -0.429 17.922 23.656 1 89.44 154 PRO B N 1
ATOM 3170 C CA . PRO B 1 154 ? 0.802 18.266 22.938 1 89.44 154 PRO B CA 1
ATOM 3171 C C . PRO B 1 154 ? 0.958 17.484 21.641 1 89.44 154 PRO B C 1
ATOM 3173 O O . PRO B 1 154 ? 0.651 16.297 21.578 1 89.44 154 PRO B O 1
ATOM 3176 N N . ASN B 1 155 ? 1.318 18.266 20.562 1 84.44 155 ASN B N 1
ATOM 3177 C CA . ASN B 1 155 ? 1.452 17.672 19.234 1 84.44 155 ASN B CA 1
ATOM 3178 C C . ASN B 1 155 ? 2.533 18.359 18.422 1 84.44 155 ASN B C 1
ATOM 3180 O O . ASN B 1 155 ? 2.877 19.516 18.688 1 84.44 155 ASN B O 1
ATOM 3184 N N . THR B 1 156 ? 3.137 17.734 17.484 1 70.69 156 THR B N 1
ATOM 3185 C CA . THR B 1 156 ? 3.957 18.312 16.422 1 70.69 156 THR B CA 1
ATOM 3186 C C . THR B 1 156 ? 5.434 18.281 16.812 1 70.69 156 THR B C 1
ATOM 3188 O O . THR B 1 156 ? 5.789 17.859 17.906 1 70.69 156 THR B O 1
ATOM 3191 N N . ASN B 1 157 ? 6.383 18.406 15.883 1 67.12 157 ASN B N 1
ATOM 3192 C CA . ASN B 1 157 ? 7.828 18.531 16.047 1 67.12 157 ASN B CA 1
ATOM 3193 C C . ASN B 1 157 ? 8.367 19.75 15.32 1 67.12 157 ASN B C 1
ATOM 3195 O O . ASN B 1 157 ? 7.742 20.25 14.383 1 67.12 157 ASN B O 1
ATOM 3199 N N . PRO B 1 158 ? 9.672 20.281 15.742 1 67.12 158 PRO B N 1
ATOM 3200 C CA . PRO B 1 158 ? 10.43 20.047 16.969 1 67.12 158 PRO B CA 1
ATOM 3201 C C . PRO B 1 158 ? 9.852 20.812 18.172 1 67.12 158 PRO B C 1
ATOM 3203 O O . PRO B 1 158 ? 9.656 22.031 18.078 1 67.12 158 PRO B O 1
ATOM 3206 N N . GLY B 1 159 ? 9.672 20.141 19.281 1 76.69 159 GLY B N 1
ATOM 3207 C CA . GLY B 1 159 ? 9.109 20.766 20.469 1 76.69 159 GLY B CA 1
ATOM 3208 C C . GLY B 1 159 ? 7.594 20.812 20.453 1 76.69 159 GLY B C 1
ATOM 3209 O O . GLY B 1 159 ? 7.008 21.766 19.922 1 76.69 159 GLY B O 1
ATOM 3210 N N . PRO B 1 160 ? 6.988 19.844 20.922 1 86.44 160 PRO B N 1
ATOM 3211 C CA . PRO B 1 160 ? 5.527 19.766 20.844 1 86.44 160 PRO B CA 1
ATOM 3212 C C . PRO B 1 160 ? 4.836 20.984 21.453 1 86.44 160 PRO B C 1
ATOM 3214 O O . PRO B 1 160 ? 5.371 21.609 22.375 1 86.44 160 PRO B O 1
ATOM 3217 N N . PHE B 1 161 ? 3.789 21.422 20.844 1 90.12 161 PHE B N 1
ATOM 3218 C CA . PHE B 1 161 ? 2.93 22.484 21.359 1 90.12 161 PHE B CA 1
ATOM 3219 C C . PHE B 1 161 ? 1.477 22.031 21.406 1 90.12 161 PHE B C 1
ATOM 3221 O O . PHE B 1 161 ? 1.117 21.016 20.797 1 90.12 161 PHE B O 1
ATOM 3228 N N . THR B 1 162 ? 0.735 22.766 22.156 1 92.38 162 THR B N 1
ATOM 3229 C CA . THR B 1 162 ? -0.696 22.5 22.219 1 92.38 162 THR B CA 1
ATOM 3230 C C . THR B 1 162 ? -1.483 23.516 21.406 1 92.38 162 THR B C 1
ATOM 3232 O O . THR B 1 162 ? -0.977 24.594 21.094 1 92.38 162 THR B O 1
ATOM 3235 N N . HIS B 1 163 ? -2.682 23.141 21.109 1 92.69 163 HIS B N 1
ATOM 3236 C CA . HIS B 1 163 ? -3.549 24.078 20.406 1 92.69 163 HIS B CA 1
ATOM 3237 C C . HIS B 1 163 ? -3.816 25.328 21.266 1 92.69 163 HIS B C 1
ATOM 3239 O O . HIS B 1 163 ? -3.941 26.438 20.719 1 92.69 163 HIS B O 1
ATOM 3245 N N . ASN B 1 164 ? -3.881 25.172 22.547 1 94.62 164 ASN B N 1
ATOM 3246 C CA . ASN B 1 164 ? -4.059 26.312 23.422 1 94.62 164 ASN B CA 1
ATOM 3247 C C . ASN B 1 164 ? -2.902 27.297 23.297 1 94.62 164 ASN B C 1
ATOM 3249 O O . ASN B 1 164 ? -3.111 28.516 23.312 1 94.62 164 ASN B O 1
ATOM 3253 N N . GLU B 1 165 ? -1.73 26.781 23.188 1 92.88 165 GLU B N 1
ATOM 3254 C CA . GLU B 1 165 ? -0.564 27.641 23.016 1 92.88 165 GLU B CA 1
ATOM 3255 C C . GLU B 1 165 ? -0.642 28.438 21.719 1 92.88 165 GLU B C 1
ATOM 3257 O O . GLU B 1 165 ? -0.281 29.609 21.688 1 92.88 165 GLU B O 1
ATOM 3262 N N . VAL B 1 166 ? -1.058 27.766 20.703 1 92.56 166 VAL B N 1
ATOM 3263 C CA . VAL B 1 166 ? -1.22 28.438 19.422 1 92.56 166 VAL B CA 1
ATOM 3264 C C . VAL B 1 166 ? -2.26 29.547 19.547 1 92.56 166 VAL B C 1
ATOM 3266 O O . VAL B 1 166 ? -2.043 30.656 19.062 1 92.56 166 VAL B O 1
ATOM 3269 N N . MET B 1 167 ? -3.334 29.234 20.219 1 94.19 167 MET B N 1
ATOM 3270 C CA . MET B 1 167 ? -4.418 30.203 20.391 1 94.19 167 MET B CA 1
ATOM 3271 C C . MET B 1 167 ? -3.955 31.391 21.219 1 94.19 167 MET B C 1
ATOM 3273 O O . MET B 1 167 ? -4.324 32.531 20.938 1 94.19 167 MET B O 1
ATOM 3277 N N . ASP B 1 168 ? -3.205 31.125 22.188 1 95 168 ASP B N 1
ATOM 3278 C CA . ASP B 1 168 ? -2.67 32.188 23.016 1 95 168 ASP B CA 1
ATOM 3279 C C . ASP B 1 168 ? -1.789 33.125 22.203 1 95 168 ASP B C 1
ATOM 3281 O O . ASP B 1 168 ? -1.858 34.344 22.375 1 95 168 ASP B O 1
ATOM 3285 N N . LEU B 1 169 ? -1.001 32.562 21.391 1 93.12 169 LEU B N 1
ATOM 3286 C CA . LEU B 1 169 ? -0.141 33.375 20.531 1 93.12 169 LEU B CA 1
ATOM 3287 C C . LEU B 1 169 ? -0.97 34.188 19.531 1 93.12 169 LEU B C 1
ATOM 3289 O O . LEU B 1 169 ? -0.659 35.344 19.266 1 93.12 169 LEU B O 1
ATOM 3293 N N . LEU B 1 170 ? -1.957 33.562 19.016 1 92.62 170 LEU B N 1
ATOM 3294 C CA . LEU B 1 170 ? -2.844 34.25 18.094 1 92.62 170 LEU B CA 1
ATOM 3295 C C . LEU B 1 170 ? -3.551 35.438 18.781 1 92.62 170 LEU B C 1
ATOM 3297 O O . LEU B 1 170 ? -3.684 36.5 18.219 1 92.62 170 LEU B O 1
ATOM 3301 N N . LYS B 1 171 ? -4.012 35.188 19.953 1 93.44 171 LYS B N 1
ATOM 3302 C CA . LYS B 1 171 ? -4.645 36.219 20.75 1 93.44 171 LYS B CA 1
ATOM 3303 C C . LYS B 1 171 ? -3.691 37.375 20.984 1 93.44 171 LYS B C 1
ATOM 3305 O O . LYS B 1 171 ? -4.074 38.562 20.844 1 93.44 171 LYS B O 1
ATOM 3310 N N . LYS B 1 172 ? -2.525 37.062 21.266 1 93.69 172 LYS B N 1
ATOM 3311 C CA . LYS B 1 172 ? -1.497 38.031 21.594 1 93.69 172 LYS B CA 1
ATOM 3312 C C . LYS B 1 172 ? -1.131 38.875 20.375 1 93.69 172 LYS B C 1
ATOM 3314 O O . LYS B 1 172 ? -0.937 40.094 20.484 1 93.69 172 LYS B O 1
ATOM 3319 N N . HIS B 1 173 ? -1.115 38.312 19.172 1 92.38 173 HIS B N 1
ATOM 3320 C CA . HIS B 1 173 ? -0.487 38.969 18.047 1 92.38 173 HIS B CA 1
ATOM 3321 C C . HIS B 1 173 ? -1.527 39.406 17.016 1 92.38 173 HIS B C 1
ATOM 3323 O O . HIS B 1 173 ? -1.308 40.375 16.281 1 92.38 173 HIS B O 1
ATOM 3329 N N . ILE B 1 174 ? -2.639 38.781 16.953 1 91.06 174 ILE B N 1
ATOM 3330 C CA . ILE B 1 174 ? -3.477 38.969 15.773 1 91.06 174 ILE B CA 1
ATOM 3331 C C . ILE B 1 174 ? -4.902 39.312 16.203 1 91.06 174 ILE B C 1
ATOM 3333 O O . ILE B 1 174 ? -5.449 40.344 15.82 1 91.06 174 ILE B O 1
ATOM 3337 N N . TRP B 1 175 ? -5.484 38.375 17.016 1 93.12 175 TRP B N 1
ATOM 3338 C CA . TRP B 1 175 ? -6.887 38.531 17.375 1 93.12 175 TRP B CA 1
ATOM 3339 C C . TRP B 1 175 ? -7.059 38.531 18.891 1 93.12 175 TRP B C 1
ATOM 3341 O O . TRP B 1 175 ? -7.398 37.5 19.484 1 93.12 175 TRP B O 1
ATOM 3351 N N . PRO B 1 176 ? -7.004 39.656 19.531 1 94.38 176 PRO B N 1
ATOM 3352 C CA . PRO B 1 176 ? -7.086 39.75 20.984 1 94.38 176 PRO B CA 1
ATOM 3353 C C . PRO B 1 176 ? -8.422 39.25 21.531 1 94.38 176 PRO B C 1
ATOM 3355 O O . PRO B 1 176 ? -8.516 38.875 22.703 1 94.38 176 PRO B O 1
ATOM 3358 N N . GLU B 1 177 ? -9.43 39.125 20.766 1 95.12 177 GLU B N 1
ATOM 3359 C CA . GLU B 1 177 ? -10.766 38.781 21.234 1 95.12 177 GLU B CA 1
ATOM 3360 C C . GLU B 1 177 ? -11.039 37.281 21.062 1 95.12 177 GLU B C 1
ATOM 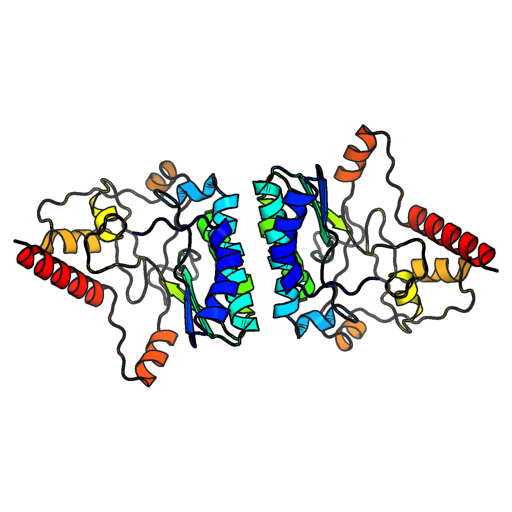3362 O O . GLU B 1 177 ? -12.141 36.812 21.359 1 95.12 177 GLU B O 1
ATOM 3367 N N . LEU B 1 178 ? -10.117 36.531 20.594 1 95.38 178 LEU B N 1
ATOM 3368 C CA . LEU B 1 178 ? -10.297 35.094 20.359 1 95.38 178 LEU B CA 1
ATOM 3369 C C . LEU B 1 178 ? -10.695 34.406 21.656 1 95.38 178 LEU B C 1
ATOM 3371 O O . LEU B 1 178 ? -10.148 34.688 22.719 1 95.38 178 LEU B O 1
ATOM 3375 N N . GLN B 1 179 ? -11.742 33.562 21.531 1 95.94 179 GLN B N 1
ATOM 3376 C CA . GLN B 1 179 ? -12.203 32.719 22.625 1 95.94 179 GLN B CA 1
ATOM 3377 C C . GLN B 1 179 ? -12.367 31.266 22.172 1 95.94 179 GLN B C 1
ATOM 3379 O O . GLN B 1 179 ? -12.703 31.016 21.016 1 95.94 179 GLN B O 1
ATOM 3384 N N . TRP B 1 180 ? -12.039 30.328 23.094 1 96.19 180 TRP B N 1
ATOM 3385 C CA . TRP B 1 180 ? -12.234 28.922 22.812 1 96.19 180 TRP B CA 1
ATOM 3386 C C . TRP B 1 180 ? -12.469 28.125 24.094 1 96.19 180 TRP B C 1
ATOM 3388 O O . TRP B 1 180 ? -12.242 28.641 25.203 1 96.19 180 TRP B O 1
ATOM 3398 N N . GLU B 1 181 ? -13.062 26.938 23.938 1 96.44 181 GLU B N 1
ATOM 3399 C CA . GLU B 1 181 ? -13.203 25.969 25.016 1 96.44 181 GLU B CA 1
ATOM 3400 C C . GLU B 1 181 ? -12.422 24.688 24.703 1 96.44 181 GLU B C 1
ATOM 3402 O O . GLU B 1 181 ? -12.016 24.469 23.562 1 96.44 181 GLU B O 1
ATOM 3407 N N . ASN B 1 182 ? -12.117 23.969 25.781 1 95.38 182 ASN B N 1
ATOM 3408 C CA . ASN B 1 182 ? -11.453 22.688 25.594 1 95.38 182 ASN B CA 1
ATOM 3409 C C . ASN B 1 182 ? -12.422 21.516 25.812 1 95.38 182 ASN B C 1
ATOM 3411 O O . ASN B 1 182 ? -13.383 21.641 26.562 1 95.38 182 ASN B O 1
ATOM 3415 N N . PHE B 1 183 ? -12.164 20.5 25.094 1 93 183 PHE B N 1
ATOM 3416 C CA . PHE B 1 183 ? -12.844 19.234 25.375 1 93 183 PHE B CA 1
ATOM 3417 C C . PHE B 1 183 ? -11.836 18.109 25.547 1 93 183 PHE B C 1
ATOM 3419 O O . PHE B 1 183 ? -10.664 18.25 25.219 1 93 183 PHE B O 1
ATOM 3426 N N . THR B 1 184 ? -12.375 17 26.141 1 89.44 184 THR B N 1
ATOM 3427 C CA . THR B 1 184 ? -11.523 15.828 26.359 1 89.44 184 THR B CA 1
ATOM 3428 C C . THR B 1 184 ? -11.43 14.992 25.094 1 89.44 184 THR B C 1
ATOM 3430 O O . THR B 1 184 ? -12.211 15.18 24.156 1 89.44 184 THR B O 1
ATOM 3433 N N . GLU B 1 185 ? -10.492 14.102 25.141 1 86.06 185 GLU B N 1
ATOM 3434 C CA . GLU B 1 185 ? -10.352 13.188 24.016 1 86.06 185 GLU B CA 1
ATOM 3435 C C . GLU B 1 185 ? -11.617 12.359 23.828 1 86.06 185 GLU B C 1
ATOM 3437 O O . GLU B 1 185 ? -12.023 12.086 22.688 1 86.06 185 GLU B O 1
ATOM 3442 N N . GLU B 1 186 ? -12.195 11.961 24.938 1 89.06 186 GLU B N 1
ATOM 3443 C CA . GLU B 1 186 ? -13.43 11.188 24.891 1 89.06 186 GLU B CA 1
ATOM 3444 C C . GLU B 1 186 ? -14.562 12 24.25 1 89.06 186 GLU B C 1
ATOM 3446 O O . GLU B 1 186 ? -15.312 11.477 23.422 1 89.06 186 GLU B O 1
ATOM 3451 N N . GLU B 1 187 ? -14.648 13.227 24.609 1 89.62 187 GLU B N 1
ATOM 3452 C CA . GLU B 1 187 ? -15.656 14.109 24.031 1 89.62 187 GLU B CA 1
ATOM 3453 C C . GLU B 1 187 ? -15.422 14.336 22.547 1 89.62 187 GLU B C 1
ATOM 3455 O O . GLU B 1 187 ? -16.359 14.328 21.75 1 89.62 187 GLU B O 1
ATOM 3460 N N . GLN B 1 188 ? -14.203 14.539 22.203 1 87.62 188 GLN B N 1
ATOM 3461 C CA . GLN B 1 188 ? -13.836 14.758 20.812 1 87.62 188 GLN B CA 1
ATOM 3462 C C . GLN B 1 188 ? -14.195 13.547 19.953 1 87.62 188 GLN B C 1
ATOM 3464 O O . GLN B 1 188 ? -14.695 13.695 18.828 1 87.62 188 GLN B O 1
ATOM 3469 N N . ARG B 1 189 ? -13.961 12.359 20.5 1 87 189 ARG B N 1
ATOM 3470 C CA . ARG B 1 189 ? -14.219 11.125 19.781 1 87 189 ARG B CA 1
ATOM 3471 C C . ARG B 1 189 ? -15.703 10.984 19.453 1 87 189 ARG B C 1
ATOM 3473 O O . ARG B 1 189 ? -16.062 10.391 18.438 1 87 189 ARG B O 1
ATOM 3480 N N . LYS B 1 190 ? -16.562 11.586 20.203 1 87.5 190 LYS B N 1
ATOM 3481 C CA . LYS B 1 190 ? -18 11.484 20.016 1 87.5 190 LYS B CA 1
ATOM 3482 C C . LYS B 1 190 ? -18.469 12.367 18.859 1 87.5 190 LYS B C 1
ATOM 3484 O O . LYS B 1 190 ? -19.484 12.078 18.219 1 87.5 190 LYS B O 1
ATOM 3489 N N . VAL B 1 191 ? -17.641 13.305 18.609 1 82.44 191 VAL B N 1
ATOM 3490 C CA . VAL B 1 191 ? -18.125 14.273 17.625 1 82.44 191 VAL B CA 1
ATOM 3491 C C . VAL B 1 191 ? -17.438 14.039 16.281 1 82.44 191 VAL B C 1
ATOM 3493 O O . VAL B 1 191 ? -17.922 14.477 15.242 1 82.44 191 VAL B O 1
ATOM 3496 N N . LEU B 1 192 ? -16.375 13.352 16.266 1 86.19 192 LEU B N 1
ATOM 3497 C CA . LEU B 1 192 ? -15.609 13.156 15.047 1 86.19 192 LEU B CA 1
ATOM 3498 C C . LEU B 1 192 ? -15.875 11.781 14.445 1 86.19 192 LEU B C 1
ATOM 3500 O O . LEU B 1 192 ? -16.016 10.797 15.18 1 86.19 192 LEU B O 1
ATOM 3504 N N . LYS B 1 193 ? -15.914 11.773 13.125 1 84.25 193 LYS B N 1
ATOM 3505 C CA . LYS B 1 193 ? -16.125 10.516 12.414 1 84.25 193 LYS B CA 1
ATOM 3506 C C . LYS B 1 193 ? -14.844 9.672 12.406 1 84.25 193 LYS B C 1
ATOM 3508 O O . LYS B 1 193 ? -14.891 8.461 12.617 1 84.25 193 LYS B O 1
ATOM 3513 N N . ALA B 1 194 ? -13.773 10.312 12.141 1 88.81 194 ALA B N 1
ATOM 3514 C CA . ALA B 1 194 ? -12.484 9.625 12.094 1 88.81 194 ALA B CA 1
ATOM 3515 C C . ALA B 1 194 ? -11.68 9.883 13.359 1 88.81 194 ALA B C 1
ATOM 3517 O O . ALA B 1 194 ? -11.57 11.031 13.812 1 88.81 194 ALA B O 1
ATOM 3518 N N . PRO B 1 195 ? -11.109 8.828 13.914 1 89.69 195 PRO B N 1
ATOM 3519 C CA . PRO B 1 195 ? -10.219 9.047 15.055 1 89.69 195 PRO B CA 1
ATOM 3520 C C . PRO B 1 195 ? -9.039 9.953 14.719 1 89.69 195 PRO B C 1
ATOM 3522 O O . PRO B 1 195 ? -8.602 10.008 13.562 1 89.69 195 PRO B O 1
ATOM 3525 N N . ARG B 1 196 ? -8.594 10.672 15.688 1 88.75 196 ARG B N 1
ATOM 3526 C CA . ARG B 1 196 ? -7.426 11.539 15.547 1 88.75 196 ARG B CA 1
ATOM 3527 C C . ARG B 1 196 ? -6.242 11.008 16.344 1 88.75 196 ARG B C 1
ATOM 3529 O O . ARG B 1 196 ? -6.418 10.203 17.266 1 88.75 196 ARG B O 1
ATOM 3536 N N . CYS B 1 197 ? -5.082 11.453 15.875 1 90.75 197 CYS B N 1
ATOM 3537 C CA . CYS B 1 197 ? -3.855 11.047 16.547 1 90.75 197 CYS B CA 1
ATOM 3538 C C . CYS B 1 197 ? -3.012 12.258 16.922 1 90.75 197 CYS B C 1
ATOM 3540 O O . CYS B 1 197 ? -3.209 13.352 16.375 1 90.75 197 CYS B O 1
ATOM 3542 N N . ASN B 1 198 ? -2.188 12.07 17.953 1 90.69 198 ASN B N 1
ATOM 3543 C CA . ASN B 1 198 ? -1.196 13.047 18.391 1 90.69 198 ASN B CA 1
ATOM 3544 C C . ASN B 1 198 ? 0.182 12.414 18.547 1 90.69 198 ASN B C 1
ATOM 3546 O O . ASN B 1 198 ? 0.294 11.273 19 1 90.69 198 ASN B O 1
ATOM 3550 N N . THR B 1 199 ? 1.15 13.18 18.125 1 91.94 199 THR B N 1
ATOM 3551 C CA . THR B 1 199 ? 2.48 12.586 18.203 1 91.94 199 THR B CA 1
ATOM 3552 C C . THR B 1 199 ? 3.553 13.672 18.266 1 91.94 199 THR B C 1
ATOM 3554 O O . THR B 1 199 ? 3.287 14.836 17.969 1 91.94 199 THR B O 1
ATOM 3557 N N . THR B 1 200 ? 4.664 13.266 18.766 1 91.31 200 THR B N 1
ATOM 3558 C CA . THR B 1 200 ? 5.91 14.008 18.609 1 91.31 200 THR B CA 1
ATOM 3559 C C . THR B 1 200 ? 6.906 13.234 17.766 1 91.31 200 THR B C 1
ATOM 3561 O O . THR B 1 200 ? 7.133 12.047 17.984 1 91.31 200 THR B O 1
ATOM 3564 N N . LEU B 1 201 ? 7.465 13.945 16.828 1 92.44 201 LEU B N 1
ATOM 3565 C CA . LEU B 1 201 ? 8.453 13.328 15.945 1 92.44 201 LEU B CA 1
ATOM 3566 C C . LEU B 1 201 ? 9.867 13.703 16.375 1 92.44 201 LEU B C 1
ATOM 3568 O O . LEU B 1 201 ? 10.125 14.852 16.766 1 92.44 201 LEU B O 1
ATOM 3572 N N . ASP B 1 202 ? 10.711 12.734 16.312 1 92.06 202 ASP B N 1
ATOM 3573 C CA . ASP B 1 202 ? 12.125 13 16.531 1 92.06 202 ASP B CA 1
ATOM 3574 C C . ASP B 1 202 ? 12.734 13.742 15.344 1 92.06 202 ASP B C 1
ATOM 3576 O O . ASP B 1 202 ? 12.516 13.367 14.195 1 92.06 202 ASP B O 1
ATOM 3580 N N . VAL B 1 203 ? 13.484 14.812 15.609 1 92.12 203 VAL B N 1
ATOM 3581 C CA . VAL B 1 203 ? 13.969 15.641 14.508 1 92.12 203 VAL B CA 1
ATOM 3582 C C . VAL B 1 203 ? 15.492 15.617 14.484 1 92.12 203 VAL B C 1
ATOM 3584 O O . VAL B 1 203 ? 16.109 16.375 13.734 1 92.12 203 VAL B O 1
ATOM 3587 N N . ARG B 1 204 ? 16.234 14.891 15.219 1 93.94 204 ARG B N 1
ATOM 3588 C CA . ARG B 1 204 ? 17.688 14.898 15.352 1 93.94 204 ARG B CA 1
ATOM 3589 C C . ARG B 1 204 ? 18.359 14.609 14.016 1 93.94 204 ARG B C 1
ATOM 3591 O O . ARG B 1 204 ? 19.344 15.25 13.664 1 93.94 204 ARG B O 1
ATOM 3598 N N . LYS B 1 205 ? 17.734 13.625 13.234 1 94.81 205 LYS B N 1
ATOM 3599 C CA . LYS B 1 205 ? 18.312 13.305 11.922 1 94.81 205 LYS B CA 1
ATOM 3600 C C . LYS B 1 205 ? 18.266 14.508 10.992 1 94.81 205 LYS B C 1
ATOM 3602 O O . LYS B 1 205 ? 19.266 14.828 10.336 1 94.81 205 LYS B O 1
ATOM 3607 N N . LEU B 1 206 ? 17.188 15.172 11 1 93.31 206 LEU B N 1
ATOM 3608 C CA . LEU B 1 206 ? 17.031 16.359 10.18 1 93.31 206 LEU B CA 1
ATOM 3609 C C . LEU B 1 206 ? 17.953 17.484 10.656 1 93.31 206 LEU B C 1
ATOM 3611 O O . LEU B 1 206 ? 18.594 18.156 9.852 1 93.31 206 LEU B O 1
ATOM 3615 N N . GLN B 1 207 ? 17.953 17.641 11.906 1 93 207 GLN B N 1
ATOM 3616 C CA . GLN B 1 207 ? 18.781 18.672 12.5 1 93 207 GLN B CA 1
ATOM 3617 C C . GLN B 1 207 ? 20.25 18.469 12.148 1 93 207 GLN B C 1
ATOM 3619 O O . GLN B 1 207 ? 20.953 19.422 11.797 1 93 207 GLN B O 1
ATOM 3624 N N . ARG B 1 208 ? 20.688 17.266 12.289 1 95.88 208 ARG B N 1
ATOM 3625 C CA . ARG B 1 208 ? 22.062 16.938 11.969 1 95.88 208 ARG B CA 1
ATOM 3626 C C . ARG B 1 208 ? 22.359 17.219 10.5 1 95.88 208 ARG B C 1
ATOM 3628 O O . ARG B 1 208 ? 23.391 17.797 10.164 1 95.88 208 ARG B O 1
ATOM 3635 N N . LYS B 1 209 ? 21.484 16.812 9.672 1 95.75 209 LYS B N 1
ATOM 3636 C CA . LYS B 1 209 ? 21.703 17.016 8.242 1 95.75 209 LYS B CA 1
ATOM 3637 C C . LYS B 1 209 ? 21.734 18.516 7.898 1 95.75 209 LYS B C 1
ATOM 3639 O O . LYS B 1 209 ? 22.578 18.953 7.113 1 95.75 209 LYS B O 1
ATOM 3644 N N . LEU B 1 210 ? 20.875 19.266 8.461 1 95.12 210 LEU B N 1
ATOM 3645 C CA . LEU B 1 210 ? 20.812 20.703 8.211 1 95.12 210 LEU B CA 1
ATOM 3646 C C . LEU B 1 210 ? 22.078 21.391 8.695 1 95.12 210 LEU B C 1
ATOM 3648 O O . LEU B 1 210 ? 22.578 22.312 8.047 1 95.12 210 LEU B O 1
ATOM 3652 N N . SER B 1 211 ? 22.531 20.891 9.758 1 95.88 211 SER B N 1
ATOM 3653 C CA . SER B 1 211 ? 23.719 21.484 10.328 1 95.88 211 SER B CA 1
ATOM 3654 C C . SER B 1 211 ? 24.922 21.328 9.398 1 95.88 211 SER B C 1
ATOM 3656 O O . SER B 1 211 ? 25.797 22.203 9.352 1 95.88 211 SER B O 1
ATOM 3658 N N . GLU B 1 212 ? 24.953 20.234 8.711 1 97.06 212 GLU B N 1
ATOM 3659 C CA . GLU B 1 212 ? 26.016 20.016 7.734 1 97.06 212 GLU B CA 1
ATOM 3660 C C . GLU B 1 212 ? 26.031 21.109 6.68 1 97.06 212 GLU B C 1
ATOM 3662 O O . GLU B 1 212 ? 27.062 21.391 6.078 1 97.06 212 GLU B O 1
ATOM 3667 N N . TYR B 1 213 ? 25 21.766 6.465 1 96.5 213 TYR B N 1
ATOM 3668 C CA . TYR B 1 213 ? 24.891 22.812 5.453 1 96.5 213 TYR B CA 1
ATOM 3669 C C . TYR B 1 213 ? 24.812 24.188 6.098 1 96.5 213 TYR B C 1
ATOM 3671 O O . TYR B 1 213 ? 24.531 25.172 5.422 1 96.5 213 TYR B O 1
ATOM 3679 N N . GLY B 1 214 ? 24.922 24.266 7.414 1 96.62 214 GLY B N 1
ATOM 3680 C CA . GLY B 1 214 ? 24.969 25.531 8.117 1 96.62 214 GLY B CA 1
ATOM 3681 C C . GLY B 1 214 ? 23.594 26.062 8.492 1 96.62 214 GLY B C 1
ATOM 3682 O O . GLY B 1 214 ? 23.422 27.25 8.727 1 96.62 214 GLY B O 1
ATOM 3683 N N . TYR B 1 215 ? 22.641 25.156 8.508 1 95.69 215 TYR B N 1
ATOM 3684 C CA . TYR B 1 215 ? 21.297 25.594 8.859 1 95.69 215 TYR B CA 1
ATOM 3685 C C . TYR B 1 215 ? 20.906 25.094 10.25 1 95.69 215 TYR B C 1
ATOM 3687 O O . TYR B 1 215 ? 21.297 24 10.656 1 95.69 215 TYR B O 1
ATOM 3695 N N . ARG B 1 216 ? 20.156 25.969 10.883 1 93.62 216 ARG B N 1
ATOM 3696 C CA . ARG B 1 216 ? 19.562 25.609 12.164 1 93.62 216 ARG B CA 1
ATOM 3697 C C . ARG B 1 216 ? 18.047 25.406 12.031 1 93.62 216 ARG B C 1
ATOM 3699 O O . ARG B 1 216 ? 17.359 26.203 11.406 1 93.62 216 ARG B O 1
ATOM 3706 N N . LEU B 1 217 ? 17.625 24.406 12.641 1 91.31 217 LEU B N 1
ATOM 3707 C CA . LEU B 1 217 ? 16.188 24.156 12.688 1 91.31 217 LEU B CA 1
ATOM 3708 C C . LEU B 1 217 ? 15.555 24.828 13.906 1 91.31 217 LEU B C 1
ATOM 3710 O O . LEU B 1 217 ? 15.836 24.453 15.047 1 91.31 217 LEU B O 1
ATOM 3714 N N . PRO B 1 218 ? 14.781 25.797 13.641 1 90.75 218 PRO B N 1
ATOM 3715 C CA . PRO B 1 218 ? 14.141 26.422 14.805 1 90.75 218 PRO B CA 1
ATOM 3716 C C . PRO B 1 218 ? 13.125 25.5 15.477 1 90.75 218 PRO B C 1
ATOM 3718 O O . PRO B 1 218 ? 12.617 24.562 14.844 1 90.75 218 PRO B O 1
ATOM 3721 N N . THR B 1 219 ? 12.844 25.781 16.781 1 89.06 219 THR B N 1
ATOM 3722 C CA . THR B 1 219 ? 11.742 25.078 17.438 1 89.06 219 THR B CA 1
ATOM 3723 C C . THR B 1 219 ? 10.398 25.531 16.859 1 89.06 219 THR B C 1
ATOM 3725 O O . THR B 1 219 ? 10.305 26.578 16.219 1 89.06 219 THR B O 1
ATOM 3728 N N . ALA B 1 220 ? 9.445 24.688 17.094 1 89.75 220 ALA B N 1
ATOM 3729 C CA . ALA B 1 220 ? 8.102 25.031 16.641 1 89.75 220 ALA B CA 1
ATOM 3730 C C . ALA B 1 220 ? 7.641 26.359 17.234 1 89.75 220 ALA B C 1
ATOM 3732 O O . ALA B 1 220 ? 7.004 27.172 16.562 1 89.75 220 ALA B O 1
ATOM 3733 N N . HIS B 1 221 ? 7.984 26.594 18.5 1 91 221 HIS B N 1
ATOM 3734 C CA . HIS B 1 221 ? 7.602 27.828 19.188 1 91 221 HIS B CA 1
ATOM 3735 C C . HIS B 1 221 ? 8.258 29.047 18.531 1 91 221 HIS B C 1
ATOM 3737 O O . HIS B 1 221 ? 7.598 30.062 18.297 1 91 221 HIS B O 1
ATOM 3743 N N . GLU B 1 222 ? 9.539 28.875 18.266 1 91.56 222 GLU B N 1
ATOM 3744 C CA . GLU B 1 222 ? 10.258 29.938 17.594 1 91.56 222 GLU B CA 1
ATOM 3745 C C . GLU B 1 222 ? 9.648 30.234 16.219 1 91.56 222 GLU B C 1
ATOM 3747 O O . GLU B 1 222 ? 9.477 31.391 15.836 1 91.56 222 GLU B O 1
ATOM 3752 N N . ALA B 1 223 ? 9.375 29.203 15.523 1 90.88 223 ALA B N 1
ATOM 3753 C CA . ALA B 1 223 ? 8.836 29.328 14.172 1 90.88 223 ALA B CA 1
ATOM 3754 C C . ALA B 1 223 ? 7.449 29.969 14.195 1 90.88 223 ALA B C 1
ATOM 3756 O O . ALA B 1 223 ? 7.121 30.781 13.32 1 90.88 223 ALA B O 1
ATOM 3757 N N . MET B 1 224 ? 6.652 29.625 15.148 1 91.19 224 MET B N 1
ATOM 3758 C CA . MET B 1 224 ? 5.316 30.203 15.273 1 91.19 224 MET B CA 1
ATOM 3759 C C . MET B 1 224 ? 5.391 31.688 15.57 1 91.19 224 MET B C 1
ATOM 3761 O O . MET B 1 224 ? 4.668 32.5 14.961 1 91.19 224 MET B O 1
ATOM 3765 N N . GLU B 1 225 ? 6.25 32 16.469 1 92.25 225 GLU B N 1
ATOM 3766 C CA . GLU B 1 225 ? 6.434 33.406 16.797 1 92.25 225 GLU B CA 1
ATOM 3767 C C . GLU B 1 225 ? 6.832 34.219 15.562 1 92.25 225 GLU B C 1
ATOM 3769 O O . GLU B 1 225 ? 6.289 35.312 15.312 1 92.25 225 GLU B O 1
ATOM 3774 N N . ASP B 1 226 ? 7.758 33.656 14.875 1 93.06 226 ASP B N 1
ATOM 3775 C CA . ASP B 1 226 ? 8.203 34.312 13.656 1 93.06 226 ASP B CA 1
ATOM 3776 C C . ASP B 1 226 ? 7.059 34.469 12.656 1 93.06 226 ASP B C 1
ATOM 3778 O O . ASP B 1 226 ? 6.887 35.5 12.031 1 93.06 226 ASP B O 1
ATOM 3782 N N . ALA B 1 227 ? 6.324 33.406 12.469 1 92.75 227 ALA B N 1
ATOM 3783 C CA . ALA B 1 227 ? 5.219 33.406 11.523 1 92.75 227 ALA B CA 1
ATOM 3784 C C . ALA B 1 227 ? 4.16 34.438 11.898 1 92.75 227 ALA B C 1
ATOM 3786 O O . ALA B 1 227 ? 3.662 35.156 11.039 1 92.75 227 ALA B O 1
ATOM 3787 N N . PHE B 1 228 ? 3.861 34.562 13.125 1 92.56 228 PHE B N 1
ATOM 3788 C CA . PHE B 1 228 ? 2.824 35.5 13.586 1 92.56 228 PHE B CA 1
ATOM 3789 C C . PHE B 1 228 ? 3.283 36.938 13.453 1 92.56 228 PHE B C 1
ATOM 3791 O O . PHE B 1 228 ? 2.49 37.812 13.117 1 92.56 228 PHE B O 1
ATOM 3798 N N . ASN B 1 229 ? 4.531 37.156 13.688 1 92 229 ASN B N 1
ATOM 3799 C CA . ASN B 1 229 ? 5.082 38.469 13.492 1 92 229 ASN B CA 1
ATOM 3800 C C . ASN B 1 229 ? 5.016 38.906 12.023 1 92 229 ASN B C 1
ATOM 3802 O O . ASN B 1 229 ? 4.707 40.062 11.719 1 92 229 ASN B O 1
ATOM 3806 N N . ARG B 1 230 ? 5.297 38 11.234 1 92.75 230 ARG B N 1
ATOM 3807 C CA . ARG B 1 230 ? 5.234 38.281 9.805 1 92.75 230 ARG B CA 1
ATOM 3808 C C . ARG B 1 230 ? 3.807 38.562 9.367 1 92.75 230 ARG B C 1
ATOM 3810 O O . ARG B 1 230 ? 3.574 39.438 8.531 1 92.75 230 ARG B O 1
ATOM 3817 N N . ILE B 1 231 ? 2.904 37.844 9.859 1 91.62 231 ILE B N 1
ATOM 3818 C CA . ILE B 1 231 ? 1.498 38.062 9.539 1 91.62 231 ILE B CA 1
ATOM 3819 C C . ILE B 1 231 ? 1.067 39.438 9.984 1 91.62 231 ILE B C 1
ATOM 3821 O O . ILE B 1 231 ? 0.415 40.188 9.227 1 91.62 231 ILE B O 1
ATOM 3825 N N . LYS B 1 232 ? 1.458 39.781 11.117 1 88.75 232 LYS B N 1
ATOM 3826 C CA . LYS B 1 232 ? 1.126 41.094 11.672 1 88.75 232 LYS B CA 1
ATOM 3827 C C . LYS B 1 232 ? 1.692 42.219 10.805 1 88.75 232 LYS B C 1
ATOM 3829 O O . LYS B 1 232 ? 1.019 43.219 10.562 1 88.75 232 LYS B O 1
ATOM 3834 N N . GLN B 1 233 ? 2.871 42 10.414 1 88.19 233 GLN B N 1
ATOM 3835 C CA . GLN B 1 233 ? 3.525 43 9.594 1 88.19 233 GLN B CA 1
ATOM 3836 C C . GLN B 1 233 ? 2.822 43.188 8.25 1 88.19 233 GLN B C 1
ATOM 3838 O O . GLN B 1 233 ? 2.707 44.281 7.73 1 88.19 233 GLN B O 1
ATOM 3843 N N . ARG B 1 234 ? 2.389 42.125 7.727 1 85.69 234 ARG B N 1
ATOM 3844 C CA . ARG B 1 234 ? 1.707 42.156 6.438 1 85.69 234 ARG B CA 1
ATOM 3845 C C . ARG B 1 234 ? 0.319 42.781 6.566 1 85.69 234 ARG B C 1
ATOM 3847 O O . ARG B 1 234 ? -0.145 43.469 5.664 1 85.69 234 ARG B O 1
ATOM 3854 N N . GLU B 1 235 ? -0.355 42.375 7.562 1 75.81 235 GLU B N 1
ATOM 3855 C CA . GLU B 1 235 ? -1.688 42.938 7.781 1 75.81 235 GLU B CA 1
ATOM 3856 C C . GLU B 1 235 ? -1.618 44.438 8.109 1 75.81 235 GLU B C 1
ATOM 3858 O O . GLU B 1 235 ? -2.521 45.188 7.754 1 75.81 235 GLU B O 1
ATOM 3863 N N . THR B 1 236 ? -0.59 44.781 8.82 1 65.75 236 THR B N 1
ATOM 3864 C CA . THR B 1 236 ? -0.413 46.219 9.125 1 65.75 236 THR B CA 1
ATOM 3865 C C . THR B 1 236 ? -0.053 47 7.863 1 65.75 236 THR B C 1
ATOM 3867 O O . THR B 1 236 ? -0.444 48.156 7.715 1 65.75 236 THR B O 1
ATOM 3870 N N . LEU B 1 237 ? 0.625 46.219 7.047 1 57.72 237 LEU B N 1
ATOM 3871 C CA . LEU B 1 237 ? 0.981 46.875 5.801 1 57.72 237 LEU B CA 1
ATOM 3872 C C . LEU B 1 237 ? -0.233 47.031 4.887 1 57.72 237 LEU B C 1
ATOM 3874 O O . LEU B 1 237 ? -0.303 47.938 4.07 1 57.72 237 LEU B O 1
ATOM 3878 N N . ASN B 1 238 ? -1.035 46.062 4.93 1 50.12 238 ASN B N 1
ATOM 3879 C CA . ASN B 1 238 ? -2.236 46.188 4.109 1 50.12 238 ASN B CA 1
ATOM 3880 C C . ASN B 1 238 ? -3.23 47.188 4.699 1 50.12 238 ASN B C 1
ATOM 3882 O O . ASN B 1 238 ? -4.293 47.406 4.121 1 50.12 238 ASN B O 1
ATOM 3886 N N . VAL B 1 239 ? -2.947 47.75 5.875 1 41.25 239 VAL B N 1
ATOM 3887 C CA . VAL B 1 239 ? -3.727 48.875 6.367 1 41.25 239 VAL B CA 1
ATOM 3888 C C . VAL B 1 239 ? -3.025 50.188 6.008 1 41.25 239 VAL B C 1
ATOM 3890 O O . VAL B 1 239 ? -1.798 50.281 6.07 1 41.25 239 VAL B O 1
#

Foldseek 3Di:
DPDPPQLVCQLVVLLVVCVVVVDQEEEDPWADQAVVHVLRCVVVVVSRLSTLAVNLLSNLVSCLVSVHAYEYEAAPQQAAADPVAHLPDLWAEPPDQRDDPQGSNNVSRNVRCVNSVPRPRYHYHHFYQDAALECPCSGSLVVLLVDQEAEFGFATPDPTGGSVVSQVLCCVQPNVPGHHHYDDLVVVVVVGNTRGHGTYHRCVVVQVVQVVVPDHDDTPVVVSNVSSVSSNVVVVVVD/DDDPPQLVCQLVVLLVVCVVVVDQEEEDPWADQAVVHVLRCQVVVVSRLSTLAVNLLSNLVSCLVSVHAYEYEAAPQQAAADPVAHLPDLWAEPPDQRDDPQGVNNVSRNVRCVNSVPRPRYHYHHFDQDAALECPCSGSLVVLLVDQEAEFGFATDDPTGGSVVSQVLCCVQPNVVGHHHYDYLVVVVVVGNTRGHGTYHRCVVVQVVQVVVPDHDDTPVVVSNVSSVSSNVVVVVVD

Secondary structure (DSSP, 8-state):
------HHHHHHHHHHHHHHH--SEEEE------SSSTTHHHH-HHHHHIIIIIIHHHHHHHHHHTT-EEEEEEESTT----SSS-TTSS-B-TTSPP----SHHHHHHHHHHHHHTT-TTEEEEEE-S---SS--TTSHHHHHHH-SEE----B-SSS-B-HHHHHHHHHHHT-TT---EE--HHHHHHH-SS------B--HHHHHHHHHTT-----HHHHHHHHHHHHHHHHHHT-/------HHHHHHHHHHHHHHH--SEEEE------SSSTTHHHH-HHHHHIIIIIIHHHHHHHHHHTT-EEEEEEESTT----SSS-TTSS-B-TTSPP----SHHHHHHHHHHHHHTT-TTEEEEEE-S---SS--TTSHHHHHHH-SEE----B-SSS-B-HHHHHHHHHHHT-TT---EE--HHHHHHH-SS------B--HHHHHHHHHTT-----HHHHHHHHHHHHHHHHHHT-

InterPro domains:
  IPR001509 NAD-dependent epimerase/dehydratase [PF01370] (20-144)
  IPR005913 dTDP-4-dehydrorhamnose reductase [PTHR10491] (16-162)
  IPR036291 NAD(P)-binding domain superfamily [SSF51735] (22-234)

pLDDT: mean 88.18, std 13.57, range [22.53, 98.38]

Radius of gyration: 26.97 Å; Cα contacts (8 Å, |Δi|>4): 714; chains: 2; bounding box: 52×91×59 Å

Organism: Aspergillus tubingensis (strain CBS 134.48) (NCBI:txid767770)

Nearest PDB structures (foldseek):
  7jid-assembly1_B  TM=8.792E-01  e=4.433E-20  Acanthamoeba polyphaga mimivirus
  4qqr-assembly1_A  TM=8.634E-01  e=1.182E-19  Arabidopsis thaliana
  2ydx-assembly1_B  TM=7.136E-01  e=3.134E-08  Homo sapiens
  6bwl-assembly1_A-2  TM=6.809E-01  e=1.906E-06  Bacillus thuringiensis serovar israelensis ATCC 35646
  1i24-assembly1_A  TM=5.962E-01  e=1.793E-06  Arabidopsis thaliana